Protein AF-A0A3Q3XHM2-F1 (afdb_monomer)

Solvent-accessible surface area (backbone atoms only — not comparable to full-atom values): 25047 Å² total; per-residue (Å²): 133,87,80,85,78,84,75,100,65,84,77,78,72,59,66,56,82,68,100,82,63,102,61,48,52,34,42,38,54,73,50,82,83,74,89,79,94,75,93,64,97,69,76,79,82,48,87,61,66,85,74,36,55,33,46,34,33,42,29,51,78,92,55,95,63,70,41,81,77,48,71,18,81,46,72,69,56,41,48,52,54,48,55,47,47,52,75,72,41,55,85,66,57,78,77,54,92,49,71,69,57,45,51,51,48,51,52,51,50,51,53,50,49,51,52,47,49,54,50,48,60,57,21,67,74,45,98,52,30,67,65,44,47,53,49,49,52,52,50,55,72,70,64,72,66,60,92,86,64,45,79,35,49,73,44,60,29,26,44,46,61,86,94,46,75,40,59,31,41,40,37,37,32,63,59,35,44,33,39,45,26,72,54,95,93,44,78,48,75,54,76,42,49,32,83,51,56,75,46,80,43,83,43,73,56,81,96,75,47,61,25,46,36,43,27,38,94,87,49,75,44,41,34,27,75,48,94,54,57,67,60,52,53,50,48,52,52,46,44,31,51,52,38,45,52,66,59,58,40,81,73,75,59,93,70,63,77,63,79,76,38,72,91,67,62,38,52,66,52,48,50,54,49,50,53,37,55,50,51,32,61,76,71,69,49,66,89,84,62,49,70,75,50,77,43,56,29,24,40,58,38,82,90,79,72,42,69,47,53,25,38,37,40,33,39,70,57,36,44,33,35,40,36,74,54,87,90,74,48,74,47,80,42,51,41,87,46,49,74,48,74,43,80,50,82,65,42,94,94,38,47,52,27,36,40,42,33,31,76,86,80,46,72,45,45,36,24,58,41,72,65,49,68,62,53,49,50,54,51,50,52,43,42,50,53,52,54,50,54,52,51,55,55,50,56,58,50,68,76,62,75,72,88,77,91,74,91,78,80,90,77,84,83,79,80,81,86,82,88,132

Radius of gyration: 30.28 Å; Cα contacts (8 Å, |Δi|>4): 579; chains: 1; bounding box: 58×65×102 Å

Organism: Mola mola (NCBI:txid94237)

InterPro domains:
  IPR004182 GRAM domain [PF02893] (138-240)
  IPR004182 GRAM domain [PF02893] (282-381)
  IPR004182 GRAM domain [SM00568] (137-204)
  IPR004182 GRAM domain [SM00568] (276-345)
  IPR011993 PH-like domain superfamily [G3DSA:2.30.29.30] (137-241)
  IPR011993 PH-like domain superfamily [G3DSA:2.30.29.30] (278-384)

Secondary structure (DSSP, 8-state):
-PPPPPPSSS---EE---TT-SS-SEEEE-----------TTTTS-TTTTT-SEEEEEE-TT-S-EEEEEEESSHHHHHHHHHHHHHHHHHHHTT-S-HHHHHHHHHHHHHHHHHHHHHHHHHTTSSSHHHHHHHHHHHHHHH---TT--EEEEEEEEEEETTEEEEEEEEEESSEEEEEEEETTEEEEEEEEGGGEEEEEEEEETTTEEEEEEEESS-EEEEE--S-HHHHHHHHHHHHHHHHHHHHGGG-----TTTT-GGG--HHHHHHHHHHHHHHHHTT--TTPPEEEEEEEEEEETTTTEEEEEEEEEESSEEEEEESSTTT-EEEEEGGGEEEEEEPPPBTTBSS-EEEEETTTEEEEEES-TTHHHHHHHHHHHHHHHHHHHHHHHHHHHTT-------------PPPP---

Structure (mmCIF, N/CA/C/O backbone):
data_AF-A0A3Q3XHM2-F1
#
_entry.id   AF-A0A3Q3XHM2-F1
#
loop_
_atom_site.group_PDB
_atom_site.id
_atom_site.type_symbol
_atom_site.label_atom_id
_atom_site.label_alt_id
_atom_site.label_comp_id
_atom_site.label_asym_id
_atom_site.label_entity_id
_atom_site.label_seq_id
_atom_site.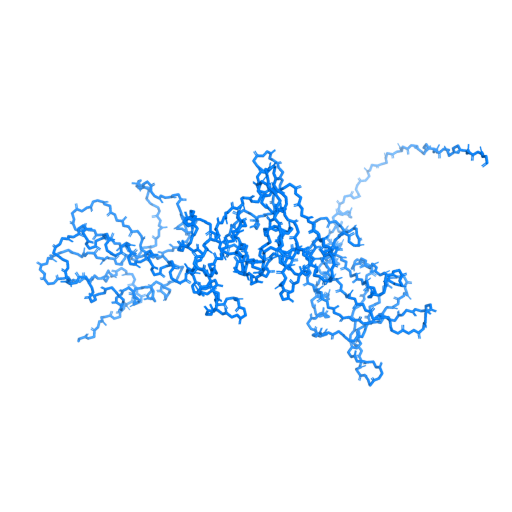pdbx_PDB_ins_code
_atom_site.Cartn_x
_atom_site.Cartn_y
_atom_site.Cartn_z
_atom_site.occupancy
_atom_site.B_iso_or_equiv
_atom_site.auth_seq_id
_atom_site.auth_comp_id
_atom_site.auth_asym_id
_atom_site.auth_atom_id
_atom_site.pdbx_PDB_model_num
ATOM 1 N N . LEU A 1 1 ? 21.975 4.158 49.261 1.00 26.97 1 LEU A N 1
ATOM 2 C CA . LEU A 1 1 ? 22.834 2.956 49.394 1.00 26.97 1 LEU A CA 1
ATOM 3 C C . LEU A 1 1 ? 22.958 2.329 48.010 1.00 26.97 1 LEU A C 1
ATOM 5 O O . LEU A 1 1 ? 21.928 2.255 47.349 1.00 26.97 1 LEU A O 1
ATOM 9 N N . PRO A 1 2 ? 24.157 1.976 47.520 1.00 29.48 2 PRO A N 1
ATOM 10 C CA . PRO A 1 2 ? 24.295 1.439 46.173 1.00 29.48 2 PRO A CA 1
ATOM 11 C C . PRO A 1 2 ? 23.745 0.007 46.142 1.00 29.48 2 PRO A C 1
ATOM 13 O O . PRO A 1 2 ? 24.088 -0.809 46.996 1.00 29.48 2 PRO A O 1
ATOM 16 N N . PHE A 1 3 ? 22.865 -0.281 45.184 1.00 28.41 3 PHE A N 1
ATOM 17 C CA . PHE A 1 3 ? 22.405 -1.638 44.889 1.00 28.41 3 PHE A CA 1
ATOM 18 C C . PHE A 1 3 ? 23.590 -2.480 44.372 1.00 28.41 3 PHE A C 1
ATOM 20 O O . PHE A 1 3 ? 24.417 -1.952 43.620 1.00 28.41 3 PHE A O 1
ATOM 27 N N . PRO A 1 4 ? 23.724 -3.759 44.766 1.00 31.41 4 PRO A N 1
ATOM 28 C CA . PRO A 1 4 ? 24.847 -4.584 44.335 1.00 31.41 4 PRO A CA 1
ATOM 29 C C . PRO A 1 4 ? 24.725 -4.933 42.843 1.00 31.41 4 PRO A C 1
ATOM 31 O O . PRO A 1 4 ? 23.660 -5.339 42.382 1.00 31.41 4 PRO A O 1
ATOM 34 N N . ARG A 1 5 ? 25.826 -4.788 42.090 1.00 34.47 5 ARG A N 1
ATOM 35 C CA . ARG A 1 5 ? 25.967 -5.367 40.740 1.00 34.47 5 ARG A CA 1
ATOM 36 C C . ARG A 1 5 ? 26.184 -6.885 40.850 1.00 34.47 5 ARG A C 1
ATOM 38 O O . ARG A 1 5 ? 26.812 -7.313 41.821 1.00 34.47 5 ARG A O 1
ATOM 45 N N . PRO A 1 6 ? 25.718 -7.692 39.883 1.00 33.19 6 PRO A N 1
ATOM 46 C CA . PRO A 1 6 ? 25.874 -9.142 39.937 1.00 33.19 6 PRO A CA 1
ATOM 47 C C . PRO A 1 6 ? 27.333 -9.575 39.672 1.00 33.19 6 PRO A C 1
ATOM 49 O O . PRO A 1 6 ? 28.029 -8.912 38.898 1.00 33.19 6 PRO A O 1
ATOM 52 N N . PRO A 1 7 ? 27.809 -10.676 40.286 1.00 28.89 7 PRO A N 1
ATOM 53 C CA . PRO A 1 7 ? 29.102 -11.281 39.971 1.00 28.89 7 PRO A CA 1
ATOM 54 C C . PRO A 1 7 ? 29.040 -12.108 38.672 1.00 28.89 7 PRO A C 1
ATOM 56 O O . PRO A 1 7 ? 28.019 -12.715 38.358 1.00 28.89 7 PRO A O 1
ATOM 59 N N . GLU A 1 8 ? 30.160 -12.181 37.943 1.00 32.22 8 GLU A N 1
ATOM 60 C CA . GLU A 1 8 ? 30.315 -12.858 36.636 1.00 32.22 8 GLU A CA 1
ATOM 61 C C . GLU A 1 8 ? 30.214 -14.400 36.667 1.00 32.22 8 GLU A C 1
ATOM 63 O O . GLU A 1 8 ? 30.507 -15.069 35.680 1.00 32.22 8 GLU A O 1
ATOM 68 N N . SER A 1 9 ? 29.786 -15.019 37.768 1.00 27.77 9 SER A N 1
ATOM 69 C CA . SER A 1 9 ? 29.595 -16.472 37.807 1.00 27.77 9 SER A CA 1
ATOM 70 C C . SER A 1 9 ? 28.453 -16.889 38.734 1.00 27.77 9 SER A C 1
ATOM 72 O O . SER A 1 9 ? 28.414 -16.534 39.904 1.00 27.77 9 SER A O 1
ATOM 74 N N . CYS A 1 10 ? 27.516 -17.634 38.139 1.00 25.58 10 CYS A N 1
ATOM 75 C CA . CYS A 1 10 ? 26.446 -18.463 38.703 1.00 25.58 10 CYS A CA 1
ATOM 76 C C . CYS A 1 10 ? 25.744 -18.047 40.017 1.00 25.58 10 CYS A C 1
ATOM 78 O O . CYS A 1 10 ? 26.299 -18.092 41.107 1.00 25.58 10 CYS A O 1
ATOM 80 N N . SER A 1 11 ? 24.419 -17.891 39.885 1.00 30.52 11 SER A N 1
ATOM 81 C CA . SER A 1 11 ? 23.387 -18.073 40.915 1.00 30.52 11 SER A CA 1
ATOM 82 C C . SER A 1 11 ? 23.466 -17.157 42.142 1.00 30.52 11 SER A C 1
ATOM 84 O O . SER A 1 11 ? 23.687 -17.609 43.264 1.00 30.52 11 SER A O 1
ATOM 86 N N . SER A 1 12 ? 23.148 -15.876 41.956 1.00 28.36 12 SER A N 1
ATOM 87 C CA . SER A 1 12 ? 22.632 -15.040 43.049 1.00 28.36 12 SER A CA 1
ATOM 88 C C . SER A 1 12 ? 21.329 -14.353 42.623 1.00 28.36 12 SER A C 1
ATOM 90 O O . SER A 1 12 ? 21.270 -13.678 41.597 1.00 28.36 12 SER A O 1
ATOM 92 N N . ALA A 1 13 ? 20.257 -14.607 43.379 1.00 35.38 13 ALA A N 1
ATOM 93 C CA . ALA A 1 13 ? 18.945 -13.993 43.194 1.00 35.38 13 ALA A CA 1
ATOM 94 C C . ALA A 1 13 ? 18.965 -12.548 43.722 1.00 35.38 13 ALA A C 1
ATOM 96 O O . ALA A 1 13 ? 19.478 -12.291 44.812 1.00 35.38 13 ALA A O 1
ATOM 97 N N . LEU A 1 14 ? 18.411 -11.610 42.950 1.00 34.88 14 LEU A N 1
ATOM 98 C CA . LEU A 1 14 ? 18.189 -10.222 43.367 1.00 34.88 14 LEU A CA 1
ATOM 99 C C . LEU A 1 14 ? 16.706 -10.061 43.723 1.00 34.88 14 LEU A C 1
ATOM 101 O O . LEU A 1 14 ? 15.843 -10.215 42.860 1.00 34.88 14 LEU A O 1
ATOM 105 N N . SER A 1 15 ? 16.428 -9.761 44.993 1.00 37.84 15 SER A N 1
ATOM 106 C CA . SER A 1 15 ? 15.079 -9.676 45.565 1.00 37.84 15 SER A CA 1
ATOM 107 C C . SER A 1 15 ? 14.705 -8.247 45.967 1.00 37.84 15 SER A C 1
ATOM 109 O O . SER A 1 15 ? 15.519 -7.510 46.530 1.00 37.84 15 SER A O 1
ATOM 111 N N . LEU A 1 16 ? 13.444 -7.878 45.747 1.00 34.59 16 LEU A N 1
ATOM 112 C CA . LEU A 1 16 ? 12.861 -6.571 46.069 1.00 34.59 16 LEU A CA 1
ATOM 113 C C . LEU A 1 16 ? 12.015 -6.682 47.358 1.00 34.59 16 LEU A C 1
ATOM 115 O O . LEU A 1 16 ? 11.108 -7.513 47.426 1.00 34.59 16 LEU A O 1
ATOM 119 N N . TRP A 1 17 ? 12.318 -5.877 48.387 1.00 31.06 17 TRP A N 1
ATOM 120 C CA . TRP A 1 17 ? 11.734 -5.988 49.737 1.00 31.06 17 TRP A CA 1
ATOM 121 C C . TRP A 1 17 ? 10.747 -4.851 50.052 1.00 31.06 17 TRP A C 1
ATOM 123 O O . TRP A 1 17 ? 11.136 -3.685 49.977 1.00 31.06 17 TRP A O 1
ATOM 133 N N . PRO A 1 18 ? 9.532 -5.145 50.537 1.00 27.14 18 PRO A N 1
ATOM 134 C CA . PRO A 1 18 ? 8.827 -4.285 51.482 1.00 27.14 18 PRO A CA 1
ATOM 135 C C . PRO A 1 18 ? 9.324 -4.604 52.903 1.00 27.14 18 PRO A C 1
ATOM 137 O O . PRO A 1 18 ? 9.495 -5.776 53.248 1.00 27.14 18 PRO A O 1
ATOM 140 N N . LEU A 1 19 ? 9.577 -3.582 53.729 1.00 31.11 19 LEU A N 1
ATOM 141 C CA . LEU A 1 19 ? 9.984 -3.731 55.136 1.00 31.11 19 LEU A CA 1
ATOM 142 C C . LEU A 1 19 ? 8.892 -4.466 55.947 1.00 31.11 19 LEU A C 1
ATOM 144 O O . LEU A 1 19 ? 8.071 -3.808 56.571 1.00 31.11 19 LEU A O 1
ATOM 148 N N . ALA A 1 20 ? 8.866 -5.802 55.946 1.00 30.00 20 ALA A N 1
ATOM 149 C CA . ALA A 1 20 ? 8.222 -6.605 57.000 1.00 30.00 20 ALA A CA 1
ATOM 150 C C . ALA A 1 20 ? 8.433 -8.126 56.890 1.00 30.00 20 ALA A C 1
ATOM 152 O O . ALA A 1 20 ? 8.310 -8.794 57.911 1.00 30.00 20 ALA A O 1
ATOM 153 N N . ASP A 1 21 ? 8.736 -8.709 55.720 1.00 33.16 21 ASP A N 1
ATOM 154 C CA . ASP A 1 21 ? 8.546 -10.161 55.541 1.00 33.16 21 ASP A CA 1
ATOM 155 C C . ASP A 1 21 ? 9.730 -10.895 54.884 1.00 33.16 21 ASP A C 1
ATOM 157 O O . ASP A 1 21 ? 10.326 -10.426 53.917 1.00 33.16 21 ASP A O 1
ATOM 161 N N . LYS A 1 22 ? 10.076 -12.080 55.412 1.00 32.69 22 LYS A N 1
ATOM 162 C CA . LYS A 1 22 ? 11.305 -12.847 55.097 1.00 32.69 22 LYS A CA 1
ATOM 163 C C . LYS A 1 22 ? 11.260 -13.664 53.784 1.00 32.69 22 LYS A C 1
ATOM 165 O O . LYS A 1 22 ? 11.989 -14.649 53.670 1.00 32.69 22 LYS A O 1
ATOM 170 N N . ARG A 1 23 ? 10.431 -13.300 52.793 1.00 39.81 23 ARG A N 1
ATOM 171 C CA . ARG A 1 23 ? 10.458 -13.904 51.437 1.00 39.81 23 ARG A CA 1
ATOM 172 C C . ARG A 1 23 ? 10.173 -12.869 50.329 1.00 39.81 23 ARG A C 1
ATOM 174 O O . ARG A 1 23 ? 9.269 -12.057 50.531 1.00 39.81 23 ARG A O 1
ATOM 181 N N . PRO A 1 24 ? 10.881 -12.910 49.177 1.00 41.28 24 PRO A N 1
ATOM 182 C CA . PRO A 1 24 ? 10.735 -11.933 48.090 1.00 41.28 24 PRO A CA 1
ATOM 183 C C . PRO A 1 24 ? 9.350 -11.955 47.440 1.00 41.28 24 PRO A C 1
ATOM 185 O O . PRO A 1 24 ? 8.755 -13.020 47.294 1.00 41.28 24 PRO A O 1
ATOM 188 N N . LEU A 1 25 ? 8.861 -10.786 47.008 1.00 40.62 25 LEU A N 1
ATOM 189 C CA . LEU A 1 25 ? 7.640 -10.667 46.194 1.00 40.62 25 LEU A CA 1
ATOM 190 C C . LEU A 1 25 ? 7.931 -10.711 44.677 1.00 40.62 25 LEU A C 1
ATOM 192 O O . LEU A 1 25 ? 7.054 -11.018 43.876 1.00 40.62 25 LEU A O 1
ATOM 196 N N . ILE A 1 26 ? 9.161 -10.376 44.276 1.00 41.22 26 ILE A N 1
ATOM 197 C CA . ILE A 1 26 ? 9.675 -10.433 42.901 1.00 41.22 26 ILE A CA 1
ATOM 198 C C . ILE A 1 26 ? 11.074 -11.044 42.990 1.00 41.22 26 ILE A C 1
ATOM 200 O O . ILE A 1 26 ? 11.902 -10.517 43.738 1.00 41.22 26 ILE A O 1
ATOM 204 N N . ASP A 1 27 ? 11.320 -12.119 42.238 1.00 44.16 27 ASP A N 1
ATOM 205 C CA . ASP A 1 27 ? 12.598 -12.834 42.214 1.00 44.16 27 ASP A CA 1
ATOM 206 C C . ASP A 1 27 ? 13.133 -12.934 40.777 1.00 44.16 27 ASP A C 1
ATOM 208 O O . ASP A 1 27 ? 12.469 -13.423 39.858 1.00 44.16 27 ASP A O 1
ATOM 212 N N . ALA A 1 28 ? 14.367 -12.475 40.573 1.00 37.62 28 ALA A N 1
ATOM 213 C CA . ALA A 1 28 ? 15.112 -12.736 39.347 1.00 37.62 28 ALA A CA 1
ATOM 214 C C . ALA A 1 28 ? 15.893 -14.051 39.501 1.00 37.62 28 ALA A C 1
ATOM 216 O O . ALA A 1 28 ? 16.817 -14.134 40.314 1.00 37.62 28 ALA A O 1
ATOM 217 N N . GLU A 1 29 ? 15.526 -15.079 38.729 1.00 38.91 29 GLU A N 1
ATOM 218 C CA . GLU A 1 29 ? 16.180 -16.389 38.768 1.00 38.91 29 GLU A CA 1
ATOM 219 C C . GLU A 1 29 ? 17.042 -16.614 37.514 1.00 38.91 29 GLU A C 1
ATOM 221 O O . GLU A 1 29 ? 16.567 -16.565 36.379 1.00 38.91 29 GLU A O 1
ATOM 226 N N . TRP A 1 30 ? 18.331 -16.890 37.726 1.00 37.56 30 TRP A N 1
ATOM 227 C CA . TRP A 1 30 ? 19.328 -17.081 36.671 1.00 37.56 30 TRP A CA 1
ATOM 228 C C . TRP A 1 30 ? 19.629 -18.577 36.510 1.00 37.56 30 TRP A C 1
ATOM 230 O O . TRP A 1 30 ? 20.510 -19.110 37.185 1.00 37.56 30 TRP A O 1
ATOM 240 N N . LYS A 1 31 ? 18.880 -19.282 35.649 1.00 37.03 31 LYS A N 1
ATOM 241 C CA . LYS A 1 31 ? 19.038 -20.734 35.432 1.00 37.03 31 LYS A CA 1
ATOM 242 C C . LYS A 1 31 ? 19.269 -21.090 33.958 1.00 37.03 31 LYS A C 1
ATOM 244 O O . LYS A 1 31 ? 18.401 -20.810 33.138 1.00 37.03 31 LYS A O 1
ATOM 249 N N . PRO A 1 32 ? 20.348 -21.816 33.610 1.00 31.30 32 PRO A N 1
ATOM 250 C CA . PRO A 1 32 ? 20.429 -22.533 32.342 1.00 31.30 32 PRO A CA 1
ATOM 251 C C . PRO A 1 32 ? 19.432 -23.702 32.371 1.00 31.30 32 PRO A C 1
ATOM 253 O O . PRO A 1 32 ? 19.547 -24.597 33.210 1.00 31.30 32 PRO A O 1
ATOM 256 N N . CYS A 1 33 ? 18.427 -23.713 31.494 1.00 34.25 33 CYS A N 1
ATOM 257 C CA . CYS A 1 33 ? 17.458 -24.810 31.455 1.00 34.25 33 CYS A CA 1
ATOM 258 C C . CYS A 1 33 ? 18.066 -26.076 30.821 1.00 34.25 33 CYS A C 1
ATOM 260 O O . CYS A 1 33 ? 18.093 -26.206 29.600 1.00 34.25 33 CYS A O 1
ATOM 262 N N . LEU A 1 34 ? 18.454 -27.051 31.650 1.00 26.81 34 LEU A N 1
ATOM 263 C CA . LEU A 1 34 ? 18.260 -28.468 31.325 1.00 26.81 34 LEU A CA 1
ATOM 264 C C . LEU A 1 34 ? 17.009 -28.951 32.076 1.00 26.81 34 LEU A C 1
ATOM 266 O O . LEU A 1 34 ? 16.752 -28.524 33.199 1.00 26.81 34 LEU A O 1
ATOM 270 N N . GLY A 1 35 ? 16.178 -29.735 31.394 1.00 39.28 35 GLY A N 1
ATOM 271 C CA . GLY A 1 35 ? 14.729 -29.742 31.587 1.00 39.28 35 GLY A CA 1
ATOM 272 C C . GLY A 1 35 ? 14.192 -30.219 32.938 1.00 39.28 35 GLY A C 1
ATOM 273 O O . GLY A 1 35 ? 14.736 -31.118 33.568 1.00 39.28 35 GLY A O 1
ATOM 274 N N . LEU A 1 36 ? 13.027 -29.676 33.301 1.00 26.81 36 LEU A N 1
ATOM 275 C CA . LEU A 1 36 ? 12.037 -30.361 34.126 1.00 26.81 36 LEU A CA 1
ATOM 276 C C . LEU A 1 36 ? 10.630 -29.859 33.757 1.00 26.81 36 LEU A C 1
ATOM 278 O O . LEU A 1 36 ? 10.346 -28.663 33.814 1.00 26.81 36 LEU A O 1
ATOM 282 N N . LEU A 1 37 ? 9.769 -30.790 33.341 1.00 37.91 37 LEU A N 1
ATOM 283 C CA . LEU A 1 37 ? 8.331 -30.591 33.168 1.00 37.91 37 LEU A CA 1
ATOM 284 C C . LEU A 1 37 ? 7.677 -30.390 34.542 1.00 37.91 37 LEU A C 1
ATOM 286 O O . LEU A 1 37 ? 7.653 -31.332 35.329 1.00 37.91 37 LEU A O 1
ATOM 290 N N . VAL A 1 38 ? 7.052 -29.237 34.780 1.00 28.77 38 VAL A N 1
ATOM 291 C CA . VAL A 1 38 ? 5.898 -29.125 35.688 1.00 28.77 38 VAL A CA 1
ATOM 292 C C . VAL A 1 38 ? 4.893 -28.166 35.052 1.00 28.77 38 VAL A C 1
ATOM 294 O O . VAL A 1 38 ? 5.251 -27.086 34.586 1.00 28.77 38 VAL A O 1
ATOM 297 N N . GLY A 1 39 ? 3.646 -28.623 34.953 1.00 35.38 39 GLY A N 1
ATOM 298 C CA . GLY A 1 39 ? 2.564 -27.948 34.251 1.00 35.38 39 GLY A CA 1
ATOM 299 C C . GLY A 1 39 ? 2.137 -26.635 34.903 1.00 35.38 39 GLY A C 1
ATOM 300 O O . GLY A 1 39 ? 1.842 -26.583 36.092 1.00 35.38 39 GLY A O 1
ATOM 301 N N . ALA A 1 40 ? 2.029 -25.598 34.077 1.00 32.22 40 ALA A N 1
ATOM 302 C CA . ALA A 1 40 ? 1.202 -24.427 34.324 1.00 32.22 40 ALA A CA 1
ATOM 303 C C . ALA A 1 40 ? 0.564 -24.015 32.986 1.00 32.22 40 ALA A C 1
ATOM 305 O O . ALA A 1 40 ? 1.234 -23.930 31.951 1.00 32.22 40 ALA A O 1
ATOM 306 N N . LEU A 1 41 ? -0.754 -23.833 33.019 1.00 29.81 41 LEU A N 1
ATOM 307 C CA . LEU A 1 41 ? -1.700 -23.806 31.896 1.00 29.81 41 LEU A CA 1
ATOM 308 C C . LEU A 1 41 ? -1.585 -22.579 30.957 1.00 29.81 41 LEU A C 1
ATOM 310 O O . LEU A 1 41 ? -2.432 -22.409 30.092 1.00 29.81 41 LEU A O 1
ATOM 314 N N . ASP A 1 42 ? -0.532 -21.763 31.057 1.00 35.34 42 ASP A N 1
ATOM 315 C CA . ASP A 1 42 ? -0.314 -20.572 30.205 1.00 35.34 42 ASP A CA 1
ATOM 316 C C . ASP A 1 42 ? 0.816 -20.737 29.171 1.00 35.34 42 ASP A C 1
ATOM 318 O O . ASP A 1 42 ? 1.221 -19.796 28.488 1.00 35.34 42 ASP A O 1
ATOM 322 N N . THR A 1 43 ? 1.311 -21.959 28.978 1.00 36.03 43 THR A N 1
ATOM 323 C CA . THR A 1 43 ? 2.433 -22.273 28.069 1.00 36.03 43 THR A CA 1
ATOM 324 C C . THR A 1 43 ? 2.108 -22.192 26.566 1.00 36.03 43 THR A C 1
ATOM 326 O O . THR A 1 43 ? 2.916 -22.616 25.737 1.00 36.03 43 THR A O 1
ATOM 329 N N . VAL A 1 44 ? 0.961 -21.622 26.184 1.00 37.47 44 VAL A N 1
ATOM 330 C CA . VAL A 1 44 ? 0.512 -21.528 24.782 1.00 37.47 44 VAL A CA 1
ATOM 331 C C . VAL A 1 44 ? 0.707 -20.128 24.174 1.00 37.47 44 VAL A C 1
ATOM 333 O O . VAL A 1 44 ? 0.720 -20.008 22.953 1.00 37.47 44 VAL A O 1
ATOM 336 N N . LEU A 1 45 ? 0.945 -19.075 24.968 1.00 36.88 45 LEU A N 1
ATOM 337 C CA . LEU A 1 45 ? 1.056 -17.706 24.431 1.00 36.88 45 LEU A CA 1
ATOM 338 C C . LEU A 1 45 ? 2.467 -17.240 24.057 1.00 36.88 45 LEU A C 1
ATOM 340 O O . LEU A 1 45 ? 2.587 -16.197 23.423 1.00 36.88 45 LEU A O 1
ATOM 344 N N . ASP A 1 46 ? 3.518 -18.005 24.356 1.00 38.50 46 ASP A N 1
ATOM 345 C CA . ASP A 1 46 ? 4.877 -17.578 24.023 1.00 38.50 46 ASP A CA 1
ATOM 346 C C . ASP A 1 46 ? 5.703 -18.702 23.396 1.00 38.50 46 ASP A C 1
ATOM 348 O O . ASP A 1 46 ? 6.367 -19.504 24.057 1.00 38.50 46 ASP A O 1
ATOM 352 N N . SER A 1 47 ? 5.690 -18.744 22.063 1.00 36.12 47 SER A N 1
ATOM 353 C CA . SER A 1 47 ? 6.603 -19.594 21.288 1.00 36.12 47 SER A CA 1
ATOM 354 C C . SER A 1 47 ? 8.077 -19.180 21.472 1.00 36.12 47 SER A C 1
ATOM 356 O O . SER A 1 47 ? 8.966 -19.983 21.196 1.00 36.12 47 SER A O 1
ATOM 358 N N . ASN A 1 48 ? 8.343 -17.982 22.013 1.00 38.09 48 ASN A N 1
ATOM 359 C CA . ASN A 1 48 ? 9.685 -17.501 22.358 1.00 38.09 48 ASN A CA 1
ATOM 360 C C . ASN A 1 48 ? 10.203 -18.011 23.711 1.00 38.09 48 ASN A C 1
ATOM 362 O O . ASN A 1 48 ? 11.418 -18.114 23.891 1.00 38.09 48 ASN A O 1
ATOM 366 N N . ALA A 1 49 ? 9.327 -18.401 24.646 1.00 41.66 49 ALA A N 1
ATOM 367 C CA . ALA A 1 49 ? 9.761 -18.837 25.975 1.00 41.66 49 ALA A CA 1
ATOM 368 C C . ALA A 1 49 ? 10.642 -20.098 25.921 1.00 41.66 49 ALA A C 1
ATOM 370 O O . ALA A 1 49 ? 11.471 -20.308 26.801 1.00 41.66 49 ALA A O 1
ATOM 371 N N . ARG A 1 50 ? 10.527 -20.931 24.878 1.00 41.31 50 ARG A N 1
ATOM 372 C CA . ARG A 1 50 ? 11.347 -22.148 24.726 1.00 41.31 50 ARG A CA 1
ATOM 373 C C . ARG A 1 50 ? 12.811 -21.876 24.349 1.00 41.31 50 ARG A C 1
ATOM 375 O O . ARG A 1 50 ? 13.588 -22.823 24.345 1.00 41.31 50 ARG A O 1
ATOM 382 N N . VAL A 1 51 ? 13.185 -20.631 24.034 1.00 43.88 51 VAL 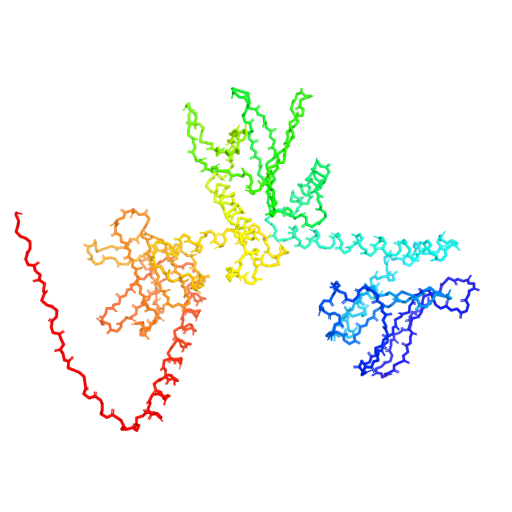A N 1
ATOM 383 C CA . VAL A 1 51 ? 14.476 -20.304 23.394 1.00 43.88 51 VAL A CA 1
ATOM 384 C C . VAL A 1 51 ? 15.346 -19.345 24.226 1.00 43.88 51 VAL A C 1
ATOM 386 O O . VAL A 1 51 ? 16.541 -19.233 23.974 1.00 43.88 51 VAL A O 1
ATOM 389 N N . THR A 1 52 ? 14.799 -18.682 25.251 1.00 46.88 52 THR A N 1
ATOM 390 C CA . THR A 1 52 ? 15.519 -17.650 26.023 1.00 46.88 52 THR A CA 1
ATOM 391 C C . THR A 1 52 ? 15.985 -18.163 27.400 1.00 46.88 52 THR A C 1
ATOM 393 O O . THR A 1 52 ? 15.124 -18.502 28.223 1.00 46.88 52 THR A O 1
ATOM 396 N N . PRO A 1 53 ? 17.304 -18.212 27.686 1.00 52.12 53 PRO A N 1
ATOM 397 C CA . PRO A 1 53 ? 17.856 -18.769 28.927 1.00 52.12 53 PRO A CA 1
ATOM 398 C C . PRO A 1 53 ? 17.639 -17.904 30.181 1.00 52.12 53 PRO A C 1
ATOM 400 O O . PRO A 1 53 ? 17.822 -18.409 31.283 1.00 52.12 53 PRO A O 1
ATOM 403 N N . PHE A 1 54 ? 17.232 -16.634 30.056 1.00 59.88 54 PHE A N 1
ATOM 404 C CA . PHE A 1 54 ? 17.077 -15.720 31.196 1.00 59.88 54 PHE A CA 1
ATOM 405 C C . PHE A 1 54 ? 15.635 -15.225 31.344 1.00 59.88 54 PHE A C 1
ATOM 407 O O . PHE A 1 54 ? 14.984 -14.899 30.347 1.00 59.88 54 PHE A O 1
ATOM 414 N N . ARG A 1 55 ? 15.119 -15.168 32.582 1.00 63.81 55 ARG A N 1
ATOM 415 C CA . ARG A 1 55 ? 13.727 -14.787 32.885 1.00 63.81 55 ARG A CA 1
ATOM 416 C C . ARG A 1 55 ? 13.608 -14.029 34.211 1.00 63.81 55 ARG A C 1
ATOM 418 O O . ARG A 1 55 ? 14.339 -14.305 35.153 1.00 63.81 55 ARG A O 1
ATOM 425 N N . ILE A 1 56 ? 12.643 -13.113 34.287 1.00 69.19 56 ILE A N 1
ATOM 426 C CA . ILE A 1 56 ? 12.241 -12.402 35.510 1.00 69.19 56 ILE A CA 1
ATOM 427 C C . ILE A 1 56 ? 10.914 -12.990 35.980 1.00 69.19 56 ILE A C 1
ATOM 429 O O . ILE A 1 56 ? 9.954 -13.019 35.202 1.00 69.19 56 ILE A O 1
ATOM 433 N N . LEU A 1 57 ? 10.854 -13.451 37.232 1.00 67.81 57 LEU A N 1
ATOM 434 C CA . LEU A 1 57 ? 9.677 -14.102 37.795 1.00 67.81 57 LEU A CA 1
ATOM 435 C C . LEU A 1 57 ? 9.021 -13.234 38.878 1.00 67.81 57 LEU A C 1
ATOM 437 O O . LEU A 1 57 ? 9.666 -12.670 39.758 1.00 67.81 57 LEU A O 1
ATOM 441 N N . LEU A 1 58 ? 7.696 -13.151 38.829 1.00 66.12 58 LEU A N 1
ATOM 442 C CA . LEU A 1 58 ? 6.872 -12.621 39.909 1.00 66.12 58 LEU A CA 1
ATOM 443 C C . LEU A 1 58 ? 6.367 -13.803 40.735 1.00 66.12 58 LEU A C 1
ATOM 445 O O . LEU A 1 58 ? 5.612 -14.635 40.222 1.00 66.12 58 LEU A O 1
ATOM 449 N N . GLN A 1 59 ? 6.781 -13.875 42.000 1.00 60.91 59 GLN A N 1
ATOM 450 C CA . GLN A 1 59 ? 6.412 -14.957 42.907 1.00 60.91 59 GLN A CA 1
ATOM 451 C C . GLN A 1 59 ? 5.782 -14.390 44.177 1.00 60.91 59 GLN A C 1
ATOM 453 O O . GLN A 1 59 ? 6.404 -13.649 44.929 1.00 60.91 59 GLN A O 1
ATOM 458 N N . ILE A 1 60 ? 4.529 -14.766 44.428 1.00 62.25 60 ILE A N 1
ATOM 459 C CA . ILE A 1 60 ? 3.823 -14.371 45.647 1.00 62.25 60 ILE A CA 1
ATOM 460 C C . ILE A 1 60 ? 4.238 -15.335 46.773 1.00 62.25 60 ILE A C 1
ATOM 462 O O . ILE A 1 60 ? 4.095 -16.551 46.601 1.00 62.25 60 ILE A O 1
ATOM 466 N N . PRO A 1 61 ? 4.724 -14.846 47.931 1.00 52.81 61 PRO A N 1
ATOM 467 C CA . PRO A 1 61 ? 5.061 -15.691 49.070 1.00 52.81 61 PRO A CA 1
ATOM 468 C C . PRO A 1 61 ? 3.862 -16.538 49.514 1.00 52.81 61 PRO A C 1
ATOM 470 O O . PRO A 1 61 ? 2.849 -15.997 49.945 1.00 52.81 61 PRO A O 1
ATOM 473 N N . GLY A 1 62 ? 3.985 -17.864 49.421 1.00 55.47 62 GLY A N 1
ATOM 474 C CA . GLY A 1 62 ? 2.921 -18.815 49.777 1.00 55.47 62 GLY A CA 1
ATOM 475 C C . GLY A 1 62 ? 2.130 -19.375 48.589 1.00 55.47 62 GLY A C 1
ATOM 476 O O . GLY A 1 62 ? 1.430 -20.370 48.758 1.00 55.47 62 GLY A O 1
ATOM 477 N N . SER A 1 63 ? 2.289 -18.817 47.384 1.00 58.62 63 SER A N 1
ATOM 478 C CA . SER A 1 63 ? 1.705 -19.366 46.157 1.00 58.62 63 SER A CA 1
ATOM 479 C C . SER A 1 63 ? 2.654 -20.356 45.471 1.00 58.62 63 SER A C 1
ATOM 481 O O . SER A 1 63 ? 3.859 -20.123 45.383 1.00 58.62 63 SER A O 1
ATOM 483 N N . GLN A 1 64 ? 2.104 -21.453 44.938 1.00 52.56 64 GLN A N 1
ATOM 484 C CA . GLN A 1 64 ? 2.830 -22.417 44.095 1.00 52.56 64 GLN A CA 1
ATOM 485 C C . GLN A 1 64 ? 2.973 -21.949 42.635 1.00 52.56 64 GLN A C 1
ATOM 487 O O . GLN A 1 64 ? 3.622 -22.615 41.834 1.00 52.56 64 GLN A O 1
ATOM 492 N N . THR A 1 65 ? 2.358 -20.820 42.271 1.00 51.41 65 THR A N 1
ATOM 493 C CA . THR A 1 65 ? 2.407 -20.272 40.909 1.00 51.41 65 THR A CA 1
ATOM 494 C C . THR A 1 65 ? 3.377 -19.097 40.831 1.00 51.41 65 THR A C 1
ATOM 496 O O . THR A 1 65 ? 3.206 -18.083 41.509 1.00 51.41 65 THR A O 1
ATOM 499 N N . SER A 1 66 ? 4.394 -19.240 39.982 1.00 57.31 66 SER A N 1
ATOM 500 C CA . SER A 1 66 ? 5.289 -18.163 39.562 1.00 57.31 66 SER A CA 1
ATOM 501 C C . SER A 1 66 ? 4.929 -17.708 38.148 1.00 57.31 66 SER A C 1
ATOM 503 O O . SER A 1 66 ? 4.479 -18.499 37.316 1.00 57.31 66 SER A O 1
ATOM 505 N N . TRP A 1 67 ? 5.106 -16.416 37.877 1.00 59.00 67 TRP A N 1
ATOM 506 C CA . TRP A 1 67 ? 4.711 -15.797 36.611 1.00 59.00 67 TRP A CA 1
ATOM 507 C C . TRP A 1 67 ? 5.919 -15.186 35.918 1.00 59.00 67 TRP A C 1
ATOM 509 O O . TRP A 1 67 ? 6.662 -14.433 36.539 1.00 59.00 67 TRP A O 1
ATOM 519 N N . VAL A 1 68 ? 6.097 -15.456 34.626 1.00 63.22 68 VAL A N 1
ATOM 520 C CA . VAL A 1 68 ? 7.158 -14.824 33.831 1.00 63.22 68 VAL A CA 1
ATOM 521 C C . VAL A 1 68 ? 6.730 -13.403 33.464 1.00 63.22 68 VAL A C 1
ATOM 523 O O . VAL A 1 68 ? 5.731 -13.216 32.776 1.00 63.22 68 VAL A O 1
ATOM 526 N N . VAL A 1 69 ? 7.476 -12.404 33.938 1.00 63.69 69 VAL A N 1
ATOM 527 C CA . VAL A 1 69 ? 7.223 -10.972 33.682 1.00 63.69 69 VAL A CA 1
ATOM 528 C C . VAL A 1 69 ? 8.021 -10.475 32.479 1.00 63.69 69 VAL A C 1
ATOM 530 O O . VAL A 1 69 ? 7.535 -9.648 31.713 1.00 63.69 69 VAL A O 1
ATOM 533 N N . ALA A 1 70 ? 9.238 -10.987 32.307 1.00 62.75 70 ALA A N 1
ATOM 534 C CA . ALA A 1 70 ? 10.101 -10.693 31.170 1.00 62.75 70 ALA A CA 1
ATOM 535 C C . ALA A 1 70 ? 11.059 -11.863 30.915 1.00 62.75 70 ALA A C 1
ATOM 537 O O . ALA A 1 70 ? 11.359 -12.644 31.821 1.00 62.75 70 ALA A O 1
ATOM 538 N N . SER A 1 71 ? 11.572 -11.966 29.694 1.00 64.94 71 SER A N 1
ATOM 539 C CA . SER A 1 71 ? 12.576 -12.953 29.288 1.00 64.94 71 SER A CA 1
ATOM 540 C C . SER A 1 71 ? 13.583 -12.325 28.332 1.00 64.94 71 SER A C 1
ATOM 542 O O . SER A 1 71 ? 13.240 -11.371 27.639 1.00 64.94 71 SER A O 1
ATOM 544 N N . GLY A 1 72 ? 14.805 -12.851 28.280 1.00 54.06 72 GLY A N 1
ATOM 545 C CA . GLY A 1 72 ? 15.851 -12.347 27.390 1.00 54.06 72 GLY A CA 1
ATOM 546 C C . GLY A 1 72 ? 16.826 -13.433 26.953 1.00 54.06 72 GLY A C 1
ATOM 547 O O . GLY A 1 72 ? 17.007 -14.452 27.630 1.00 54.06 72 GLY A O 1
ATOM 548 N N . ALA A 1 73 ? 17.433 -13.221 25.787 1.00 52.66 73 ALA A N 1
ATOM 549 C CA . ALA A 1 73 ? 18.430 -14.129 25.225 1.00 52.66 73 ALA A CA 1
ATOM 550 C C . ALA A 1 73 ? 19.817 -13.930 25.862 1.00 52.66 73 ALA A C 1
ATOM 552 O O . ALA A 1 73 ? 20.610 -14.869 25.913 1.00 52.66 73 ALA A O 1
ATOM 553 N N . ALA A 1 74 ? 20.079 -12.726 26.381 1.00 57.75 74 ALA A N 1
ATOM 554 C CA . ALA A 1 74 ? 21.334 -12.322 27.006 1.00 57.75 74 ALA A CA 1
ATOM 555 C C . ALA A 1 74 ? 21.101 -11.675 28.387 1.00 57.75 74 ALA A C 1
ATOM 557 O O . ALA A 1 74 ? 20.028 -11.129 28.661 1.00 57.75 74 ALA A O 1
ATOM 558 N N . VAL A 1 75 ? 22.111 -11.723 29.261 1.00 58.59 75 VAL A N 1
ATOM 559 C CA . VAL A 1 75 ? 22.036 -11.188 30.635 1.00 58.59 75 VAL A CA 1
ATOM 560 C C . VAL A 1 75 ? 21.834 -9.673 30.626 1.00 58.59 75 VAL A C 1
ATOM 562 O O . VAL A 1 75 ? 21.081 -9.135 31.434 1.00 58.59 75 VAL A O 1
ATOM 565 N N . GLU A 1 76 ? 22.452 -8.980 29.675 1.00 63.62 76 GLU A N 1
ATOM 566 C CA . GLU A 1 76 ? 22.377 -7.528 29.517 1.00 63.62 76 GLU A CA 1
ATOM 567 C C . GLU A 1 76 ? 20.955 -7.069 29.170 1.00 63.62 76 GLU A C 1
ATOM 569 O O . GLU A 1 76 ? 20.513 -6.011 29.614 1.00 63.62 76 GLU A O 1
ATOM 574 N N . GLU A 1 77 ? 20.226 -7.870 28.391 1.00 55.56 77 GLU A N 1
ATOM 575 C CA . GLU A 1 77 ? 18.833 -7.614 28.020 1.00 55.56 77 GLU A CA 1
ATOM 576 C C . GLU A 1 77 ? 17.910 -7.756 29.236 1.00 55.56 77 GLU A C 1
ATOM 578 O O . GLU A 1 77 ? 17.085 -6.883 29.506 1.00 55.56 77 GLU A O 1
ATOM 583 N N . VAL A 1 78 ? 18.100 -8.815 30.027 1.00 62.75 78 VAL A N 1
ATOM 584 C CA . VAL A 1 78 ? 17.311 -9.041 31.244 1.00 62.75 78 VAL A CA 1
ATOM 585 C C . VAL A 1 78 ? 17.627 -8.020 32.332 1.00 62.75 78 VAL A C 1
ATOM 587 O O . VAL A 1 78 ? 16.704 -7.561 33.000 1.00 62.75 78 VAL A O 1
ATOM 590 N N . ASN A 1 79 ? 18.880 -7.583 32.465 1.00 69.50 79 ASN A N 1
ATOM 591 C CA . ASN A 1 79 ? 19.237 -6.506 33.390 1.00 69.50 79 ASN A CA 1
ATOM 592 C C . ASN A 1 79 ? 18.566 -5.181 33.014 1.00 69.50 79 ASN A C 1
ATOM 594 O O . ASN A 1 79 ? 18.035 -4.508 33.889 1.00 69.50 79 ASN A O 1
ATOM 598 N N . LYS A 1 80 ? 18.474 -4.844 31.720 1.00 66.88 80 LYS A N 1
ATOM 599 C CA . LYS A 1 80 ? 17.702 -3.670 31.277 1.00 66.88 80 LYS A CA 1
ATOM 600 C C . LYS A 1 80 ? 16.223 -3.786 31.642 1.00 66.88 80 LYS A C 1
ATOM 602 O O . LYS A 1 80 ? 15.632 -2.811 32.101 1.00 66.88 80 LYS A O 1
ATOM 607 N N . HIS A 1 81 ? 15.625 -4.966 31.461 1.00 63.09 81 HIS A N 1
ATOM 608 C CA . HIS A 1 81 ? 14.243 -5.215 31.877 1.00 63.09 81 HIS A CA 1
ATOM 609 C C . HIS A 1 81 ? 14.072 -5.088 33.400 1.00 63.09 81 HIS A C 1
ATOM 611 O O . HIS A 1 81 ? 13.089 -4.509 33.857 1.00 63.09 81 HIS A O 1
ATOM 617 N N . TRP A 1 82 ? 15.035 -5.574 34.187 1.00 72.25 82 TRP A N 1
ATOM 618 C CA . TRP A 1 82 ? 15.033 -5.465 35.647 1.00 72.25 82 TRP A CA 1
ATOM 619 C C . TRP A 1 82 ? 15.159 -4.017 36.125 1.00 72.25 82 TRP A C 1
ATOM 621 O O . TRP A 1 82 ? 14.314 -3.553 36.888 1.00 72.25 82 TRP A O 1
ATOM 631 N N . ASP A 1 83 ? 16.156 -3.284 35.629 1.00 69.31 83 ASP A N 1
ATOM 632 C CA . ASP A 1 83 ? 16.381 -1.877 35.969 1.00 69.31 83 ASP A CA 1
ATOM 633 C C . ASP A 1 83 ? 15.150 -1.031 35.639 1.00 69.31 83 ASP A C 1
ATOM 635 O O . ASP A 1 83 ? 14.746 -0.161 36.411 1.00 69.31 83 ASP A O 1
ATOM 639 N N . TRP A 1 84 ? 14.494 -1.337 34.521 1.00 71.19 84 TRP A N 1
ATOM 640 C CA . TRP A 1 84 ? 13.254 -0.688 34.130 1.00 71.19 84 TRP A CA 1
ATOM 641 C C . TRP A 1 84 ? 12.089 -1.012 35.081 1.00 71.19 84 TRP A C 1
ATOM 643 O O . TRP A 1 84 ? 11.356 -0.097 35.466 1.00 71.19 84 TRP A O 1
ATOM 653 N N . LEU A 1 85 ? 11.919 -2.274 35.500 1.00 69.81 85 LEU A N 1
ATOM 654 C CA . LEU A 1 85 ? 10.878 -2.675 36.461 1.00 69.81 85 LEU A CA 1
ATOM 655 C C . LEU A 1 85 ? 11.096 -1.994 37.816 1.00 69.81 85 LEU A C 1
ATOM 657 O O . LEU A 1 85 ? 10.155 -1.452 38.392 1.00 69.81 85 LEU A O 1
ATOM 661 N N . VAL A 1 86 ? 12.342 -1.963 38.292 1.00 69.81 86 VAL A N 1
ATOM 662 C CA . VAL A 1 86 ? 12.748 -1.247 39.507 1.00 69.81 86 VAL A CA 1
ATOM 663 C C . VAL A 1 86 ? 12.427 0.241 39.369 1.00 69.81 86 VAL A C 1
ATOM 665 O O . VAL A 1 86 ? 11.785 0.820 40.239 1.00 69.81 86 VAL A O 1
ATOM 668 N N . HIS A 1 87 ? 12.806 0.873 38.260 1.00 67.75 87 HIS A N 1
ATOM 669 C CA . HIS A 1 87 ? 12.609 2.308 38.081 1.00 67.75 87 HIS A CA 1
ATOM 670 C C . HIS A 1 87 ? 11.135 2.716 37.942 1.00 67.75 87 HIS A C 1
ATOM 672 O O . HIS A 1 87 ? 10.778 3.812 38.360 1.00 67.75 87 HIS A O 1
ATOM 678 N N . ASN A 1 88 ? 10.271 1.866 37.379 1.00 66.00 88 ASN A N 1
ATOM 679 C CA . ASN A 1 88 ? 8.878 2.228 37.090 1.00 66.00 88 ASN A CA 1
ATOM 680 C C . ASN A 1 88 ? 7.862 1.694 38.108 1.00 66.00 88 ASN A C 1
ATOM 682 O O . ASN A 1 88 ? 6.796 2.286 38.266 1.00 66.00 88 ASN A O 1
ATOM 686 N N . LEU A 1 89 ? 8.154 0.581 38.788 1.00 69.56 89 LEU A N 1
ATOM 687 C CA . LEU A 1 89 ? 7.190 -0.076 39.677 1.00 69.56 89 LEU A CA 1
ATOM 688 C C . LEU A 1 89 ? 7.529 0.102 41.156 1.00 69.56 89 LEU A C 1
ATOM 690 O O . LEU A 1 89 ? 6.602 0.202 41.954 1.00 69.56 89 LEU A O 1
ATOM 694 N N . LEU A 1 90 ? 8.811 0.192 41.533 1.00 67.38 90 LEU A N 1
ATOM 695 C CA . LEU A 1 90 ? 9.259 0.117 42.935 1.00 67.38 90 LEU A CA 1
ATOM 696 C C . LEU A 1 90 ? 8.559 1.128 43.853 1.00 67.38 90 LEU A C 1
ATOM 698 O O . LEU A 1 90 ? 8.147 0.774 44.955 1.00 67.38 90 LEU A O 1
ATOM 702 N N . HIS A 1 91 ? 8.335 2.350 43.371 1.00 66.62 91 HIS A N 1
ATOM 703 C CA . HIS A 1 91 ? 7.691 3.424 44.141 1.00 66.62 91 HIS A CA 1
ATOM 704 C C . HIS A 1 91 ? 6.194 3.196 44.377 1.00 66.62 91 HIS A C 1
ATOM 706 O O . HIS A 1 91 ? 5.627 3.768 45.298 1.00 66.62 91 HIS A O 1
ATOM 712 N N . SER A 1 92 ? 5.540 2.396 43.529 1.00 64.06 92 SER A N 1
ATOM 713 C CA . SER A 1 92 ? 4.095 2.132 43.594 1.00 64.06 92 SER A CA 1
ATOM 714 C C . SER A 1 92 ? 3.750 0.868 44.386 1.00 64.06 92 SER A C 1
ATOM 716 O O . SER A 1 92 ? 2.601 0.694 44.774 1.00 64.06 92 SER A O 1
ATOM 718 N N . LEU A 1 93 ? 4.723 -0.019 44.628 1.00 63.91 93 LEU A N 1
ATOM 719 C CA . LEU A 1 93 ? 4.504 -1.291 45.330 1.00 63.91 93 LEU A CA 1
ATOM 720 C C . LEU A 1 93 ? 4.386 -1.126 46.850 1.00 63.91 93 LEU A C 1
ATOM 722 O O . LEU A 1 93 ? 3.763 -1.958 47.498 1.00 63.91 93 LEU A O 1
ATOM 726 N N . SER A 1 94 ? 4.950 -0.054 47.413 1.00 62.91 94 SER A N 1
ATOM 727 C CA . SER A 1 94 ? 4.939 0.238 48.854 1.00 62.91 94 SER A CA 1
ATOM 728 C C . SER A 1 94 ? 3.569 0.648 49.406 1.00 62.91 94 SER A C 1
ATOM 730 O O . SER A 1 94 ? 3.405 0.717 50.619 1.00 62.91 94 SER A O 1
ATOM 732 N N . VAL A 1 95 ? 2.602 0.934 48.530 1.00 64.19 95 VAL A N 1
ATOM 733 C CA . VAL A 1 95 ? 1.267 1.443 48.887 1.00 64.19 95 VAL A CA 1
ATOM 734 C C . VAL A 1 95 ? 0.263 0.311 49.144 1.00 64.19 95 VAL A C 1
ATOM 736 O O . VAL A 1 95 ? -0.790 0.535 49.732 1.00 64.19 95 VAL A O 1
ATOM 739 N N . PHE A 1 96 ? 0.566 -0.912 48.710 1.00 62.09 96 PHE A N 1
ATOM 740 C CA . PHE A 1 96 ? -0.365 -2.034 48.788 1.00 62.09 96 PHE A CA 1
ATOM 741 C C . PHE A 1 96 ? -0.100 -2.899 50.026 1.00 62.09 96 PHE A C 1
ATOM 743 O O . PHE A 1 96 ? 0.994 -3.430 50.202 1.00 62.09 96 PHE A O 1
ATOM 750 N N . GLU A 1 97 ? -1.131 -3.093 50.848 1.00 61.03 97 GLU A N 1
ATOM 751 C CA . GLU A 1 97 ? -1.093 -3.979 52.023 1.00 61.03 97 GLU A CA 1
ATOM 752 C C . GLU A 1 97 ? -1.376 -5.450 51.657 1.00 61.03 97 GLU A C 1
ATOM 754 O O . GLU A 1 97 ? -0.913 -6.370 52.332 1.00 61.03 97 GLU A O 1
ATOM 759 N N . ASN A 1 98 ? -2.104 -5.680 50.557 1.00 69.44 98 ASN A N 1
ATOM 760 C CA . ASN A 1 98 ? -2.514 -6.999 50.078 1.00 69.44 98 ASN A CA 1
ATOM 761 C C . ASN A 1 98 ? -1.622 -7.492 48.922 1.00 69.44 98 ASN A C 1
ATOM 763 O O . ASN A 1 98 ? -1.451 -6.818 47.903 1.00 69.44 98 ASN A O 1
ATOM 767 N N . LYS A 1 99 ? -1.064 -8.699 49.063 1.00 63.59 99 LYS A N 1
ATOM 768 C CA . LYS A 1 99 ? -0.053 -9.264 48.153 1.00 63.59 99 LYS A CA 1
ATOM 769 C C . LYS A 1 99 ? -0.648 -9.701 46.808 1.00 63.59 99 LYS A C 1
ATOM 771 O O . LYS A 1 99 ? 0.010 -9.567 45.773 1.00 63.59 99 LYS A O 1
ATOM 776 N N . GLU A 1 100 ? -1.896 -10.161 46.787 1.00 64.44 100 GLU A N 1
ATOM 777 C CA . GLU A 1 100 ? -2.635 -10.474 45.560 1.00 64.44 100 GLU A CA 1
ATOM 778 C C . GLU A 1 100 ? -2.936 -9.208 44.741 1.00 64.44 100 GLU A C 1
ATOM 780 O O . GLU A 1 100 ? -2.838 -9.229 43.505 1.00 64.44 100 GLU A O 1
ATOM 785 N N . ASP A 1 101 ? -3.212 -8.092 45.422 1.00 66.31 101 ASP A N 1
ATOM 786 C CA . ASP A 1 101 ? -3.455 -6.792 44.793 1.00 66.31 101 ASP A CA 1
ATOM 787 C C . ASP A 1 101 ? -2.172 -6.241 44.172 1.00 66.31 101 ASP A C 1
ATOM 789 O O . ASP A 1 101 ? -2.207 -5.791 43.025 1.00 66.31 101 ASP A O 1
ATOM 793 N N . VAL A 1 102 ? -1.021 -6.401 44.842 1.00 66.88 102 VAL A N 1
ATOM 794 C CA . VAL A 1 102 ? 0.296 -6.087 44.262 1.00 66.88 102 VAL A CA 1
ATOM 795 C C . VAL A 1 102 ? 0.525 -6.865 42.971 1.00 66.88 102 VAL A C 1
ATOM 797 O O . VAL A 1 102 ? 0.916 -6.291 41.953 1.00 66.88 102 VAL A O 1
ATOM 800 N N . ALA A 1 103 ? 0.260 -8.173 42.978 1.00 63.81 103 ALA A N 1
ATOM 801 C CA . ALA A 1 103 ? 0.455 -8.995 41.794 1.00 63.81 103 ALA A CA 1
ATOM 802 C C . ALA A 1 103 ? -0.491 -8.582 40.656 1.00 63.81 103 ALA A C 1
ATOM 804 O O . ALA A 1 103 ? -0.082 -8.543 39.496 1.00 63.81 103 ALA A O 1
ATOM 805 N N . SER A 1 104 ? -1.743 -8.232 40.965 1.00 64.75 104 SER A N 1
ATOM 806 C CA . SER A 1 104 ? -2.691 -7.712 39.974 1.00 64.75 104 SER A CA 1
ATOM 807 C C . SER A 1 104 ? -2.260 -6.359 39.400 1.00 64.75 104 SER A C 1
ATOM 809 O O . SER A 1 104 ? -2.323 -6.166 38.183 1.00 64.75 104 SER A O 1
ATOM 811 N N . PHE A 1 105 ? -1.728 -5.472 40.243 1.00 67.75 105 PHE A N 1
ATOM 812 C CA . PHE A 1 105 ? -1.236 -4.153 39.873 1.00 67.75 105 PHE A CA 1
ATOM 813 C C . PHE A 1 105 ? 0.008 -4.243 38.990 1.00 67.75 105 PHE A C 1
ATOM 815 O O . PHE A 1 105 ? 0.040 -3.632 37.924 1.00 67.75 105 PHE A O 1
ATOM 822 N N . VAL A 1 106 ? 0.999 -5.057 39.373 1.00 66.62 106 VAL A N 1
ATOM 823 C CA . VAL A 1 106 ? 2.202 -5.312 38.564 1.00 66.62 106 VAL A CA 1
ATOM 824 C C . VAL A 1 106 ? 1.810 -5.900 37.215 1.00 66.62 106 VAL A C 1
ATOM 826 O O . VAL A 1 106 ? 2.260 -5.403 36.185 1.00 66.62 106 VAL A O 1
ATOM 829 N N . ARG A 1 107 ? 0.911 -6.895 37.183 1.00 64.25 107 ARG A N 1
ATOM 830 C CA . ARG A 1 107 ? 0.396 -7.452 35.922 1.00 64.25 107 ARG A CA 1
ATOM 831 C C . ARG A 1 107 ? -0.281 -6.384 35.068 1.00 64.25 107 ARG A C 1
ATOM 833 O O . ARG A 1 107 ? -0.021 -6.323 33.871 1.00 64.25 107 ARG A O 1
ATOM 840 N N . GLY A 1 108 ? -1.136 -5.555 35.663 1.00 60.06 108 GLY A N 1
ATOM 841 C CA . GLY A 1 108 ? -1.834 -4.473 34.972 1.00 60.06 108 GLY A CA 1
ATOM 842 C C . GLY A 1 108 ? -0.877 -3.419 34.417 1.00 60.06 108 GLY A C 1
ATOM 843 O O . GLY A 1 108 ? -1.000 -3.032 33.258 1.00 60.06 108 GLY A O 1
ATOM 844 N N . LYS A 1 109 ? 0.119 -3.002 35.203 1.00 67.00 109 LYS A N 1
ATOM 845 C CA . LYS A 1 109 ? 1.121 -2.006 34.808 1.00 67.00 109 LYS A CA 1
ATOM 846 C C . LYS A 1 109 ? 2.087 -2.533 33.760 1.00 67.00 109 LYS A C 1
ATOM 848 O O . LYS A 1 109 ? 2.301 -1.845 32.773 1.00 67.00 109 LYS A O 1
ATOM 853 N N . VAL A 1 110 ? 2.611 -3.748 33.913 1.00 62.97 110 VAL A N 1
ATOM 854 C CA . VAL A 1 110 ? 3.490 -4.365 32.909 1.00 62.97 110 VAL A CA 1
ATOM 855 C C . VAL A 1 110 ? 2.730 -4.582 31.602 1.00 62.97 110 VAL A C 1
ATOM 857 O O . VAL A 1 110 ? 3.208 -4.163 30.554 1.00 62.97 110 VAL A O 1
ATOM 860 N N . LYS A 1 111 ? 1.508 -5.133 31.641 1.00 57.38 111 LYS A N 1
ATOM 861 C CA . LYS A 1 111 ? 0.669 -5.259 30.435 1.00 57.38 111 LYS A CA 1
ATOM 862 C C . LYS A 1 111 ? 0.340 -3.898 29.817 1.00 57.38 111 LYS A C 1
ATOM 864 O O . LYS A 1 111 ? 0.376 -3.770 28.599 1.00 57.38 111 LYS A O 1
ATOM 869 N N . GLY A 1 112 ? 0.049 -2.889 30.638 1.00 55.38 112 GLY A N 1
ATOM 870 C CA . GLY A 1 112 ? -0.234 -1.526 30.188 1.00 55.38 112 GLY A CA 1
ATOM 871 C C . GLY A 1 112 ? 0.968 -0.851 29.527 1.00 55.38 112 GLY A C 1
ATOM 872 O O . GLY A 1 112 ? 0.810 -0.213 28.492 1.00 55.38 112 GLY A O 1
ATOM 873 N N . LEU A 1 113 ? 2.165 -1.050 30.075 1.00 59.66 113 LEU A N 1
ATOM 874 C CA . LEU A 1 113 ? 3.413 -0.482 29.570 1.00 59.66 113 LEU A CA 1
ATOM 875 C C . LEU A 1 113 ? 3.931 -1.229 28.336 1.00 59.66 113 LEU A C 1
ATOM 877 O O . LEU A 1 113 ? 4.396 -0.586 27.406 1.00 59.66 113 LEU A O 1
ATOM 881 N N . ILE A 1 114 ? 3.764 -2.555 28.257 1.00 56.53 114 ILE A N 1
ATOM 882 C CA . ILE A 1 114 ? 3.979 -3.312 27.011 1.00 56.53 114 ILE A CA 1
ATOM 883 C C . ILE A 1 114 ? 2.995 -2.831 25.942 1.00 56.53 114 ILE A C 1
ATOM 885 O O . ILE A 1 114 ? 3.384 -2.615 24.800 1.00 56.53 114 ILE A O 1
ATOM 889 N N . ALA A 1 115 ? 1.723 -2.623 26.293 1.00 53.38 115 ALA A N 1
ATOM 890 C CA . ALA A 1 115 ? 0.749 -2.067 25.361 1.00 53.38 115 ALA A CA 1
ATOM 891 C C . ALA A 1 115 ? 1.122 -0.639 24.930 1.00 53.38 115 ALA A C 1
ATOM 893 O O . ALA A 1 115 ? 0.878 -0.266 23.788 1.00 53.38 115 ALA A O 1
ATOM 894 N N . GLU A 1 116 ? 1.716 0.172 25.803 1.00 60.22 116 GLU A N 1
ATOM 895 C CA . GLU A 1 116 ? 2.214 1.505 25.459 1.00 60.22 116 GLU A CA 1
ATOM 896 C C . GLU A 1 116 ? 3.479 1.467 24.588 1.00 60.22 116 GLU A C 1
ATOM 898 O O . GLU A 1 116 ? 3.544 2.206 23.612 1.00 60.22 116 GLU A O 1
ATOM 903 N N . ASP A 1 117 ? 4.425 0.563 24.850 1.00 60.97 117 ASP A N 1
ATOM 904 C CA . ASP A 1 117 ? 5.616 0.343 24.018 1.00 60.97 117 ASP A CA 1
ATOM 905 C C . ASP A 1 117 ? 5.243 -0.202 22.632 1.00 60.97 117 ASP A C 1
ATOM 907 O O . ASP A 1 117 ? 5.720 0.294 21.618 1.00 60.97 117 ASP A O 1
ATOM 911 N N . VAL A 1 118 ? 4.314 -1.160 22.547 1.00 58.94 118 VAL A N 1
ATOM 912 C CA . VAL A 1 118 ? 3.807 -1.676 21.264 1.00 58.94 118 VAL A CA 1
ATOM 913 C C . VAL A 1 118 ? 3.095 -0.574 20.474 1.00 58.94 118 VAL A C 1
ATOM 915 O O . VAL A 1 118 ? 3.315 -0.460 19.267 1.00 58.94 118 VAL A O 1
ATOM 918 N N . ARG A 1 119 ? 2.288 0.265 21.139 1.00 61.56 119 ARG A N 1
ATOM 919 C CA . ARG A 1 119 ? 1.652 1.440 20.518 1.00 61.56 119 ARG A CA 1
ATOM 920 C C . ARG A 1 119 ? 2.683 2.480 20.077 1.00 61.56 119 ARG A C 1
ATOM 922 O O . ARG A 1 119 ? 2.568 3.009 18.976 1.00 61.56 119 ARG A O 1
ATOM 929 N N . GLY A 1 120 ? 3.710 2.721 20.890 1.00 60.50 120 GLY A N 1
ATOM 930 C CA . GLY A 1 120 ? 4.815 3.631 20.593 1.00 60.50 120 GLY A CA 1
ATOM 931 C C . GLY A 1 120 ? 5.649 3.171 19.400 1.00 60.50 120 GLY A C 1
ATOM 932 O O . GLY A 1 120 ? 5.881 3.952 18.485 1.00 60.50 120 GLY A O 1
ATOM 933 N N . ARG A 1 121 ? 6.028 1.889 19.344 1.00 66.50 121 ARG A N 1
ATOM 934 C CA . ARG A 1 121 ? 6.761 1.303 18.208 1.00 66.50 121 ARG A CA 1
ATOM 935 C C . ARG A 1 121 ? 5.954 1.329 16.918 1.00 66.50 121 ARG A C 1
ATOM 937 O O . ARG A 1 121 ? 6.537 1.510 15.856 1.00 66.50 121 ARG A O 1
ATOM 944 N N . GLN A 1 122 ? 4.639 1.127 17.003 1.00 66.75 122 GLN A N 1
ATOM 945 C CA . GLN A 1 122 ? 3.758 1.210 15.844 1.00 66.75 122 GLN A CA 1
ATOM 946 C C . GLN A 1 122 ? 3.648 2.652 15.330 1.00 66.75 122 GLN A C 1
ATOM 948 O O . GLN A 1 122 ? 3.805 2.878 14.137 1.00 66.75 122 GLN A O 1
ATOM 953 N N . ALA A 1 123 ? 3.437 3.621 16.223 1.00 66.00 123 ALA A N 1
ATOM 954 C CA . ALA A 1 123 ? 3.364 5.033 15.860 1.00 66.00 123 ALA A CA 1
ATOM 955 C C . ALA A 1 123 ? 4.701 5.569 15.318 1.00 66.00 123 ALA A C 1
ATOM 957 O O . ALA A 1 123 ? 4.709 6.329 14.359 1.00 66.00 123 ALA A O 1
ATOM 958 N N . ALA A 1 124 ? 5.834 5.131 15.874 1.00 63.94 124 ALA A N 1
ATOM 959 C CA . ALA A 1 124 ? 7.171 5.568 15.463 1.00 63.94 124 ALA A CA 1
ATOM 960 C C . ALA A 1 124 ? 7.555 5.180 14.022 1.00 63.94 124 ALA A C 1
ATOM 962 O O . ALA A 1 124 ? 8.539 5.697 13.501 1.00 63.94 124 ALA A O 1
ATOM 963 N N . GLN A 1 125 ? 6.823 4.255 13.390 1.00 67.75 125 GLN A N 1
ATOM 964 C CA . GLN A 1 125 ? 7.043 3.857 11.994 1.00 67.75 125 GLN A CA 1
ATOM 965 C C . GLN A 1 125 ? 6.262 4.714 10.989 1.00 67.75 125 GLN A C 1
ATOM 967 O O . GLN A 1 125 ? 6.482 4.579 9.786 1.00 67.75 125 GLN A O 1
ATOM 972 N N . GLU A 1 126 ? 5.349 5.561 11.461 1.00 76.56 126 GLU A N 1
ATOM 973 C CA . GLU A 1 126 ? 4.545 6.443 10.619 1.00 76.56 126 GLU A CA 1
ATOM 974 C C . GLU A 1 126 ? 5.249 7.791 10.412 1.00 76.56 126 GLU A C 1
ATOM 976 O O . GLU A 1 126 ? 6.059 8.219 11.233 1.00 76.56 126 GLU A O 1
ATOM 981 N N . GLU A 1 127 ? 4.919 8.480 9.316 1.00 72.12 127 GLU A N 1
ATOM 982 C CA . GLU A 1 127 ? 5.493 9.798 8.989 1.00 72.12 127 GLU A CA 1
ATOM 983 C C . GLU A 1 127 ? 5.213 10.849 10.076 1.00 72.12 127 GLU A C 1
ATOM 985 O O . GLU A 1 127 ? 6.037 11.728 10.318 1.00 72.12 127 GLU A O 1
ATOM 990 N N . ASP A 1 128 ? 4.059 10.738 10.742 1.00 77.81 128 ASP A N 1
ATOM 991 C CA . ASP A 1 128 ? 3.638 11.597 11.852 1.00 77.81 128 ASP A CA 1
ATOM 992 C C . ASP A 1 128 ? 3.175 10.732 13.044 1.00 77.81 128 ASP A C 1
ATOM 994 O O . ASP A 1 128 ? 1.988 10.384 13.154 1.00 77.81 128 ASP A O 1
ATOM 998 N N . PRO A 1 129 ? 4.113 10.347 13.933 1.00 77.31 129 PRO A N 1
ATOM 999 C CA . PRO A 1 129 ? 3.834 9.457 15.057 1.00 77.31 129 PRO A CA 1
ATOM 1000 C C . PRO A 1 129 ? 2.792 10.001 16.038 1.00 77.31 129 PRO A C 1
ATOM 1002 O O . PRO A 1 129 ? 1.946 9.245 16.522 1.00 77.31 129 PRO A O 1
ATOM 1005 N N . GLU A 1 130 ? 2.812 11.306 16.323 1.00 73.81 130 GLU A N 1
ATOM 1006 C CA . GLU A 1 130 ? 1.905 11.925 17.298 1.00 73.81 130 GLU A CA 1
ATOM 1007 C C . GLU A 1 130 ? 0.470 11.933 16.778 1.00 73.81 130 GLU A C 1
ATOM 1009 O O . GLU A 1 130 ? -0.461 11.490 17.460 1.00 73.81 130 GLU A O 1
ATOM 1014 N N . LYS A 1 131 ? 0.286 12.330 15.517 1.00 81.06 131 LYS A N 1
ATOM 1015 C CA . LYS A 1 131 ? -1.031 12.310 14.880 1.00 81.06 131 LYS A CA 1
ATOM 1016 C C . LYS A 1 131 ? -1.582 10.890 14.765 1.00 81.06 131 LYS A C 1
ATOM 1018 O O . LYS A 1 131 ? -2.787 10.685 14.942 1.00 81.06 131 LYS A O 1
ATOM 1023 N N . PHE A 1 132 ? -0.725 9.899 14.506 1.00 85.00 132 PHE A N 1
ATOM 1024 C CA . PHE A 1 132 ? -1.136 8.496 14.514 1.00 85.00 132 PHE A CA 1
ATOM 1025 C C . PHE A 1 132 ? -1.531 8.019 15.916 1.00 85.00 132 PHE A C 1
ATOM 1027 O O . PHE A 1 132 ? -2.562 7.360 16.065 1.00 85.00 132 PHE A O 1
ATOM 1034 N N . ARG A 1 133 ? -0.774 8.390 16.956 1.00 79.50 133 ARG A N 1
ATOM 1035 C CA . ARG A 1 133 ? -1.093 8.057 18.353 1.00 79.50 133 ARG A CA 1
ATOM 1036 C C . ARG A 1 133 ? -2.449 8.630 18.765 1.00 79.50 133 ARG A C 1
ATOM 1038 O O . ARG A 1 133 ? -3.265 7.913 19.345 1.00 79.50 133 ARG A O 1
ATOM 1045 N N . GLU A 1 134 ? -2.738 9.879 18.410 1.00 80.31 134 GLU A N 1
ATOM 1046 C CA . GLU A 1 134 ? -4.060 10.471 18.635 1.00 80.31 134 GLU A CA 1
ATOM 1047 C C . GLU A 1 134 ? -5.175 9.736 17.886 1.00 80.31 134 GLU A C 1
ATOM 1049 O O . GLU A 1 134 ? -6.254 9.498 18.436 1.00 80.31 134 GLU A O 1
ATOM 1054 N N . ALA A 1 135 ? -4.941 9.397 16.616 1.00 88.81 135 ALA A N 1
ATOM 1055 C CA . ALA A 1 135 ? -5.910 8.675 15.806 1.00 88.81 135 ALA A CA 1
ATOM 1056 C C . ALA A 1 135 ? -6.198 7.286 16.386 1.00 88.81 135 ALA A C 1
ATOM 1058 O O . ALA A 1 135 ? -7.359 6.881 16.425 1.00 88.81 135 ALA A O 1
ATOM 1059 N N . LEU A 1 136 ? -5.174 6.596 16.892 1.00 86.81 136 LEU A N 1
ATOM 1060 C CA . LEU A 1 136 ? -5.311 5.306 17.554 1.00 86.81 136 LEU A CA 1
ATOM 1061 C C . LEU A 1 136 ? -6.156 5.405 18.829 1.00 86.81 136 LEU A C 1
ATOM 1063 O O . LEU A 1 136 ? -7.075 4.609 19.004 1.00 86.81 136 LEU A O 1
ATOM 1067 N N . LEU A 1 137 ? -5.920 6.412 19.675 1.00 83.88 137 LEU A N 1
ATOM 1068 C CA . LEU A 1 137 ? -6.739 6.636 20.873 1.00 83.88 137 LEU A CA 1
ATOM 1069 C C . LEU A 1 137 ? -8.204 6.917 20.517 1.00 83.88 137 LEU A C 1
ATOM 1071 O O . LEU A 1 137 ? -9.109 6.346 21.123 1.00 83.88 137 LEU A O 1
ATOM 1075 N N . LYS A 1 138 ? -8.450 7.757 19.502 1.00 86.81 138 LYS A N 1
ATOM 1076 C CA . LYS A 1 138 ? -9.805 8.032 18.989 1.00 86.81 138 LYS A CA 1
ATOM 1077 C C . LYS A 1 138 ? -10.453 6.760 18.435 1.00 86.81 138 LYS A C 1
ATOM 1079 O O . LYS A 1 138 ? -11.629 6.518 18.682 1.00 86.81 138 LYS A O 1
ATOM 1084 N N . PHE A 1 139 ? -9.699 5.930 17.720 1.00 91.44 139 PHE A N 1
ATOM 1085 C CA . PHE A 1 139 ? -10.172 4.654 17.188 1.00 91.44 139 PHE A CA 1
ATOM 1086 C C . PHE A 1 139 ? -10.582 3.679 18.304 1.00 91.44 139 PHE A C 1
ATOM 1088 O O . PHE A 1 139 ? -11.705 3.170 18.289 1.00 91.44 139 PHE A O 1
ATOM 1095 N N . GLU A 1 140 ? -9.720 3.467 19.302 1.00 86.62 140 GLU A N 1
ATOM 1096 C CA . GLU A 1 140 ? -10.003 2.599 20.453 1.00 86.62 140 GLU A CA 1
ATOM 1097 C C . GLU A 1 140 ? -11.226 3.098 21.241 1.00 86.62 140 GLU A C 1
ATOM 1099 O O . GLU A 1 140 ? -12.139 2.322 21.532 1.00 86.62 140 GLU A O 1
ATOM 1104 N N . LEU A 1 141 ? -11.285 4.409 21.509 1.00 85.62 141 LEU A N 1
ATOM 1105 C CA . LEU A 1 141 ? -12.391 5.052 22.219 1.00 85.62 141 LEU A CA 1
ATOM 1106 C C . LEU A 1 141 ? -13.719 4.911 21.468 1.00 85.62 141 LEU A C 1
ATOM 1108 O O . LEU A 1 141 ? -14.754 4.626 22.071 1.00 85.62 141 LEU A O 1
ATOM 1112 N N . HIS A 1 142 ? -13.711 5.148 20.155 1.00 87.88 142 HIS A N 1
ATOM 1113 C CA . HIS A 1 142 ? -14.944 5.211 19.390 1.00 87.88 142 HIS A CA 1
ATOM 1114 C C . HIS A 1 142 ? -15.468 3.838 19.002 1.00 87.88 142 HIS A C 1
ATOM 1116 O O . HIS A 1 142 ? -16.681 3.692 18.992 1.00 87.88 142 HIS A O 1
ATOM 1122 N N . PHE A 1 143 ? -14.657 2.830 18.683 1.00 90.31 143 PHE A N 1
ATOM 1123 C CA . PHE A 1 143 ? -15.193 1.616 18.045 1.00 90.31 143 PHE A CA 1
ATOM 1124 C C . PHE A 1 143 ? -15.301 0.390 18.952 1.00 90.31 143 PHE A C 1
ATOM 1126 O O . PHE A 1 143 ? -16.056 -0.515 18.604 1.00 90.31 143 PHE A O 1
ATOM 1133 N N . GLY A 1 144 ? -14.632 0.365 20.112 1.00 83.62 144 GLY A N 1
ATOM 1134 C CA . GLY A 1 144 ? -14.751 -0.741 21.074 1.00 83.62 144 GLY A CA 1
ATOM 1135 C C . GLY A 1 144 ? -14.436 -2.118 20.473 1.00 83.62 144 GLY A C 1
ATOM 1136 O O . GLY A 1 144 ? -15.066 -3.109 20.837 1.00 83.62 144 GLY A O 1
ATOM 1137 N N . LEU A 1 145 ? -13.522 -2.167 19.498 1.00 85.56 145 LEU A N 1
ATOM 1138 C CA . LEU A 1 145 ? -13.142 -3.392 18.795 1.00 85.56 145 LEU A CA 1
ATOM 1139 C C . LEU A 1 145 ? -12.262 -4.287 19.688 1.00 85.56 145 LEU A C 1
ATOM 1141 O O . LEU A 1 145 ? -11.675 -3.798 20.657 1.00 85.56 145 LEU A O 1
ATOM 1145 N N . PRO A 1 146 ? -12.159 -5.598 19.390 1.00 80.69 146 PRO A N 1
ATOM 1146 C CA . PRO A 1 146 ? -11.313 -6.507 20.158 1.00 80.69 146 PRO A CA 1
ATOM 1147 C C . PRO A 1 146 ? -9.865 -6.017 20.227 1.00 80.69 146 PRO A C 1
ATOM 1149 O O . PRO A 1 146 ? -9.355 -5.464 19.259 1.00 80.69 146 PRO A O 1
ATOM 1152 N N . SER A 1 147 ? -9.157 -6.306 21.320 1.00 73.25 147 SER A N 1
ATOM 1153 C CA . SER A 1 147 ? -7.750 -5.898 21.505 1.00 73.25 147 SER A CA 1
ATOM 1154 C C . SER A 1 147 ? -6.779 -6.486 20.470 1.00 73.25 147 SER A C 1
ATOM 1156 O O . SER A 1 147 ? -5.657 -6.005 20.322 1.00 73.25 147 SER A O 1
ATOM 1158 N N . SER A 1 148 ? -7.193 -7.528 19.742 1.00 76.88 148 SER A N 1
ATOM 1159 C CA . SER A 1 148 ? -6.461 -8.083 18.602 1.00 76.88 148 SER A CA 1
ATOM 1160 C C . SER A 1 148 ? -6.570 -7.234 17.331 1.00 76.88 148 SER A C 1
ATOM 1162 O O . SER A 1 148 ? -5.787 -7.432 16.402 1.00 76.88 148 SER A O 1
ATOM 1164 N N . GLU A 1 149 ? -7.553 -6.334 17.255 1.00 84.19 149 GLU A N 1
ATOM 1165 C CA . GLU A 1 149 ? -7.763 -5.447 16.119 1.00 84.19 149 GLU A CA 1
ATOM 1166 C C . GLU A 1 149 ? -6.745 -4.310 16.156 1.00 84.19 149 GLU A C 1
ATOM 1168 O O . GLU A 1 149 ? -6.715 -3.509 17.087 1.00 84.19 149 GLU A O 1
ATOM 1173 N N . LYS A 1 150 ? -5.911 -4.224 15.120 1.00 85.94 150 LYS A N 1
ATOM 1174 C CA . LYS A 1 150 ? -4.897 -3.174 15.012 1.00 85.94 150 LYS A CA 1
ATOM 1175 C C . LYS A 1 150 ? -5.266 -2.184 13.926 1.00 85.94 150 LYS A C 1
ATOM 1177 O O . LYS A 1 150 ? -5.598 -2.590 12.811 1.00 85.94 150 LYS A O 1
ATOM 1182 N N . LEU A 1 151 ? -5.170 -0.897 14.249 1.00 90.88 151 LEU A N 1
ATOM 1183 C CA . LEU A 1 151 ? -5.265 0.178 13.268 1.00 90.88 151 LEU A CA 1
ATOM 1184 C C . LEU A 1 151 ? -4.078 0.076 12.306 1.00 90.88 151 LEU A C 1
ATOM 1186 O O . LEU A 1 151 ? -2.943 -0.007 12.755 1.00 90.88 151 LEU A O 1
ATOM 1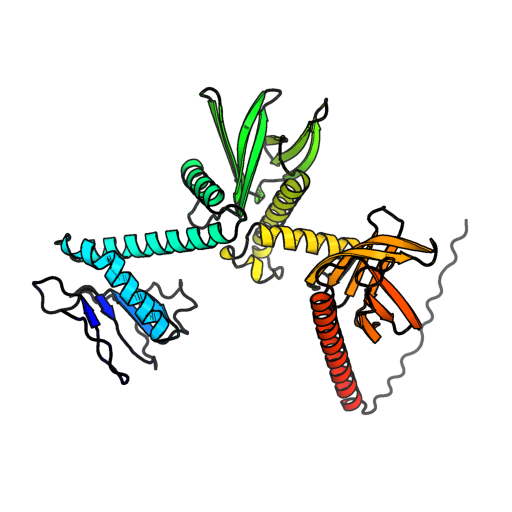190 N N . VAL A 1 152 ? -4.332 0.073 11.004 1.00 91.69 152 VAL A N 1
ATOM 1191 C CA . VAL A 1 152 ? -3.295 0.078 9.965 1.00 91.69 152 VAL A CA 1
ATOM 1192 C C . VAL A 1 152 ? -3.005 1.512 9.545 1.00 91.69 152 VAL A C 1
ATOM 1194 O O . VAL A 1 152 ? -1.850 1.905 9.472 1.00 91.69 152 VAL A O 1
ATOM 1197 N N . THR A 1 153 ? -4.048 2.301 9.279 1.00 93.62 153 THR A N 1
ATOM 1198 C CA . THR A 1 153 ? -3.923 3.715 8.907 1.00 93.62 153 THR A CA 1
ATOM 1199 C C . THR A 1 153 ? -5.257 4.451 9.064 1.00 93.62 153 THR A C 1
ATOM 1201 O O . THR A 1 153 ? -6.290 3.838 9.345 1.00 93.62 153 THR A O 1
ATOM 1204 N N . PHE A 1 154 ? -5.254 5.771 8.883 1.00 95.25 154 PHE A N 1
ATOM 1205 C CA . PHE A 1 154 ? -6.450 6.604 8.929 1.00 95.25 154 PHE A CA 1
ATOM 1206 C C . PHE A 1 154 ? -6.372 7.758 7.922 1.00 95.25 154 PHE A C 1
ATOM 1208 O O . PHE A 1 154 ? -5.300 8.282 7.629 1.00 95.25 154 PHE A O 1
ATOM 1215 N N . TYR A 1 155 ? -7.533 8.184 7.427 1.00 95.62 155 TYR A N 1
ATOM 1216 C CA . TYR A 1 155 ? -7.666 9.237 6.426 1.00 95.62 155 TYR A CA 1
ATOM 1217 C C . TYR A 1 155 ? -8.766 10.227 6.818 1.00 95.62 155 TYR A C 1
ATOM 1219 O O . TYR A 1 155 ? -9.875 9.833 7.185 1.00 95.62 155 TYR A O 1
ATOM 1227 N N . SER A 1 156 ? -8.479 11.525 6.711 1.00 93.75 156 SER A N 1
ATOM 1228 C CA . SER A 1 156 ? -9.517 12.562 6.755 1.00 93.75 156 SER A CA 1
ATOM 1229 C C . SER A 1 156 ? -10.348 12.492 5.475 1.00 93.75 156 SER A C 1
ATOM 1231 O O . SER A 1 156 ? -9.779 12.393 4.387 1.00 93.75 156 SER A O 1
ATOM 1233 N N . CYS A 1 157 ? -11.674 12.518 5.595 1.00 95.31 157 CYS A N 1
ATOM 1234 C CA . CYS A 1 157 ? -12.577 12.483 4.445 1.00 95.31 157 CYS A CA 1
ATOM 1235 C C . CYS A 1 157 ? -13.989 12.971 4.795 1.00 95.31 157 CYS A C 1
ATOM 1237 O O . CYS A 1 157 ? -14.321 13.251 5.949 1.00 95.31 157 CYS A O 1
ATOM 1239 N N . CYS A 1 158 ? -14.851 13.028 3.783 1.00 94.00 158 CYS A N 1
ATOM 1240 C CA . CYS A 1 158 ? -16.278 13.281 3.932 1.00 94.00 158 CYS A CA 1
ATOM 1241 C C . CYS A 1 158 ? -17.080 12.037 3.555 1.00 94.00 158 CYS A C 1
ATOM 1243 O O . CYS A 1 158 ? -17.007 11.596 2.412 1.00 94.00 158 CYS A O 1
ATOM 1245 N N . CYS A 1 159 ? -17.898 11.514 4.473 1.00 94.12 159 CYS A N 1
ATOM 1246 C CA . CYS A 1 159 ? -18.896 10.491 4.154 1.00 94.12 159 CYS A CA 1
ATOM 1247 C C . CYS A 1 159 ? -20.220 11.148 3.751 1.00 94.12 159 CYS A C 1
ATOM 1249 O O . CYS A 1 159 ? -20.751 12.001 4.468 1.00 94.12 159 CYS A O 1
ATOM 1251 N N . TRP A 1 160 ? -20.785 10.733 2.622 1.00 91.94 160 TRP A N 1
ATOM 1252 C CA . TRP A 1 160 ? -22.003 11.322 2.077 1.00 91.94 160 TRP A CA 1
ATOM 1253 C C . TRP A 1 160 ? -23.255 10.560 2.507 1.00 91.94 160 TRP A C 1
ATOM 1255 O O . TRP A 1 160 ? -23.329 9.332 2.449 1.00 91.94 160 TRP A O 1
ATOM 1265 N N . LYS A 1 161 ? -24.283 11.310 2.920 1.00 87.75 161 LYS A N 1
ATOM 1266 C CA . LYS A 1 161 ? -25.659 10.810 3.059 1.00 87.75 161 LYS A CA 1
ATOM 1267 C C . LYS A 1 161 ? -26.570 11.668 2.187 1.00 87.75 161 LYS A C 1
ATOM 1269 O O . LYS A 1 161 ? -26.963 12.762 2.598 1.00 87.75 161 LYS A O 1
ATOM 1274 N N . GLY A 1 162 ? -26.896 11.182 0.991 1.00 84.75 162 GLY A N 1
ATOM 1275 C CA . GLY A 1 162 ? -27.517 12.020 -0.037 1.00 84.75 162 GLY A CA 1
ATOM 1276 C C . GLY A 1 162 ? -26.574 13.170 -0.399 1.00 84.75 162 GLY A C 1
ATOM 1277 O O . GLY A 1 162 ? -25.400 12.938 -0.651 1.00 84.75 162 GLY A O 1
ATOM 1278 N N . ARG A 1 163 ? -27.056 14.416 -0.345 1.00 84.50 163 ARG A N 1
ATOM 1279 C CA . ARG A 1 163 ? -26.248 15.620 -0.633 1.00 84.50 163 ARG A CA 1
ATOM 1280 C C . ARG A 1 163 ? -25.550 16.231 0.588 1.00 84.50 163 ARG A C 1
ATOM 1282 O O . ARG A 1 163 ? -25.011 17.325 0.490 1.00 84.50 163 ARG A O 1
ATOM 1289 N N . VAL A 1 164 ? -25.601 15.571 1.746 1.00 88.31 164 VAL A N 1
ATOM 1290 C CA . VAL A 1 164 ? -25.038 16.111 2.992 1.00 88.31 164 VAL A CA 1
ATOM 1291 C C . VAL A 1 164 ? -23.670 15.478 3.259 1.00 88.31 164 VAL A C 1
ATOM 1293 O O . VAL A 1 164 ? -23.639 14.286 3.603 1.00 88.31 164 VAL A O 1
ATOM 1296 N N . PRO A 1 165 ? -22.562 16.239 3.145 1.00 90.75 165 PRO A N 1
ATOM 1297 C CA . PRO A 1 165 ? -21.241 15.755 3.511 1.00 90.75 165 PRO A CA 1
ATOM 1298 C C . PRO A 1 165 ? -21.104 15.701 5.032 1.00 90.75 165 PRO A C 1
ATOM 1300 O O . PRO A 1 165 ? -21.536 16.598 5.758 1.00 90.75 165 PRO A O 1
ATOM 1303 N N . ARG A 1 166 ? -20.496 14.628 5.529 1.00 92.31 166 ARG A N 1
ATOM 1304 C CA . ARG A 1 166 ? -20.165 14.451 6.943 1.00 92.31 166 ARG A CA 1
ATOM 1305 C C . ARG A 1 166 ? -18.664 14.321 7.058 1.00 92.31 166 ARG A C 1
ATOM 1307 O O . ARG A 1 166 ? -18.123 13.254 6.781 1.00 92.31 166 ARG A O 1
ATOM 1314 N N . GLN A 1 167 ? -18.010 15.418 7.416 1.00 93.88 167 GLN A N 1
ATOM 1315 C CA . GLN A 1 167 ? -16.566 15.442 7.598 1.00 93.88 167 GLN A CA 1
ATOM 1316 C C . GLN A 1 167 ? -16.178 14.603 8.814 1.00 93.88 167 GLN A C 1
ATOM 1318 O O . GLN A 1 167 ? -16.782 14.725 9.882 1.00 93.88 167 GLN A O 1
ATOM 1323 N N . GLY A 1 168 ? -15.184 13.744 8.650 1.00 94.31 168 GLY A N 1
ATOM 1324 C CA . GLY A 1 168 ? -14.730 12.853 9.699 1.00 94.31 168 GLY A CA 1
ATOM 1325 C C . GLY A 1 168 ? -13.460 12.114 9.315 1.00 94.31 168 GLY A C 1
ATOM 1326 O O . GLY A 1 168 ? -12.731 12.510 8.406 1.00 94.31 168 GLY A O 1
ATOM 1327 N N . PHE A 1 169 ? -13.221 11.018 10.022 1.00 96.25 169 PHE A N 1
ATOM 1328 C CA . PHE A 1 169 ? -12.058 10.171 9.821 1.00 96.25 169 PHE A CA 1
ATOM 1329 C C . PHE A 1 169 ? -12.493 8.758 9.463 1.00 96.25 169 PHE A C 1
ATOM 1331 O O . PHE A 1 169 ? -13.368 8.166 10.101 1.00 96.25 169 PHE A O 1
ATOM 1338 N N . LEU A 1 170 ? -11.857 8.239 8.421 1.00 98.06 170 LEU A N 1
ATOM 1339 C CA . LEU A 1 170 ? -11.914 6.852 8.015 1.00 98.06 170 LEU A CA 1
ATOM 1340 C C . LEU A 1 170 ? -10.714 6.128 8.623 1.00 98.06 170 LEU A C 1
ATOM 1342 O O . LEU A 1 170 ? -9.575 6.474 8.334 1.00 98.06 170 LEU A O 1
ATOM 1346 N N . TYR A 1 171 ? -10.973 5.126 9.447 1.00 97.81 171 TYR A N 1
ATOM 1347 C CA . TYR A 1 171 ? -9.984 4.288 10.108 1.00 97.81 171 TYR A CA 1
ATOM 1348 C C . TYR A 1 171 ? -9.971 2.922 9.438 1.00 97.81 171 TYR A C 1
ATOM 1350 O O . TYR A 1 171 ? -11.014 2.273 9.321 1.00 97.81 171 TYR A O 1
ATOM 1358 N N . LEU A 1 172 ? -8.798 2.491 8.994 1.00 97.00 172 LEU A N 1
ATOM 1359 C CA . LEU A 1 172 ? -8.605 1.201 8.350 1.00 97.00 172 LEU A CA 1
ATOM 1360 C C . LEU A 1 172 ? -7.802 0.320 9.291 1.00 97.00 172 LEU A C 1
ATOM 1362 O O . LEU A 1 172 ? -6.645 0.613 9.581 1.00 97.00 172 LEU A O 1
ATOM 1366 N N . SER A 1 173 ? -8.422 -0.739 9.788 1.00 93.31 173 SER A N 1
ATOM 1367 C CA . SER A 1 173 ? -7.789 -1.741 10.634 1.00 93.31 173 SER A CA 1
ATOM 1368 C C . SER A 1 173 ? -7.700 -3.074 9.895 1.00 93.31 173 SER A C 1
ATOM 1370 O O . SER A 1 173 ? -8.166 -3.212 8.764 1.00 93.31 173 SER A O 1
ATOM 1372 N N . ILE A 1 174 ? -7.050 -4.065 10.503 1.00 88.44 174 ILE A N 1
ATOM 1373 C CA . ILE A 1 174 ? -6.745 -5.331 9.819 1.00 88.44 174 ILE A CA 1
ATOM 1374 C C . ILE A 1 174 ? -8.007 -6.046 9.317 1.00 88.44 174 ILE A C 1
ATOM 1376 O O . ILE A 1 174 ? -7.980 -6.602 8.223 1.00 88.44 174 ILE A O 1
ATOM 1380 N N . ASN A 1 175 ? -9.099 -6.038 10.086 1.00 88.69 175 ASN A N 1
ATOM 1381 C CA . ASN A 1 175 ? -10.324 -6.772 9.753 1.00 88.69 175 ASN A CA 1
ATOM 1382 C C . ASN A 1 175 ? -11.528 -5.853 9.469 1.00 88.69 175 ASN A C 1
ATOM 1384 O O . ASN A 1 175 ? -12.554 -6.334 8.978 1.00 88.69 175 ASN A O 1
ATOM 1388 N N . HIS A 1 176 ? -11.416 -4.549 9.749 1.00 94.25 176 HIS A N 1
ATOM 1389 C CA . HIS A 1 176 ? -12.529 -3.610 9.643 1.00 94.25 176 HIS A CA 1
ATOM 1390 C C . HIS A 1 176 ? -12.169 -2.278 8.973 1.00 94.25 176 HIS A C 1
ATOM 1392 O O . HIS A 1 176 ? -11.088 -1.714 9.131 1.00 94.25 176 HIS A O 1
ATOM 1398 N N . MET A 1 177 ? -13.169 -1.719 8.302 1.00 97.19 177 MET A N 1
ATOM 1399 C CA . MET A 1 177 ? -13.246 -0.331 7.872 1.00 97.19 177 MET A CA 1
ATOM 1400 C C . MET A 1 177 ? -14.193 0.415 8.813 1.00 97.19 177 MET A C 1
ATOM 1402 O O . MET A 1 177 ? -15.370 0.070 8.909 1.00 97.19 177 MET A O 1
ATOM 1406 N N . SER A 1 178 ? -13.718 1.451 9.494 1.00 97.75 178 SER A N 1
ATOM 1407 C CA . SER A 1 178 ? -14.506 2.183 10.492 1.00 97.75 178 SER A CA 1
ATOM 1408 C C . SER A 1 178 ? -14.544 3.670 10.179 1.00 97.75 178 SER A C 1
ATOM 1410 O O . SER A 1 178 ? -13.561 4.235 9.720 1.00 97.75 178 SER A O 1
ATOM 1412 N N . PHE A 1 179 ? -15.667 4.335 10.424 1.00 98.12 179 PHE A N 1
ATOM 1413 C CA . PHE A 1 179 ? -15.799 5.771 10.179 1.00 98.12 179 PHE A CA 1
ATOM 1414 C C . PHE A 1 179 ? -16.449 6.466 11.364 1.00 98.12 179 PHE A C 1
ATOM 1416 O O . PHE A 1 179 ? -17.442 5.972 11.908 1.00 98.12 179 PHE A O 1
ATOM 1423 N N . TYR A 1 180 ? -15.909 7.630 11.718 1.00 96.75 180 TYR A N 1
ATOM 1424 C CA . TYR A 1 180 ? -16.445 8.501 12.755 1.00 96.75 180 TYR A CA 1
ATOM 1425 C C . TYR A 1 180 ? -16.485 9.954 12.281 1.00 96.75 180 TYR A C 1
ATOM 1427 O O . TYR A 1 180 ? -15.521 10.475 11.721 1.00 96.75 180 TYR A O 1
ATOM 1435 N N . SER A 1 181 ? -17.608 10.617 12.539 1.00 93.19 181 SER A N 1
ATOM 1436 C CA . SER A 1 181 ? -17.835 12.036 12.292 1.00 93.19 181 SER A CA 1
ATOM 1437 C C . SER A 1 181 ? -18.713 12.599 13.400 1.00 93.19 181 SER A C 1
ATOM 1439 O O . SER A 1 181 ? -19.723 11.996 13.761 1.00 93.19 181 SER A O 1
ATOM 1441 N N . PHE A 1 182 ? -18.359 13.779 13.899 1.00 88.75 182 PHE A N 1
ATOM 1442 C CA . PHE A 1 182 ? -19.209 14.568 14.777 1.00 88.75 182 PHE A CA 1
ATOM 1443 C C . PHE A 1 182 ? -19.204 16.007 14.278 1.00 88.75 182 PHE A C 1
ATOM 1445 O O . PHE A 1 182 ? -18.213 16.720 14.413 1.00 88.75 182 PHE A O 1
ATOM 1452 N N . LEU A 1 183 ? -20.303 16.416 13.650 1.00 82.19 183 LEU A N 1
ATOM 1453 C CA . LEU A 1 183 ? -20.439 17.745 13.064 1.00 82.19 183 LEU A CA 1
ATOM 1454 C C . LEU A 1 183 ? -21.819 18.302 13.408 1.00 82.19 183 LEU A C 1
ATOM 1456 O O . LEU A 1 183 ? -22.826 17.622 13.206 1.00 82.19 183 LEU A O 1
ATOM 1460 N N . LEU A 1 184 ? -21.862 19.533 13.930 1.00 81.56 184 LEU A N 1
ATOM 1461 C CA . LEU A 1 184 ? -23.096 20.232 14.322 1.00 81.56 184 LEU A CA 1
ATOM 1462 C C . LEU A 1 184 ? -23.987 19.408 15.274 1.00 81.56 184 LEU A C 1
ATOM 1464 O O . LEU A 1 184 ? -25.188 19.267 15.055 1.00 81.56 184 LEU A O 1
ATOM 1468 N N . GLY A 1 185 ? -23.387 18.797 16.301 1.00 81.62 185 GLY A N 1
ATOM 1469 C CA . GLY A 1 185 ? -24.113 17.987 17.289 1.00 81.62 185 GLY A CA 1
ATOM 1470 C C . GLY A 1 185 ? -24.612 16.635 16.768 1.00 81.62 185 GLY A C 1
ATOM 1471 O O . GLY A 1 185 ? -25.310 15.922 17.485 1.00 81.62 185 GLY A O 1
ATOM 1472 N N . LYS A 1 186 ? -24.276 16.264 15.526 1.00 85.12 186 LYS A N 1
ATOM 1473 C CA . LYS A 1 186 ? -24.711 15.013 14.909 1.00 85.12 186 LYS A CA 1
ATOM 1474 C C . LYS A 1 186 ? -23.553 14.040 14.766 1.00 85.12 186 LYS A C 1
ATOM 1476 O O . LYS A 1 186 ? -22.686 14.216 13.910 1.00 85.12 186 LYS A O 1
ATOM 1481 N N . GLU A 1 187 ? -23.604 12.979 15.559 1.00 91.19 187 GLU A N 1
ATOM 1482 C CA . GLU A 1 187 ? -22.676 11.858 15.466 1.00 91.19 187 GLU A CA 1
ATOM 1483 C C . GLU A 1 187 ? -23.066 10.910 14.322 1.00 91.19 187 GLU A C 1
ATOM 1485 O O . GLU A 1 187 ? -24.235 10.550 14.141 1.00 91.19 187 GLU A O 1
ATOM 1490 N N . VAL A 1 188 ? -22.075 10.491 13.538 1.00 92.88 188 VAL A N 1
ATOM 1491 C CA . VAL A 1 188 ? -22.172 9.363 12.613 1.00 92.88 188 VAL A CA 1
ATOM 1492 C C . VAL A 1 188 ? -20.986 8.447 12.837 1.00 92.88 188 VAL A C 1
ATOM 1494 O O . VAL A 1 188 ? -19.843 8.823 12.597 1.00 92.88 188 VAL A O 1
ATOM 1497 N N . LYS A 1 189 ? -21.298 7.219 13.242 1.00 95.12 189 LYS A N 1
ATOM 1498 C CA . LYS A 1 189 ? -20.330 6.182 13.570 1.00 95.12 189 LYS A CA 1
ATOM 1499 C C . LYS A 1 189 ? -20.773 4.846 12.988 1.00 95.12 189 LYS A C 1
ATOM 1501 O O . LYS A 1 189 ? -21.948 4.490 13.089 1.00 95.12 189 LYS A O 1
ATOM 1506 N N . PHE A 1 190 ? -19.861 4.117 12.355 1.00 95.56 190 PHE A N 1
ATOM 1507 C CA . PHE A 1 190 ? -20.104 2.742 11.914 1.00 95.56 190 PHE A CA 1
ATOM 1508 C C . PHE A 1 190 ? -18.799 1.973 11.702 1.00 95.56 190 PHE A C 1
ATOM 1510 O O . PHE A 1 190 ? -17.750 2.568 11.469 1.00 95.56 190 PHE A O 1
ATOM 1517 N N . VAL A 1 191 ? -18.915 0.649 11.732 1.00 96.62 191 VAL A N 1
ATOM 1518 C CA . VAL A 1 191 ? -17.853 -0.319 11.450 1.00 96.62 191 VAL A CA 1
ATOM 1519 C C . VAL A 1 191 ? -18.372 -1.254 10.360 1.00 96.62 191 VAL A C 1
ATOM 1521 O O . VAL A 1 191 ? -19.538 -1.644 10.396 1.00 96.62 191 VAL A O 1
ATOM 1524 N N . ILE A 1 192 ? -17.536 -1.570 9.377 1.00 95.75 192 ILE A N 1
ATOM 1525 C CA . ILE A 1 192 ? -17.816 -2.504 8.286 1.00 95.75 192 ILE A CA 1
ATOM 1526 C C . ILE A 1 192 ? -16.694 -3.545 8.289 1.00 95.75 192 ILE A C 1
ATOM 1528 O O . ILE A 1 192 ? -15.549 -3.181 8.020 1.00 95.75 192 ILE A O 1
ATOM 1532 N N . PRO A 1 193 ? -16.975 -4.823 8.581 1.00 94.38 193 PRO A N 1
ATOM 1533 C CA . PRO A 1 193 ? -16.003 -5.891 8.379 1.00 94.38 193 PRO A CA 1
ATOM 1534 C C . PRO A 1 193 ? -15.617 -5.988 6.903 1.00 94.38 193 PRO A C 1
ATOM 1536 O O . PRO A 1 193 ? -16.489 -5.932 6.034 1.00 94.38 193 PRO A O 1
ATOM 1539 N N . TRP A 1 194 ? -14.336 -6.204 6.601 1.00 93.88 194 TRP A N 1
ATOM 1540 C CA . TRP A 1 194 ? -13.879 -6.376 5.214 1.00 93.88 194 TRP A CA 1
ATOM 1541 C C . TRP A 1 194 ? -14.616 -7.512 4.490 1.00 93.88 194 TRP A C 1
ATOM 1543 O O . TRP A 1 194 ? -14.939 -7.391 3.314 1.00 93.88 194 TRP A O 1
ATOM 1553 N N . ALA A 1 195 ? -14.975 -8.570 5.224 1.00 90.25 195 ALA A N 1
ATOM 1554 C CA . ALA A 1 195 ? -15.747 -9.712 4.733 1.00 90.25 195 ALA A CA 1
ATOM 1555 C C . ALA A 1 195 ? -17.143 -9.352 4.187 1.00 90.25 195 ALA A C 1
ATOM 1557 O O . ALA A 1 195 ? -17.716 -10.100 3.395 1.00 90.25 195 ALA A O 1
ATOM 1558 N N . GLU A 1 196 ? -17.721 -8.232 4.631 1.00 92.75 196 GLU A N 1
ATOM 1559 C CA . GLU A 1 196 ? -19.036 -7.762 4.183 1.00 92.75 196 GLU A CA 1
ATOM 1560 C C . GLU A 1 196 ? -18.957 -6.828 2.971 1.00 92.75 196 GLU A C 1
ATOM 1562 O O . GLU A 1 196 ? -19.991 -6.509 2.368 1.00 92.75 196 GLU A O 1
ATOM 1567 N N . MET A 1 197 ? -17.754 -6.368 2.613 1.00 95.00 197 MET A N 1
ATOM 1568 C CA . MET A 1 197 ? -17.544 -5.536 1.438 1.00 95.00 197 MET A CA 1
ATOM 1569 C C . MET A 1 197 ? -17.737 -6.384 0.180 1.00 95.00 197 MET A C 1
ATOM 1571 O O . MET A 1 197 ? -17.027 -7.349 -0.072 1.00 95.00 197 MET A O 1
ATOM 1575 N N . THR A 1 198 ? -18.718 -5.998 -0.626 1.00 94.38 198 THR A N 1
ATOM 1576 C CA . THR A 1 198 ? -19.075 -6.692 -1.874 1.00 94.38 198 THR A CA 1
ATOM 1577 C C . THR A 1 198 ? -18.554 -5.981 -3.113 1.00 94.38 198 THR A C 1
ATOM 1579 O O . THR A 1 198 ? -18.370 -6.607 -4.152 1.00 94.38 198 THR A O 1
ATOM 1582 N N . ARG A 1 199 ? -18.338 -4.663 -3.023 1.00 95.06 199 ARG A N 1
ATOM 1583 C CA . ARG A 1 199 ? -17.877 -3.850 -4.147 1.00 95.06 199 ARG A CA 1
ATOM 1584 C C . ARG A 1 199 ? -17.122 -2.623 -3.658 1.00 95.06 199 ARG A C 1
ATOM 1586 O O . ARG A 1 199 ? -17.559 -1.966 -2.708 1.00 95.06 199 ARG A O 1
ATOM 1593 N N . LEU A 1 200 ? -16.042 -2.308 -4.361 1.00 96.50 200 LEU A N 1
ATOM 1594 C CA . LEU A 1 200 ? -15.226 -1.116 -4.186 1.00 96.50 200 LEU A CA 1
ATOM 1595 C C . LEU A 1 200 ? -15.101 -0.426 -5.547 1.00 96.50 200 LEU A C 1
ATOM 1597 O O . LEU A 1 200 ? -14.671 -1.051 -6.513 1.00 96.50 200 LEU A O 1
ATOM 1601 N N . GLU A 1 201 ? -15.507 0.838 -5.640 1.00 95.44 201 GLU A N 1
ATOM 1602 C CA . GLU A 1 201 ? -15.528 1.582 -6.905 1.00 95.44 201 GLU A CA 1
ATOM 1603 C C . GLU A 1 201 ? -14.987 2.997 -6.740 1.00 95.44 201 GLU A C 1
ATOM 1605 O O . GLU A 1 201 ? -15.179 3.630 -5.700 1.00 95.44 201 GLU A O 1
ATOM 1610 N N . ARG A 1 202 ? -14.368 3.509 -7.804 1.00 93.81 202 ARG A N 1
ATOM 1611 C CA . ARG A 1 202 ? -14.124 4.941 -7.978 1.00 93.81 202 ARG A CA 1
ATOM 1612 C C . ARG A 1 202 ? -15.301 5.528 -8.732 1.00 93.81 202 ARG A C 1
ATOM 1614 O O . ARG A 1 202 ? -15.693 5.001 -9.771 1.00 93.81 202 ARG A O 1
ATOM 1621 N N . VAL A 1 203 ? -15.887 6.584 -8.190 1.00 90.81 203 VAL A N 1
ATOM 1622 C CA . VAL A 1 203 ? -17.058 7.235 -8.772 1.00 90.81 203 VAL A CA 1
ATOM 1623 C C . VAL A 1 203 ? -16.836 8.734 -8.817 1.00 90.81 203 VAL A C 1
ATOM 1625 O O . VAL A 1 203 ? -16.309 9.322 -7.879 1.00 90.81 203 VAL A O 1
ATOM 1628 N N . SER A 1 204 ? -17.270 9.364 -9.899 1.00 84.94 204 SER A N 1
ATOM 1629 C CA . SER A 1 204 ? -17.270 10.818 -10.026 1.00 84.94 204 SER A CA 1
ATOM 1630 C C . SER A 1 204 ? -18.690 11.308 -9.771 1.00 84.94 204 SER A C 1
ATOM 1632 O O . SER A 1 204 ? -19.606 11.024 -10.545 1.00 84.94 204 SER A O 1
ATOM 1634 N N . THR A 1 205 ? -18.913 12.007 -8.661 1.00 65.38 205 THR A N 1
ATOM 1635 C CA . THR A 1 205 ? -20.231 12.575 -8.358 1.00 65.38 205 THR A CA 1
ATOM 1636 C C . THR A 1 205 ? -20.346 13.966 -8.975 1.00 65.38 205 THR A C 1
ATOM 1638 O O . THR A 1 205 ? -19.735 14.908 -8.477 1.00 65.38 205 THR A O 1
ATOM 1641 N N . GLY A 1 206 ? -21.156 14.114 -10.029 1.00 70.94 206 GLY A N 1
ATOM 1642 C CA . GLY A 1 206 ? -21.545 15.416 -10.593 1.00 70.94 206 GLY A CA 1
ATOM 1643 C C . GLY A 1 206 ? -20.372 16.373 -10.859 1.00 70.94 206 GLY A C 1
ATOM 1644 O O . GLY A 1 206 ? -19.428 16.007 -11.548 1.00 70.94 206 GLY A O 1
ATOM 1645 N N . LEU A 1 207 ? -20.447 17.599 -10.323 1.00 56.16 207 LEU A N 1
ATOM 1646 C CA . LEU A 1 207 ? -19.479 18.703 -10.486 1.00 56.16 207 LEU A CA 1
ATOM 1647 C C . LEU A 1 207 ? -18.098 18.446 -9.824 1.00 56.16 207 LEU A C 1
ATOM 1649 O O . LEU A 1 207 ? -17.617 19.255 -9.042 1.00 56.16 207 LEU A O 1
ATOM 1653 N N . MET A 1 208 ? -17.415 17.368 -10.213 1.00 54.91 208 MET A N 1
ATOM 1654 C CA . MET A 1 208 ? -15.961 17.165 -10.068 1.00 54.91 208 MET A CA 1
ATOM 1655 C C . MET A 1 208 ? -15.396 16.636 -8.737 1.00 54.91 208 MET A C 1
ATOM 1657 O O . MET A 1 208 ? -14.182 16.698 -8.558 1.00 54.91 208 MET A O 1
ATOM 1661 N N . THR A 1 209 ? -16.175 16.049 -7.820 1.00 73.00 209 THR A N 1
ATOM 1662 C CA . THR A 1 209 ? -15.551 15.315 -6.695 1.00 73.00 209 THR A CA 1
ATOM 1663 C C . THR A 1 209 ? -15.446 13.828 -6.995 1.00 73.00 209 THR A C 1
ATOM 1665 O O . THR A 1 209 ? -16.457 13.122 -7.029 1.00 73.00 209 THR A O 1
ATOM 1668 N N . GLU A 1 210 ? -14.219 13.346 -7.185 1.00 88.56 210 GLU A N 1
ATOM 1669 C CA . GLU A 1 210 ? -13.931 11.915 -7.157 1.00 88.56 210 GLU A CA 1
ATOM 1670 C C . GLU A 1 210 ? -14.176 11.358 -5.751 1.00 88.56 210 GLU A C 1
ATOM 1672 O O . GLU A 1 210 ? -13.843 11.972 -4.730 1.00 88.56 210 GLU A O 1
ATOM 1677 N N . ALA A 1 211 ? -14.813 10.195 -5.704 1.00 92.50 211 ALA A N 1
ATOM 1678 C CA . ALA A 1 211 ? -15.222 9.538 -4.484 1.00 92.50 211 ALA A CA 1
ATOM 1679 C C . ALA A 1 211 ? -14.954 8.033 -4.556 1.00 92.50 211 ALA A C 1
ATOM 1681 O O . ALA A 1 211 ? -14.990 7.405 -5.615 1.00 92.50 211 ALA A O 1
ATOM 1682 N N . ILE A 1 212 ? -14.725 7.442 -3.390 1.00 96.00 212 ILE A N 1
ATOM 1683 C CA . ILE A 1 212 ? -14.656 6.001 -3.192 1.00 96.00 212 ILE A CA 1
ATOM 1684 C C . ILE A 1 212 ? -16.039 5.537 -2.747 1.00 96.00 212 ILE A C 1
ATOM 1686 O O . ILE A 1 212 ? -16.541 5.966 -1.703 1.00 96.00 212 ILE A O 1
ATOM 1690 N N . ARG A 1 213 ? -16.662 4.653 -3.527 1.00 95.75 213 ARG A N 1
ATOM 1691 C CA . ARG A 1 213 ? -17.920 3.999 -3.168 1.00 95.75 213 ARG A CA 1
ATOM 1692 C C . ARG A 1 213 ? -17.640 2.600 -2.638 1.00 95.75 213 ARG A C 1
ATOM 1694 O O . ARG A 1 213 ? -17.091 1.750 -3.335 1.00 95.75 213 ARG A O 1
ATOM 1701 N N . VAL A 1 214 ? -18.087 2.361 -1.413 1.00 96.81 214 VAL A N 1
ATOM 1702 C CA . VAL A 1 214 ? -18.055 1.061 -0.745 1.00 96.81 214 VAL A CA 1
ATOM 1703 C C . VAL A 1 214 ? -19.469 0.515 -0.659 1.00 96.81 214 VAL A C 1
ATOM 1705 O O . VAL A 1 214 ? -20.362 1.170 -0.116 1.00 96.81 214 VAL A O 1
ATOM 1708 N N . SER A 1 215 ? -19.672 -0.693 -1.177 1.00 96.56 215 SER A N 1
ATOM 1709 C CA . SER A 1 215 ? -20.961 -1.385 -1.129 1.00 96.56 215 SER A CA 1
ATOM 1710 C C . SER A 1 215 ? -20.871 -2.641 -0.272 1.00 96.56 215 SER A C 1
ATOM 1712 O O . SER A 1 215 ? -20.029 -3.510 -0.506 1.00 96.56 215 SER A O 1
ATOM 1714 N N . THR A 1 216 ? -21.781 -2.765 0.685 1.00 95.56 216 THR A N 1
ATOM 1715 C CA . THR A 1 216 ? -22.082 -4.011 1.396 1.00 95.56 216 THR A CA 1
ATOM 1716 C C . THR A 1 216 ? -23.404 -4.580 0.888 1.00 95.56 216 THR A C 1
ATOM 1718 O O . THR A 1 216 ? -24.127 -3.922 0.139 1.00 95.56 216 THR A O 1
ATOM 1721 N N . ARG A 1 217 ? -23.774 -5.783 1.343 1.00 92.56 217 ARG A N 1
ATOM 1722 C CA . ARG A 1 217 ? -25.061 -6.412 0.986 1.00 92.56 217 ARG A CA 1
ATOM 1723 C C . ARG A 1 217 ? -26.285 -5.555 1.328 1.00 92.56 217 ARG A C 1
ATOM 1725 O O . ARG A 1 217 ? -27.333 -5.725 0.721 1.00 92.56 217 ARG A O 1
ATOM 1732 N N . GLN A 1 218 ? -26.165 -4.672 2.320 1.00 91.88 218 GLN A N 1
ATOM 1733 C CA . GLN A 1 218 ? -27.288 -3.889 2.842 1.00 91.88 218 GLN A CA 1
ATOM 1734 C C . GLN A 1 218 ? -27.185 -2.392 2.551 1.00 91.88 218 GLN A C 1
ATOM 1736 O O . GLN A 1 218 ? -28.197 -1.694 2.592 1.00 91.88 218 GLN A O 1
ATOM 1741 N N . ARG A 1 219 ? -25.973 -1.853 2.363 1.00 93.38 219 ARG A N 1
ATOM 1742 C CA . ARG A 1 219 ? -25.747 -0.402 2.324 1.00 93.38 219 ARG A CA 1
ATOM 1743 C C . ARG A 1 219 ? -24.658 -0.031 1.333 1.00 93.38 219 ARG A C 1
ATOM 1745 O O . ARG A 1 219 ? -23.668 -0.737 1.190 1.00 93.38 219 ARG A O 1
ATOM 1752 N N . GLN A 1 220 ? -24.803 1.148 0.741 1.00 94.00 220 GLN A N 1
ATOM 1753 C CA . GLN A 1 220 ? -23.752 1.803 -0.029 1.00 94.00 220 GLN A CA 1
ATOM 1754 C C . GLN A 1 220 ? -23.327 3.085 0.677 1.00 94.00 220 GLN A C 1
ATOM 1756 O O . GLN A 1 220 ? -24.153 3.785 1.270 1.00 94.00 220 GLN A O 1
ATOM 1761 N N . ARG A 1 221 ? -22.025 3.365 0.657 1.00 94.62 221 ARG A N 1
ATOM 1762 C CA . ARG A 1 221 ? -21.429 4.545 1.283 1.00 94.62 221 ARG A CA 1
ATOM 1763 C C . ARG A 1 221 ? -20.413 5.162 0.344 1.00 94.62 221 ARG A C 1
ATOM 1765 O O . ARG A 1 221 ? -19.594 4.451 -0.228 1.00 94.62 221 ARG A O 1
ATOM 1772 N N . GLU A 1 222 ? -20.469 6.478 0.219 1.00 95.00 222 GLU A N 1
ATOM 1773 C CA . GLU A 1 222 ? -19.564 7.254 -0.623 1.00 95.00 222 GLU A CA 1
ATOM 1774 C C . GLU A 1 222 ? -18.692 8.148 0.248 1.00 95.00 222 GLU A C 1
ATOM 1776 O O . GLU A 1 222 ? -19.182 8.773 1.197 1.00 95.00 222 GLU A O 1
ATOM 1781 N N . PHE A 1 223 ? -17.406 8.194 -0.082 1.00 95.69 223 PHE A N 1
ATOM 1782 C CA . PHE A 1 223 ? -16.397 8.970 0.622 1.00 95.69 223 PHE A CA 1
ATOM 1783 C C . PHE A 1 223 ? -15.620 9.831 -0.368 1.00 95.69 223 PHE A C 1
ATOM 1785 O O . PHE A 1 223 ? -15.174 9.316 -1.386 1.00 95.69 223 PHE A O 1
ATOM 1792 N N . SER A 1 224 ? -15.429 11.114 -0.081 1.00 94.50 224 SER A N 1
ATOM 1793 C CA . SER A 1 224 ? -14.626 12.016 -0.920 1.00 94.50 224 SER A CA 1
ATOM 1794 C C . SER A 1 224 ? -13.753 12.943 -0.073 1.00 94.50 224 SER A C 1
ATOM 1796 O O . SER A 1 224 ? -13.703 12.797 1.152 1.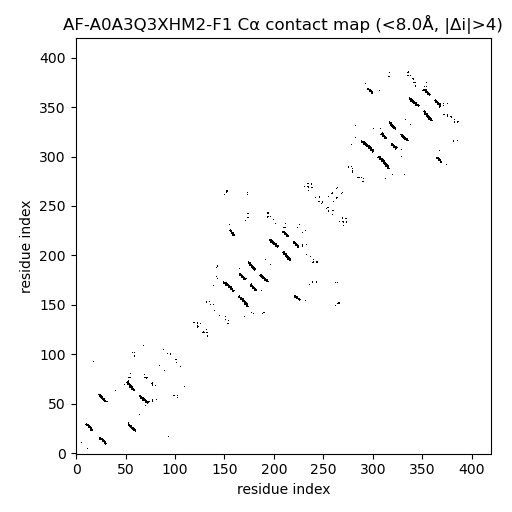00 94.50 224 SER A O 1
ATOM 1798 N N . MET A 1 225 ? -13.080 13.904 -0.716 1.00 92.31 225 MET A N 1
ATOM 1799 C CA . MET A 1 225 ? -12.165 14.859 -0.070 1.00 92.31 225 MET A CA 1
ATOM 1800 C C . MET A 1 225 ? -10.962 14.181 0.602 1.00 92.31 225 MET A C 1
ATOM 1802 O O . MET A 1 225 ? -10.473 14.639 1.632 1.00 92.31 225 MET A O 1
ATOM 1806 N N . PHE A 1 226 ? -10.499 13.070 0.026 1.00 93.69 226 PHE A N 1
ATOM 1807 C CA . PHE A 1 226 ? -9.224 12.471 0.403 1.00 93.69 226 PHE A CA 1
ATOM 1808 C C . PHE A 1 226 ? -8.075 13.329 -0.125 1.00 93.69 226 PHE A C 1
ATOM 1810 O O . PHE A 1 226 ? -8.143 13.821 -1.248 1.00 93.69 226 PHE A O 1
ATOM 1817 N N . LEU A 1 227 ? -7.002 13.460 0.659 1.00 90.44 227 LEU A N 1
ATOM 1818 C CA . LEU A 1 227 ? -5.767 14.104 0.196 1.00 90.44 227 LEU A CA 1
ATOM 1819 C C . LEU A 1 227 ? -5.115 13.304 -0.943 1.00 90.44 227 LEU A C 1
ATOM 1821 O O . LEU A 1 227 ? -4.638 13.883 -1.911 1.00 90.44 227 LEU A O 1
ATOM 1825 N N . ASN A 1 228 ? -5.125 11.973 -0.820 1.00 90.75 228 ASN A N 1
ATOM 1826 C CA . ASN A 1 228 ? -4.622 11.041 -1.823 1.00 90.75 228 ASN A CA 1
ATOM 1827 C C . ASN A 1 228 ? -5.654 9.923 -2.043 1.00 90.75 228 ASN A C 1
ATOM 1829 O O . ASN A 1 228 ? -5.698 8.936 -1.300 1.00 90.75 228 ASN A O 1
ATOM 1833 N N . LEU A 1 229 ? -6.540 10.116 -3.025 1.00 92.75 229 LEU A N 1
ATOM 1834 C CA . LEU A 1 229 ? -7.608 9.161 -3.332 1.00 92.75 229 LEU A CA 1
ATOM 1835 C C . LEU A 1 229 ? -7.050 7.845 -3.878 1.00 92.75 229 LEU A C 1
ATOM 1837 O O . LEU A 1 229 ? -7.547 6.785 -3.502 1.00 92.75 229 LEU A O 1
ATOM 1841 N N . ASP A 1 230 ? -6.017 7.905 -4.721 1.00 90.88 230 ASP A N 1
ATOM 1842 C CA . ASP A 1 230 ? -5.413 6.728 -5.344 1.00 90.88 230 ASP A CA 1
ATOM 1843 C C . ASP A 1 230 ? -4.828 5.769 -4.314 1.00 90.88 230 ASP A C 1
ATOM 1845 O O . ASP A 1 230 ? -5.160 4.581 -4.309 1.00 90.88 230 ASP A O 1
ATOM 1849 N N . GLU A 1 231 ? -4.017 6.307 -3.403 1.00 91.81 231 GLU A N 1
ATOM 1850 C CA . GLU A 1 231 ? -3.444 5.551 -2.293 1.00 91.81 231 GLU A CA 1
ATOM 1851 C C . GLU A 1 231 ? -4.546 4.973 -1.406 1.00 91.81 231 GLU A C 1
ATOM 1853 O O . GLU A 1 231 ? -4.552 3.775 -1.131 1.00 91.81 231 GLU A O 1
ATOM 1858 N N . THR A 1 232 ? -5.518 5.800 -1.006 1.00 94.56 232 THR A N 1
ATOM 1859 C CA . THR A 1 232 ? -6.611 5.357 -0.129 1.00 94.56 232 THR A CA 1
ATOM 1860 C C . THR A 1 232 ? -7.400 4.214 -0.769 1.00 94.56 232 THR A C 1
ATOM 1862 O O . THR A 1 232 ? -7.687 3.210 -0.117 1.00 94.56 232 THR A O 1
ATOM 1865 N N . PHE A 1 233 ? -7.730 4.337 -2.056 1.00 94.69 233 PHE A N 1
ATOM 1866 C CA . PHE A 1 233 ? -8.426 3.300 -2.811 1.00 94.69 233 PHE A CA 1
ATOM 1867 C C . PHE A 1 233 ? -7.615 2.001 -2.867 1.00 94.69 233 PHE A C 1
ATOM 1869 O O . PHE A 1 233 ? -8.169 0.927 -2.629 1.00 94.69 233 PHE A O 1
ATOM 1876 N N . GLY A 1 234 ? -6.308 2.102 -3.129 1.00 92.75 234 GLY A N 1
ATOM 1877 C CA . GLY A 1 234 ? -5.394 0.960 -3.144 1.00 92.75 234 GLY A CA 1
ATOM 1878 C C . GLY A 1 234 ? -5.309 0.255 -1.790 1.00 92.75 234 GLY A C 1
ATOM 1879 O O . GLY A 1 234 ? -5.456 -0.963 -1.725 1.00 92.75 234 GLY A O 1
ATOM 1880 N N . VAL A 1 235 ? -5.159 1.010 -0.697 1.00 93.56 235 VAL A N 1
ATOM 1881 C CA . VAL A 1 235 ? -5.085 0.460 0.667 1.00 93.56 235 VAL A CA 1
ATOM 1882 C C . VAL A 1 235 ? -6.385 -0.243 1.057 1.00 93.56 235 VAL A C 1
ATOM 1884 O O . VAL A 1 235 ? -6.339 -1.347 1.597 1.00 93.56 235 VAL A O 1
ATOM 1887 N N . ILE A 1 236 ? -7.545 0.355 0.760 1.00 95.81 236 ILE A N 1
ATOM 1888 C CA . ILE A 1 236 ? -8.855 -0.268 1.015 1.00 95.81 236 ILE A CA 1
ATOM 1889 C C . ILE A 1 236 ? -8.983 -1.584 0.240 1.00 95.81 236 ILE A C 1
ATOM 1891 O O . ILE A 1 236 ? -9.368 -2.598 0.821 1.00 95.81 236 ILE A O 1
ATOM 1895 N N . GLY A 1 237 ? -8.646 -1.577 -1.054 1.00 93.25 237 GLY A N 1
ATOM 1896 C CA . GLY A 1 237 ? -8.707 -2.772 -1.895 1.00 93.25 237 GLY A CA 1
ATOM 1897 C C . GLY A 1 237 ? -7.798 -3.888 -1.384 1.00 93.25 237 GLY A C 1
ATOM 1898 O O . GLY A 1 237 ? -8.239 -5.028 -1.246 1.00 93.25 237 GLY A O 1
ATOM 1899 N N . GLN A 1 238 ? -6.559 -3.548 -1.025 1.00 91.06 238 GLN A N 1
ATOM 1900 C CA . GLN A 1 238 ? -5.581 -4.516 -0.543 1.00 91.06 238 GLN A CA 1
ATOM 1901 C C . GLN A 1 238 ? -5.972 -5.107 0.816 1.00 91.06 238 GLN A C 1
ATOM 1903 O O . GLN A 1 238 ? -5.866 -6.317 1.004 1.00 91.06 238 GLN A O 1
ATOM 1908 N N . LEU A 1 239 ? -6.455 -4.293 1.762 1.00 92.94 239 LEU A N 1
ATOM 1909 C CA . LEU A 1 239 ? -6.928 -4.793 3.059 1.00 92.94 239 LEU A CA 1
ATOM 1910 C C . LEU A 1 239 ? -8.148 -5.707 2.910 1.00 92.94 239 LEU A C 1
ATOM 1912 O O . LEU A 1 239 ? -8.217 -6.740 3.579 1.00 92.94 239 LEU A O 1
ATOM 1916 N N . ALA A 1 240 ? -9.074 -5.371 2.008 1.00 92.19 240 ALA A N 1
ATOM 1917 C CA . ALA A 1 240 ? -10.224 -6.217 1.717 1.00 92.19 240 ALA A CA 1
ATOM 1918 C C . ALA A 1 240 ? -9.807 -7.576 1.128 1.00 92.19 240 ALA A C 1
ATOM 1920 O O . ALA A 1 240 ? -10.265 -8.614 1.606 1.00 92.19 240 ALA A O 1
ATOM 1921 N N . ASP A 1 241 ? -8.898 -7.587 0.148 1.00 86.81 241 ASP A N 1
ATOM 1922 C CA . ASP A 1 241 ? -8.354 -8.819 -0.439 1.00 86.81 241 ASP A CA 1
ATOM 1923 C C . ASP A 1 241 ? -7.614 -9.675 0.604 1.00 86.81 241 ASP A C 1
ATOM 1925 O O . ASP A 1 241 ? -7.886 -10.871 0.729 1.00 86.81 241 ASP A O 1
ATOM 1929 N N . ILE A 1 242 ? -6.762 -9.061 1.432 1.00 84.00 242 ILE A N 1
ATOM 1930 C CA . ILE A 1 242 ? -6.056 -9.750 2.519 1.00 84.00 242 ILE A CA 1
ATOM 1931 C C . ILE A 1 242 ? -7.041 -10.408 3.485 1.00 84.00 242 ILE A C 1
ATOM 1933 O O . ILE A 1 242 ? -6.865 -11.570 3.857 1.00 84.00 242 ILE A O 1
ATOM 1937 N N . ALA A 1 243 ? -8.071 -9.678 3.912 1.00 84.38 243 ALA A N 1
ATOM 1938 C CA . ALA A 1 243 ? -9.063 -10.207 4.834 1.00 84.38 243 ALA A CA 1
ATOM 1939 C C . ALA A 1 243 ? -9.831 -11.388 4.223 1.00 84.38 243 ALA A C 1
ATOM 1941 O O . ALA A 1 243 ? -10.041 -12.392 4.901 1.00 84.38 243 ALA A O 1
ATOM 1942 N N . LEU A 1 244 ? -10.192 -11.306 2.939 1.00 82.31 244 LEU A N 1
ATOM 1943 C CA . LEU A 1 244 ? -10.853 -12.397 2.224 1.00 82.31 244 LEU A CA 1
ATOM 1944 C C . LEU A 1 244 ? -9.960 -13.635 2.102 1.00 82.31 244 LEU A C 1
ATOM 1946 O O . LEU A 1 244 ? -10.422 -14.729 2.418 1.00 82.31 244 LEU A O 1
ATOM 1950 N N . ARG A 1 245 ? -8.686 -13.480 1.715 1.00 77.88 245 ARG A N 1
ATOM 1951 C CA . ARG A 1 245 ? -7.727 -14.599 1.647 1.00 77.88 245 ARG A CA 1
ATOM 1952 C C . ARG A 1 245 ? -7.613 -15.295 3.005 1.00 77.88 245 ARG A C 1
ATOM 1954 O O . ARG A 1 245 ? -7.870 -16.488 3.105 1.00 77.88 245 ARG A O 1
ATOM 1961 N N . ARG A 1 246 ? -7.415 -14.521 4.078 1.00 76.38 246 ARG A N 1
ATOM 1962 C CA . ARG A 1 246 ? -7.331 -15.046 5.455 1.00 76.38 246 ARG A CA 1
ATOM 1963 C C . ARG A 1 246 ? -8.595 -15.787 5.913 1.00 76.38 246 ARG A C 1
ATOM 1965 O O . ARG A 1 246 ? -8.485 -16.686 6.741 1.00 76.38 246 ARG A O 1
ATOM 1972 N N . LEU A 1 247 ? -9.778 -15.426 5.407 1.00 73.31 247 LEU A N 1
ATOM 1973 C CA . LEU A 1 247 ? -11.034 -16.134 5.695 1.00 73.31 247 LEU A CA 1
ATOM 1974 C C . LEU A 1 247 ? -11.163 -17.436 4.894 1.00 73.31 247 LEU A C 1
ATOM 1976 O O . LEU A 1 247 ? -11.547 -18.466 5.453 1.00 73.31 247 LEU A O 1
ATOM 1980 N N . LEU A 1 248 ? -10.834 -17.396 3.600 1.00 69.12 248 LEU A N 1
ATOM 1981 C CA . LEU A 1 248 ? -10.906 -18.549 2.697 1.00 69.12 248 LEU A CA 1
ATOM 1982 C C . LEU A 1 248 ? -9.883 -19.639 3.055 1.00 69.12 248 LEU A C 1
ATOM 1984 O O . LEU A 1 248 ? -10.155 -20.822 2.864 1.00 69.12 248 LEU A O 1
ATOM 1988 N N . ASP A 1 249 ? -8.754 -19.266 3.654 1.00 58.44 249 ASP A N 1
ATOM 1989 C CA . ASP A 1 249 ? -7.682 -20.192 4.039 1.00 58.44 249 ASP A CA 1
ATOM 1990 C C . ASP A 1 249 ? -8.017 -21.108 5.222 1.00 58.44 249 ASP A C 1
ATOM 1992 O O . ASP A 1 249 ? -7.289 -22.067 5.481 1.00 58.44 249 ASP A O 1
ATOM 1996 N N . SER A 1 250 ? -9.174 -20.924 5.868 1.00 51.94 250 SER A N 1
ATOM 1997 C CA . SER A 1 250 ? -9.767 -21.994 6.686 1.00 51.94 250 SER A CA 1
ATOM 1998 C C . SER A 1 250 ? -10.048 -23.282 5.876 1.00 51.94 250 SER A C 1
ATOM 2000 O O . SER A 1 250 ? -10.285 -24.330 6.473 1.00 51.94 250 SER A O 1
ATOM 2002 N N . GLY A 1 251 ? -9.958 -23.229 4.535 1.00 44.72 251 GLY A N 1
ATOM 2003 C CA . GLY A 1 251 ? -10.154 -24.338 3.595 1.00 44.72 251 GLY A CA 1
ATOM 2004 C C . GLY A 1 251 ? -8.919 -24.850 2.825 1.00 44.72 251 GLY A C 1
ATOM 2005 O O . GLY A 1 251 ? -9.107 -25.630 1.895 1.00 44.72 251 GLY A O 1
ATOM 2006 N N . GLY A 1 252 ? -7.678 -24.474 3.175 1.00 43.31 252 GLY A N 1
ATOM 2007 C CA . GLY A 1 252 ? -6.476 -25.185 2.686 1.00 43.31 252 GLY A CA 1
ATOM 2008 C C . GLY A 1 252 ? -5.742 -24.627 1.453 1.00 43.31 252 GLY A C 1
ATOM 2009 O O . GLY A 1 252 ? -5.149 -25.405 0.706 1.00 43.31 252 GLY A O 1
ATOM 2010 N N . LEU A 1 253 ? -5.722 -23.309 1.242 1.00 48.97 253 LEU A N 1
ATOM 2011 C CA . LEU A 1 253 ? -4.808 -22.669 0.285 1.00 48.97 253 LEU A CA 1
ATOM 2012 C C . LEU A 1 253 ? -3.570 -22.137 1.035 1.00 48.97 253 LEU A C 1
ATOM 2014 O O . LEU A 1 253 ? -3.680 -21.587 2.129 1.00 48.97 253 LEU A O 1
ATOM 2018 N N . GLU A 1 254 ? -2.367 -22.376 0.498 1.00 49.34 254 GLU A N 1
ATOM 2019 C CA . GLU A 1 254 ? -1.110 -21.949 1.130 1.00 49.34 254 GLU A CA 1
ATOM 2020 C C . GLU A 1 254 ? -1.020 -20.418 1.185 1.00 49.34 254 GLU A C 1
ATOM 2022 O O . GLU A 1 254 ? -0.762 -19.748 0.185 1.00 49.34 254 GLU A O 1
ATOM 2027 N N . LEU A 1 255 ? -1.214 -19.871 2.381 1.00 55.00 255 LEU A N 1
ATOM 2028 C CA . LEU A 1 255 ? -1.056 -18.453 2.658 1.00 55.00 255 LEU A CA 1
ATOM 2029 C C . LEU A 1 255 ? 0.420 -18.078 2.848 1.00 55.00 255 LEU A C 1
ATOM 2031 O O . LEU A 1 255 ? 1.181 -18.794 3.506 1.00 55.00 255 LEU A O 1
ATOM 2035 N N . ASP A 1 256 ? 0.811 -16.897 2.364 1.00 58.06 256 ASP A N 1
ATOM 2036 C CA . ASP A 1 256 ? 2.096 -16.284 2.702 1.00 58.06 256 ASP A CA 1
ATOM 2037 C C . ASP A 1 256 ? 2.249 -16.198 4.232 1.00 58.06 256 ASP A C 1
ATOM 2039 O O . ASP A 1 256 ? 1.396 -15.634 4.922 1.00 58.06 256 ASP A O 1
ATOM 2043 N N . ARG A 1 257 ? 3.356 -16.714 4.792 1.00 57.88 257 ARG A N 1
ATOM 2044 C CA . ARG A 1 257 ? 3.615 -16.759 6.255 1.00 57.88 257 ARG A CA 1
ATOM 2045 C C . ARG A 1 257 ? 3.443 -15.401 6.957 1.00 57.88 257 ARG A C 1
ATOM 2047 O O . ARG A 1 257 ? 3.242 -15.349 8.166 1.00 57.88 257 ARG A O 1
ATOM 2054 N N . VAL A 1 258 ? 3.538 -14.302 6.207 1.00 55.09 258 VAL A N 1
ATOM 2055 C CA . VAL A 1 258 ? 3.359 -12.927 6.694 1.00 55.09 258 VAL A CA 1
ATOM 2056 C C . VAL A 1 258 ? 1.898 -12.618 7.033 1.00 55.09 258 VAL A C 1
ATOM 2058 O O . VAL A 1 258 ? 1.638 -11.980 8.047 1.00 55.09 258 VAL A O 1
ATOM 2061 N N . LEU A 1 259 ? 0.938 -13.138 6.266 1.00 58.66 259 LEU A N 1
ATOM 2062 C CA . LEU A 1 259 ? -0.497 -12.926 6.496 1.00 58.66 259 LEU A CA 1
ATOM 2063 C C . LEU A 1 259 ? -1.035 -13.712 7.706 1.00 58.66 259 LEU A C 1
ATOM 2065 O O . LEU A 1 259 ? -2.123 -13.425 8.213 1.00 58.66 259 LEU A O 1
ATOM 2069 N N . GLN A 1 260 ? -0.242 -14.655 8.225 1.00 59.62 260 GLN A N 1
ATOM 2070 C CA . GLN A 1 260 ? -0.500 -15.341 9.492 1.00 59.62 260 GLN A CA 1
ATOM 2071 C C . GLN A 1 260 ? -0.111 -14.502 10.721 1.00 59.62 260 GLN A C 1
ATOM 2073 O O . GLN A 1 260 ? -0.542 -14.824 11.825 1.00 59.62 260 GLN A O 1
ATOM 2078 N N . GLN A 1 261 ? 0.672 -13.424 10.560 1.00 64.25 261 GLN A N 1
ATOM 2079 C CA . GLN A 1 261 ? 1.101 -12.544 11.653 1.00 64.25 261 GLN A CA 1
ATOM 2080 C C . GLN A 1 261 ? 0.478 -11.144 11.503 1.00 64.25 261 GLN A C 1
ATOM 2082 O O . GLN A 1 261 ? 1.074 -10.272 10.869 1.00 64.25 261 GLN A O 1
ATOM 2087 N N . PRO A 1 262 ? -0.684 -10.876 12.136 1.00 65.19 262 PRO A N 1
ATOM 2088 C CA . PRO A 1 262 ? -1.388 -9.592 12.029 1.00 65.19 262 PRO A CA 1
ATOM 2089 C C . PRO A 1 262 ? -0.523 -8.400 12.450 1.00 65.19 262 PRO A C 1
ATOM 2091 O O . PRO A 1 262 ? -0.691 -7.289 11.967 1.00 65.19 262 PRO A O 1
ATOM 2094 N N . THR A 1 263 ? 0.438 -8.631 13.345 1.00 65.25 263 THR A N 1
ATOM 2095 C CA . THR A 1 263 ? 1.351 -7.610 13.863 1.00 65.25 263 THR A CA 1
ATOM 2096 C C . THR A 1 263 ? 2.291 -7.019 12.814 1.00 65.25 263 THR A C 1
ATOM 2098 O O . THR A 1 263 ? 2.865 -5.968 13.078 1.00 65.25 263 THR A O 1
ATOM 2101 N N . ARG A 1 264 ? 2.448 -7.665 11.652 1.00 71.38 264 ARG A N 1
ATOM 2102 C CA . ARG A 1 264 ? 3.295 -7.193 10.548 1.00 71.38 264 ARG A CA 1
ATOM 2103 C C . ARG A 1 264 ? 2.542 -6.367 9.505 1.00 71.38 264 ARG A C 1
ATOM 2105 O O . ARG A 1 264 ? 3.182 -5.789 8.634 1.00 71.38 264 ARG A O 1
ATOM 2112 N N . ILE A 1 265 ? 1.210 -6.322 9.568 1.00 81.00 265 ILE A N 1
ATOM 2113 C CA . ILE A 1 265 ? 0.385 -5.599 8.596 1.00 81.00 265 ILE A CA 1
ATOM 2114 C C . ILE A 1 265 ? 0.386 -4.113 8.976 1.00 81.00 265 ILE A C 1
ATOM 2116 O O . ILE A 1 265 ? -0.431 -3.661 9.774 1.00 81.00 265 ILE A O 1
ATOM 2120 N N . THR A 1 266 ? 1.339 -3.366 8.423 1.00 86.31 266 THR A N 1
ATOM 2121 C CA . THR A 1 266 ? 1.441 -1.902 8.539 1.00 86.31 266 THR A CA 1
ATOM 2122 C C . THR A 1 266 ? 0.977 -1.226 7.252 1.00 86.31 266 THR A C 1
ATOM 2124 O O . THR A 1 266 ? 0.894 -1.877 6.207 1.00 86.31 266 THR A O 1
ATOM 2127 N N . LYS A 1 267 ? 0.706 0.088 7.291 1.00 88.12 267 LYS A N 1
ATOM 2128 C CA . LYS A 1 267 ? 0.354 0.868 6.092 1.00 88.12 267 LYS A CA 1
ATOM 2129 C C . LYS A 1 267 ? 1.380 0.661 4.975 1.00 88.12 267 LYS A C 1
ATOM 2131 O O . LYS A 1 267 ? 1.019 0.330 3.849 1.00 88.12 267 LYS A O 1
ATOM 2136 N N . ARG A 1 268 ? 2.663 0.796 5.320 1.00 86.44 268 ARG A N 1
ATOM 2137 C CA . ARG A 1 268 ? 3.791 0.603 4.404 1.00 86.44 268 ARG A CA 1
ATOM 2138 C C . ARG A 1 268 ? 3.780 -0.783 3.770 1.00 86.44 268 ARG A C 1
ATOM 2140 O O . ARG A 1 268 ? 3.861 -0.890 2.553 1.00 86.44 268 ARG A O 1
ATOM 2147 N N . TRP A 1 269 ? 3.613 -1.827 4.577 1.00 87.00 269 TRP A N 1
ATOM 2148 C CA . TRP A 1 269 ? 3.572 -3.193 4.065 1.00 87.00 269 TRP A CA 1
ATOM 2149 C C . TRP A 1 269 ? 2.391 -3.415 3.106 1.00 87.00 269 TRP A C 1
ATOM 2151 O O . TRP A 1 269 ? 2.556 -4.046 2.065 1.00 87.00 269 TRP A O 1
ATOM 2161 N N . VAL A 1 270 ? 1.210 -2.864 3.415 1.00 88.94 270 VAL A N 1
ATOM 2162 C CA . VAL A 1 270 ? 0.028 -2.939 2.537 1.00 88.94 270 VAL A CA 1
ATOM 2163 C C . VAL A 1 270 ? 0.296 -2.254 1.194 1.00 88.94 270 VAL A C 1
ATOM 2165 O O . VAL A 1 270 ? -0.021 -2.818 0.149 1.00 88.94 270 VAL A O 1
ATOM 2168 N N . LEU A 1 271 ? 0.919 -1.073 1.207 1.00 88.44 271 LEU A N 1
ATOM 2169 C CA . LEU A 1 271 ? 1.306 -0.362 -0.014 1.00 88.44 271 LEU A CA 1
ATOM 2170 C C . LEU A 1 271 ? 2.341 -1.150 -0.832 1.00 88.44 271 LEU A C 1
ATOM 2172 O O . LEU A 1 271 ? 2.174 -1.308 -2.039 1.00 88.44 271 LEU A O 1
ATOM 2176 N N . GLU A 1 272 ? 3.369 -1.702 -0.185 1.00 87.25 272 GLU A N 1
ATOM 2177 C CA . GLU A 1 272 ? 4.386 -2.540 -0.834 1.00 87.25 272 GLU A CA 1
ATOM 2178 C C . GLU A 1 272 ? 3.766 -3.791 -1.483 1.00 87.25 272 GLU A C 1
ATOM 2180 O O . GLU A 1 272 ? 4.131 -4.150 -2.605 1.00 87.25 272 GLU A O 1
ATOM 2185 N N . GLN A 1 273 ? 2.789 -4.432 -0.828 1.00 85.75 273 GLN A N 1
ATOM 2186 C CA . GLN A 1 273 ? 2.059 -5.555 -1.424 1.00 85.75 273 GLN A CA 1
ATOM 2187 C C . GLN A 1 273 ? 1.217 -5.140 -2.628 1.00 85.75 273 GLN A C 1
ATOM 2189 O O . GLN A 1 273 ? 1.265 -5.828 -3.646 1.00 85.75 273 GLN A O 1
ATOM 2194 N N . ALA A 1 274 ? 0.501 -4.017 -2.552 1.00 87.69 274 ALA A N 1
ATOM 2195 C CA . ALA A 1 274 ? -0.300 -3.530 -3.672 1.00 87.69 274 ALA A CA 1
ATOM 2196 C C . ALA A 1 274 ? 0.572 -3.234 -4.904 1.00 87.69 274 ALA A C 1
ATOM 2198 O O . ALA A 1 274 ? 0.246 -3.646 -6.018 1.00 87.69 274 ALA A O 1
ATOM 2199 N N . ILE A 1 275 ? 1.728 -2.589 -4.702 1.00 88.81 275 ILE A N 1
ATOM 2200 C CA . ILE A 1 275 ? 2.696 -2.318 -5.775 1.00 88.81 275 ILE A CA 1
ATOM 2201 C C . ILE A 1 275 ? 3.259 -3.628 -6.340 1.00 88.81 275 ILE A C 1
ATOM 2203 O O . ILE A 1 275 ? 3.398 -3.763 -7.558 1.00 88.81 275 ILE A O 1
ATOM 2207 N N . ARG A 1 276 ? 3.550 -4.613 -5.482 1.00 89.56 276 ARG A N 1
ATOM 2208 C CA . ARG A 1 276 ? 3.991 -5.943 -5.913 1.00 89.56 276 ARG A CA 1
ATOM 2209 C C . ARG A 1 276 ? 2.943 -6.628 -6.779 1.00 89.56 276 ARG A C 1
ATOM 2211 O O . ARG A 1 276 ? 3.280 -7.055 -7.878 1.00 89.56 276 ARG A O 1
ATOM 2218 N N . GLU A 1 277 ? 1.698 -6.741 -6.327 1.00 87.19 277 GLU A N 1
ATOM 2219 C CA . GLU A 1 277 ? 0.642 -7.401 -7.103 1.00 87.19 277 GLU A CA 1
ATOM 2220 C C . GLU A 1 277 ? 0.398 -6.696 -8.441 1.00 87.19 277 GLU A C 1
ATOM 2222 O O . GLU A 1 277 ? 0.291 -7.365 -9.472 1.00 87.19 277 GLU A O 1
ATOM 2227 N N . TYR A 1 278 ? 0.419 -5.360 -8.445 1.00 89.19 278 TYR A N 1
ATOM 2228 C CA . TYR A 1 278 ? 0.360 -4.563 -9.667 1.00 89.19 278 TYR A CA 1
ATOM 2229 C C . TYR A 1 278 ? 1.509 -4.896 -10.628 1.00 89.19 278 TYR A C 1
ATOM 2231 O O . TYR A 1 278 ? 1.262 -5.221 -11.788 1.00 89.19 278 TYR A O 1
ATOM 2239 N N . ALA A 1 279 ? 2.760 -4.875 -10.156 1.00 91.56 279 ALA A N 1
ATOM 2240 C CA . ALA A 1 279 ? 3.928 -5.161 -10.987 1.00 91.56 279 ALA A CA 1
ATOM 2241 C C . ALA A 1 279 ? 3.899 -6.595 -11.545 1.00 91.56 279 ALA A C 1
ATOM 2243 O O . ALA A 1 279 ? 4.154 -6.813 -12.731 1.00 91.56 279 ALA A O 1
ATOM 2244 N N . LEU A 1 280 ? 3.537 -7.579 -10.714 1.00 91.62 280 LEU A N 1
ATOM 2245 C CA . LEU A 1 280 ? 3.411 -8.970 -11.150 1.00 91.62 280 LEU A CA 1
ATOM 2246 C C . LEU A 1 280 ? 2.321 -9.130 -12.217 1.00 91.62 280 LEU A C 1
ATOM 2248 O O . LEU A 1 280 ? 2.530 -9.854 -13.189 1.00 91.62 280 LEU A O 1
ATOM 2252 N N . ALA A 1 281 ? 1.184 -8.444 -12.075 1.00 90.62 281 ALA A N 1
ATOM 2253 C CA . ALA A 1 281 ? 0.111 -8.466 -13.065 1.00 90.62 281 ALA A CA 1
ATOM 2254 C C . ALA A 1 281 ? 0.516 -7.767 -14.374 1.00 90.62 281 ALA A C 1
ATOM 2256 O O . ALA A 1 281 ? 0.308 -8.330 -15.451 1.00 90.62 281 ALA A O 1
ATOM 2257 N N . LEU A 1 282 ? 1.147 -6.591 -14.281 1.00 91.56 282 LEU A N 1
ATOM 2258 C CA . LEU A 1 282 ? 1.582 -5.778 -15.420 1.00 91.56 282 LEU A CA 1
ATOM 2259 C C . LEU A 1 282 ? 2.523 -6.555 -16.352 1.00 91.56 282 LEU A C 1
ATOM 2261 O O . LEU A 1 282 ? 2.335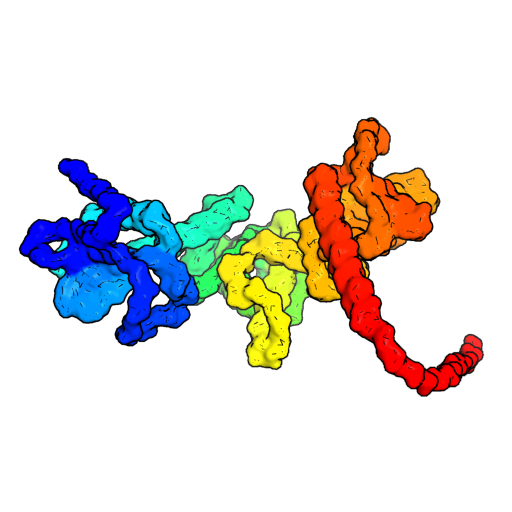 -6.555 -17.567 1.00 91.56 282 LEU A O 1
ATOM 2265 N N . PHE A 1 283 ? 3.494 -7.273 -15.782 1.00 93.06 283 PHE A N 1
ATOM 2266 C CA . PHE A 1 283 ? 4.485 -8.047 -16.540 1.00 93.06 283 PHE A CA 1
ATOM 2267 C C . PHE A 1 283 ? 4.167 -9.548 -16.633 1.00 93.06 283 PHE A C 1
ATOM 2269 O O . PHE A 1 283 ? 4.963 -10.309 -17.182 1.00 93.06 283 PHE A O 1
ATOM 2276 N N . ARG A 1 284 ? 3.005 -9.983 -16.122 1.00 92.50 284 ARG A N 1
ATOM 2277 C CA . ARG A 1 284 ? 2.558 -11.391 -16.079 1.00 92.50 284 ARG A CA 1
ATOM 2278 C C . ARG A 1 284 ? 3.588 -12.334 -15.441 1.00 92.50 284 ARG A C 1
ATOM 2280 O O . ARG A 1 284 ? 3.851 -13.428 -15.943 1.00 92.50 284 ARG A O 1
ATOM 2287 N N . LEU A 1 285 ? 4.181 -11.897 -14.336 1.00 92.00 285 LEU A N 1
ATOM 2288 C CA . LEU A 1 285 ? 5.218 -12.638 -13.623 1.00 92.00 285 LEU A CA 1
ATOM 2289 C C . LEU A 1 285 ? 4.627 -13.734 -12.720 1.00 92.00 285 LEU A C 1
ATOM 2291 O O . LEU A 1 285 ? 3.468 -13.649 -12.301 1.00 92.00 285 LEU A O 1
ATOM 2295 N N . PRO A 1 286 ? 5.420 -14.764 -12.367 1.00 88.62 286 PRO A N 1
ATOM 2296 C CA . PRO A 1 286 ? 5.005 -15.766 -11.393 1.00 88.62 286 PRO A CA 1
ATOM 2297 C C . PRO A 1 286 ? 4.661 -15.149 -10.031 1.00 88.62 286 PRO A C 1
ATOM 2299 O O . PRO A 1 286 ? 5.403 -14.324 -9.504 1.00 88.62 286 PRO A O 1
ATOM 2302 N N . ARG A 1 287 ? 3.588 -15.636 -9.392 1.00 81.25 287 ARG A N 1
ATOM 2303 C CA . ARG A 1 287 ? 3.142 -15.167 -8.062 1.00 81.25 287 ARG A CA 1
ATOM 2304 C C . ARG A 1 287 ? 4.172 -15.350 -6.943 1.00 81.25 287 ARG A C 1
ATOM 2306 O O . ARG A 1 287 ? 4.025 -14.732 -5.897 1.00 81.25 287 ARG A O 1
ATOM 2313 N N . ALA A 1 288 ? 5.173 -16.207 -7.139 1.00 83.88 288 ALA A N 1
ATOM 2314 C CA . ALA A 1 288 ? 6.235 -16.458 -6.166 1.00 83.88 288 ALA A CA 1
ATOM 2315 C C . ALA A 1 288 ? 7.352 -15.397 -6.189 1.00 83.88 288 ALA A C 1
ATOM 2317 O O . ALA A 1 288 ? 8.157 -15.358 -5.263 1.00 83.88 288 ALA A O 1
ATOM 2318 N N . GLU A 1 289 ? 7.412 -14.547 -7.220 1.00 88.31 289 GLU A N 1
ATOM 2319 C CA . GLU A 1 289 ? 8.443 -13.513 -7.343 1.00 88.31 289 GLU A CA 1
ATOM 2320 C C . GLU A 1 289 ? 8.282 -12.444 -6.258 1.00 88.31 289 GLU A C 1
ATOM 2322 O O . GLU A 1 289 ? 7.177 -11.946 -6.001 1.00 88.31 289 GLU A O 1
ATOM 2327 N N . LYS A 1 290 ? 9.386 -12.062 -5.618 1.00 89.62 290 LYS A N 1
ATOM 2328 C CA . LYS A 1 290 ? 9.422 -10.929 -4.691 1.00 89.62 290 LYS A CA 1
ATOM 2329 C C . LYS A 1 290 ? 9.862 -9.677 -5.426 1.00 89.62 290 LYS A C 1
ATOM 2331 O O . LYS A 1 290 ? 10.816 -9.719 -6.195 1.00 89.62 290 LYS A O 1
ATOM 2336 N N . LEU A 1 291 ? 9.149 -8.584 -5.182 1.00 91.69 291 LEU A N 1
ATOM 2337 C CA . LEU A 1 291 ? 9.511 -7.255 -5.662 1.00 91.69 291 LEU A CA 1
ATOM 2338 C C . LEU A 1 291 ? 10.578 -6.675 -4.725 1.00 91.69 291 LEU A C 1
ATOM 2340 O O . LEU A 1 291 ? 10.408 -6.756 -3.509 1.00 91.69 291 LEU A O 1
ATOM 2344 N N . HIS A 1 292 ? 11.657 -6.127 -5.287 1.00 91.25 292 HIS A N 1
ATOM 2345 C CA . HIS A 1 292 ? 12.768 -5.552 -4.520 1.00 91.25 292 HIS A CA 1
ATOM 2346 C C . HIS A 1 292 ? 12.821 -4.038 -4.662 1.00 91.25 292 HIS A C 1
ATOM 2348 O O . HIS A 1 292 ? 12.662 -3.328 -3.676 1.00 91.25 292 HIS A O 1
ATOM 2354 N N . GLU A 1 293 ? 13.005 -3.540 -5.884 1.00 90.94 293 GLU A N 1
ATOM 2355 C CA . GLU A 1 293 ? 13.151 -2.111 -6.144 1.00 90.94 293 GLU A CA 1
ATOM 2356 C C . GLU A 1 293 ? 12.079 -1.618 -7.130 1.00 90.94 293 GLU A C 1
ATOM 2358 O O . GLU A 1 293 ? 11.758 -2.279 -8.125 1.00 90.94 293 GLU A O 1
ATOM 2363 N N . VAL A 1 294 ? 11.530 -0.433 -6.844 1.00 93.31 294 VAL A N 1
ATOM 2364 C CA . VAL A 1 294 ? 10.645 0.321 -7.740 1.00 93.31 294 VAL A CA 1
ATOM 2365 C C . VAL A 1 294 ? 11.172 1.736 -7.823 1.00 93.31 294 VAL A C 1
ATOM 2367 O O . VAL A 1 294 ? 11.203 2.443 -6.818 1.00 93.31 294 VAL A O 1
ATOM 2370 N N . ALA A 1 295 ? 11.594 2.145 -9.013 1.00 92.94 295 ALA A N 1
ATOM 2371 C CA . ALA A 1 295 ? 12.262 3.423 -9.193 1.00 92.94 295 ALA A CA 1
ATOM 2372 C C . ALA A 1 295 ? 11.818 4.103 -10.491 1.00 92.94 295 ALA A C 1
ATOM 2374 O O . ALA A 1 295 ? 11.738 3.436 -11.528 1.00 92.94 295 ALA A O 1
ATOM 2375 N N . PRO A 1 296 ? 11.544 5.421 -10.482 1.00 93.62 296 PRO A N 1
ATOM 2376 C CA . PRO A 1 296 ? 11.417 6.164 -11.726 1.00 93.62 296 PRO A CA 1
ATOM 2377 C C . PRO A 1 296 ? 12.756 6.118 -12.471 1.00 93.62 296 PRO A C 1
ATOM 2379 O O . PRO A 1 296 ? 13.813 6.234 -11.856 1.00 93.62 296 PRO A O 1
ATOM 2382 N N . CYS A 1 297 ? 12.716 5.922 -13.784 1.00 93.69 297 CYS A N 1
ATOM 2383 C CA . CYS A 1 297 ? 13.907 5.966 -14.627 1.00 93.69 297 CYS A CA 1
ATOM 2384 C C . CYS A 1 297 ? 13.530 6.250 -16.081 1.00 93.69 297 CYS A C 1
ATOM 2386 O O . CYS A 1 297 ? 12.350 6.218 -16.446 1.00 93.69 297 CYS A O 1
ATOM 2388 N N . SER A 1 298 ? 14.533 6.474 -16.926 1.00 93.06 298 SER A N 1
ATOM 2389 C CA . SER A 1 298 ? 14.324 6.586 -18.369 1.00 93.06 298 SER A CA 1
ATOM 2390 C C . SER A 1 298 ? 15.152 5.547 -19.120 1.00 93.06 298 SER A C 1
ATOM 2392 O O . SER A 1 298 ? 16.355 5.416 -18.898 1.00 93.06 298 SER A O 1
ATOM 2394 N N . VAL A 1 299 ? 14.520 4.805 -20.030 1.00 92.94 299 VAL A N 1
ATOM 2395 C CA . VAL A 1 299 ? 15.173 3.760 -20.837 1.00 92.94 299 VAL A CA 1
ATOM 2396 C C . VAL A 1 299 ? 15.388 4.263 -22.256 1.00 92.94 299 VAL A C 1
ATOM 2398 O O . VAL A 1 299 ? 14.484 4.838 -22.860 1.00 92.94 299 VAL A O 1
ATOM 2401 N N . TRP A 1 300 ? 16.578 4.033 -22.809 1.00 90.75 300 TRP A N 1
ATOM 2402 C CA . TRP A 1 300 ? 16.847 4.307 -24.219 1.00 90.75 300 TRP A CA 1
ATOM 2403 C C . TRP A 1 300 ? 15.994 3.408 -25.121 1.00 90.75 300 TRP A C 1
ATOM 2405 O O . TRP A 1 300 ? 16.137 2.181 -25.101 1.00 90.75 300 TRP A O 1
ATOM 2415 N N . THR A 1 301 ? 15.128 4.006 -25.942 1.00 85.69 301 THR A N 1
ATOM 2416 C CA . THR A 1 301 ? 14.286 3.280 -26.898 1.00 85.69 301 THR A CA 1
ATOM 2417 C C . THR A 1 301 ? 14.831 3.440 -28.323 1.00 85.69 301 THR A C 1
ATOM 2419 O O . THR A 1 301 ? 14.799 4.531 -28.894 1.00 85.69 301 THR A O 1
ATOM 2422 N N . PRO A 1 302 ? 15.311 2.358 -28.970 1.00 80.88 302 PRO A N 1
ATOM 2423 C CA . PRO A 1 302 ? 15.918 2.463 -30.300 1.00 80.88 302 PRO A CA 1
ATOM 2424 C C . PRO A 1 302 ? 14.972 2.988 -31.388 1.00 80.88 302 PRO A C 1
ATOM 2426 O O . PRO A 1 302 ? 15.420 3.661 -32.313 1.00 80.88 302 PRO A O 1
ATOM 2429 N N . HIS A 1 303 ? 13.672 2.689 -31.278 1.00 80.75 303 HIS A N 1
ATOM 2430 C CA . HIS A 1 303 ? 12.664 3.092 -32.263 1.00 80.75 303 HIS A CA 1
ATOM 2431 C C . HIS A 1 303 ? 12.422 4.607 -32.262 1.00 80.75 303 HIS A C 1
ATOM 2433 O O . HIS A 1 303 ? 12.329 5.200 -33.332 1.00 80.75 303 HIS A O 1
ATOM 2439 N N . ALA A 1 304 ? 12.371 5.230 -31.079 1.00 80.25 304 ALA A N 1
ATOM 2440 C CA . ALA A 1 304 ? 12.166 6.672 -30.933 1.00 80.25 304 ALA A CA 1
ATOM 2441 C C . ALA A 1 304 ? 13.484 7.464 -30.853 1.00 80.25 304 ALA A C 1
ATOM 2443 O O . ALA A 1 304 ? 13.473 8.686 -30.976 1.00 80.25 304 ALA A O 1
ATOM 2444 N N . ARG A 1 305 ? 14.623 6.773 -30.678 1.00 86.25 305 ARG A N 1
ATOM 2445 C CA . ARG A 1 305 ? 15.965 7.360 -30.515 1.00 86.25 305 ARG A CA 1
ATOM 2446 C C . ARG A 1 305 ? 16.012 8.410 -29.401 1.00 86.25 305 ARG A C 1
ATOM 2448 O O . ARG A 1 305 ? 16.659 9.446 -29.540 1.00 86.25 305 ARG A O 1
ATOM 2455 N N . CYS A 1 306 ? 15.314 8.136 -28.305 1.00 87.94 306 CYS A N 1
ATOM 2456 C CA . CYS A 1 306 ? 15.271 8.994 -27.132 1.00 87.94 306 CYS A CA 1
ATOM 2457 C C . CYS A 1 306 ? 15.202 8.160 -25.846 1.00 87.94 306 CYS A C 1
ATOM 2459 O O . CYS A 1 306 ? 14.974 6.946 -25.873 1.00 87.94 306 CYS A O 1
ATOM 2461 N N . HIS A 1 307 ? 15.407 8.819 -24.706 1.00 89.12 307 HIS A N 1
ATOM 2462 C CA . HIS A 1 307 ? 15.124 8.227 -23.406 1.00 89.12 307 HIS A CA 1
ATOM 2463 C C . HIS A 1 307 ? 13.637 8.379 -23.098 1.00 89.12 307 HIS A C 1
ATOM 2465 O O . HIS A 1 307 ? 13.122 9.486 -22.962 1.00 89.12 307 HIS A O 1
ATOM 2471 N N . THR A 1 308 ? 12.946 7.250 -22.998 1.00 91.00 308 THR A N 1
ATOM 2472 C CA . THR A 1 308 ? 11.531 7.205 -22.646 1.00 91.00 308 THR A CA 1
ATOM 2473 C C . THR A 1 308 ? 11.405 7.090 -21.134 1.00 91.00 308 THR A C 1
ATOM 2475 O O . THR A 1 308 ? 11.915 6.135 -20.547 1.00 91.00 308 THR A O 1
ATOM 2478 N N . ALA A 1 309 ? 10.718 8.045 -20.510 1.00 92.62 309 ALA A N 1
ATOM 2479 C CA . ALA A 1 309 ? 10.468 8.036 -19.074 1.00 92.62 309 ALA A CA 1
ATOM 2480 C C . ALA A 1 309 ? 9.483 6.924 -18.679 1.00 92.62 309 ALA A C 1
ATOM 2482 O O . ALA A 1 309 ? 8.499 6.640 -19.375 1.00 92.62 309 ALA A O 1
ATOM 2483 N N . GLY A 1 310 ? 9.731 6.311 -17.528 1.00 93.88 310 GLY A N 1
ATOM 2484 C CA . GLY A 1 310 ? 8.945 5.202 -17.009 1.00 93.88 310 GLY A CA 1
ATOM 2485 C C . GLY A 1 310 ? 9.324 4.835 -15.585 1.00 93.88 310 GLY A C 1
ATOM 2486 O O . GLY A 1 310 ? 9.889 5.640 -14.838 1.00 93.88 310 GLY A O 1
ATOM 2487 N N . THR A 1 311 ? 8.989 3.603 -15.231 1.00 94.94 311 THR A N 1
ATOM 2488 C CA . THR A 1 311 ? 9.261 3.017 -13.924 1.00 94.94 311 THR A CA 1
ATOM 2489 C C . THR A 1 311 ? 9.937 1.667 -14.109 1.00 94.94 311 THR A C 1
ATOM 2491 O O . THR A 1 311 ? 9.447 0.805 -14.844 1.00 94.94 311 THR A O 1
ATOM 2494 N N . LEU A 1 312 ? 11.075 1.501 -13.441 1.00 94.88 312 LEU A N 1
ATOM 2495 C CA . LEU A 1 312 ? 11.789 0.244 -13.278 1.00 94.88 312 LEU A CA 1
ATOM 2496 C C . LEU A 1 312 ? 11.162 -0.551 -12.131 1.00 94.88 312 LEU A C 1
ATOM 2498 O O . LEU A 1 312 ? 10.919 -0.006 -11.057 1.00 94.88 312 LEU A O 1
ATOM 2502 N N . TYR A 1 313 ? 10.977 -1.846 -12.354 1.00 95.44 313 TYR A N 1
ATOM 2503 C CA . TYR A 1 313 ? 10.573 -2.830 -11.360 1.00 95.44 313 TYR A CA 1
ATOM 2504 C C . TYR A 1 313 ? 11.563 -3.988 -11.394 1.00 95.44 313 TYR A C 1
ATOM 2506 O O . TYR A 1 313 ? 11.785 -4.600 -12.443 1.00 95.44 313 TYR A O 1
ATOM 2514 N N . THR A 1 314 ? 12.144 -4.330 -10.255 1.00 94.38 314 THR A N 1
ATOM 2515 C CA . THR A 1 314 ? 13.061 -5.466 -10.143 1.00 94.38 314 THR A CA 1
ATOM 2516 C C . THR A 1 314 ? 12.482 -6.535 -9.227 1.00 94.38 314 THR A C 1
ATOM 2518 O O . THR A 1 314 ? 11.885 -6.263 -8.185 1.00 94.38 314 THR A O 1
ATOM 2521 N N . THR A 1 315 ? 12.666 -7.788 -9.622 1.00 94.00 315 THR A N 1
ATOM 2522 C CA . THR A 1 315 ? 12.218 -8.959 -8.864 1.00 94.00 315 THR A CA 1
ATOM 2523 C C . THR A 1 315 ? 13.377 -9.920 -8.606 1.00 94.00 315 THR A C 1
ATOM 2525 O O . THR A 1 315 ? 14.519 -9.641 -8.992 1.00 94.00 315 THR A O 1
ATOM 2528 N N . ASP A 1 316 ? 13.105 -11.045 -7.936 1.00 91.56 316 ASP A N 1
ATOM 2529 C CA . ASP A 1 316 ? 14.096 -12.100 -7.700 1.00 91.56 316 ASP A CA 1
ATOM 2530 C C . ASP A 1 316 ? 14.760 -12.560 -9.005 1.00 91.56 316 ASP A C 1
ATOM 2532 O O . ASP A 1 316 ? 15.971 -12.798 -9.029 1.00 91.56 316 ASP A O 1
ATOM 2536 N N . SER A 1 317 ? 13.973 -12.662 -10.081 1.00 92.38 317 SER A N 1
ATOM 2537 C CA . SER A 1 317 ? 14.408 -13.259 -11.345 1.00 92.38 317 SER A CA 1
ATOM 2538 C C . SER A 1 317 ? 14.264 -12.352 -12.569 1.00 92.38 317 SER A C 1
ATOM 2540 O O . SER A 1 317 ? 14.753 -12.732 -13.634 1.00 92.38 317 SER A O 1
ATOM 2542 N N . TYR A 1 318 ? 13.630 -11.180 -12.467 1.00 94.56 318 TYR A N 1
ATOM 2543 C CA . TYR A 1 318 ? 13.335 -10.316 -13.621 1.00 94.56 318 TYR A CA 1
ATOM 2544 C C . TYR A 1 318 ? 13.661 -8.840 -13.377 1.00 94.56 318 TYR A C 1
ATOM 2546 O O . TYR A 1 318 ? 13.463 -8.309 -12.285 1.00 94.56 318 TYR A O 1
ATOM 2554 N N . LEU A 1 319 ? 14.100 -8.170 -14.442 1.00 94.56 319 LEU A N 1
ATOM 2555 C CA . LEU A 1 319 ? 14.193 -6.719 -14.582 1.00 94.56 319 LEU A CA 1
ATOM 2556 C C . LEU A 1 319 ? 13.091 -6.277 -15.544 1.00 94.56 319 LEU A C 1
ATOM 2558 O O . LEU A 1 319 ? 13.052 -6.727 -16.690 1.00 94.56 319 LEU A O 1
ATOM 2562 N N . CYS A 1 320 ? 12.202 -5.404 -15.086 1.00 95.12 320 CYS A N 1
ATOM 2563 C CA . CYS A 1 320 ? 11.045 -4.961 -15.851 1.00 95.12 320 CYS A CA 1
ATOM 2564 C C . CYS A 1 320 ? 10.992 -3.436 -15.918 1.00 95.12 320 CYS A C 1
ATOM 2566 O O . CYS A 1 320 ? 11.326 -2.762 -14.952 1.00 95.12 320 CYS A O 1
ATOM 2568 N N . PHE A 1 321 ? 10.542 -2.876 -17.034 1.00 94.88 321 PHE A N 1
ATOM 2569 C CA . PHE A 1 321 ? 10.313 -1.441 -17.173 1.00 94.88 321 PHE A CA 1
ATOM 2570 C C . PHE A 1 321 ? 9.001 -1.186 -17.903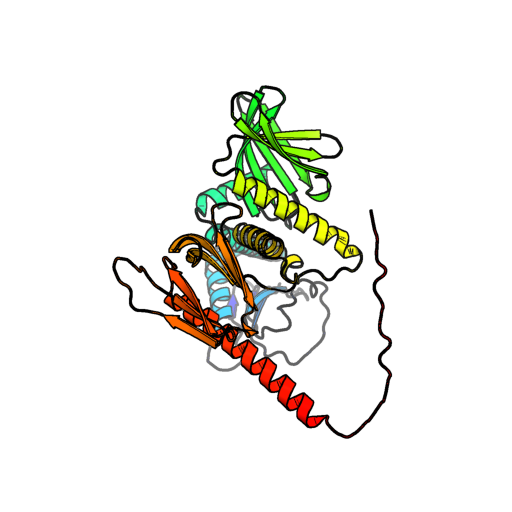 1.00 94.88 321 PHE A C 1
ATOM 2572 O O . PHE A 1 321 ? 8.701 -1.856 -18.892 1.00 94.88 321 PHE A O 1
ATOM 2579 N N . SER A 1 322 ? 8.241 -0.205 -17.423 1.00 94.25 322 SER A N 1
ATOM 2580 C CA . SER A 1 322 ? 7.028 0.285 -18.077 1.00 94.25 322 SER A CA 1
ATOM 2581 C C . SER A 1 322 ? 7.136 1.784 -18.294 1.00 94.25 322 SER A C 1
ATOM 2583 O O . 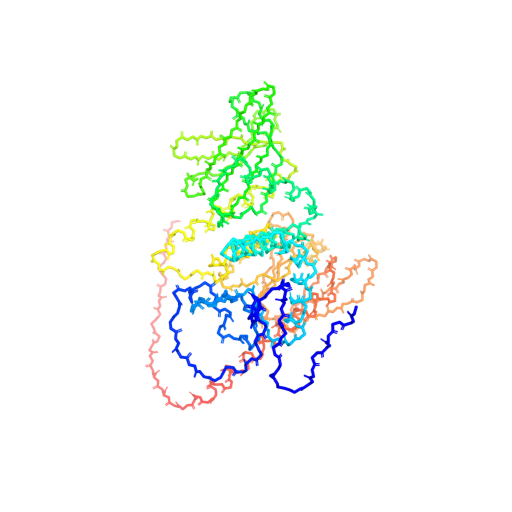SER A 1 322 ? 7.421 2.521 -17.351 1.00 94.25 322 SER A O 1
ATOM 2585 N N . SER A 1 323 ? 6.884 2.240 -19.519 1.00 92.94 323 SER A N 1
ATOM 2586 C CA . SER A 1 323 ? 6.755 3.665 -19.822 1.00 92.94 323 SER A CA 1
ATOM 2587 C C . SER A 1 323 ? 5.586 4.291 -19.053 1.00 92.94 323 SER A C 1
ATOM 2589 O O . SER A 1 323 ? 4.613 3.608 -18.731 1.00 92.94 323 SER A O 1
ATOM 2591 N N . ARG A 1 324 ? 5.692 5.598 -18.771 1.00 86.62 324 ARG A N 1
ATOM 2592 C CA . ARG A 1 324 ? 4.586 6.400 -18.218 1.00 86.62 324 ARG A CA 1
ATOM 2593 C C . ARG A 1 324 ? 3.438 6.579 -19.209 1.00 86.62 324 ARG A C 1
ATOM 2595 O O . ARG A 1 324 ? 2.301 6.743 -18.790 1.00 86.62 324 ARG A O 1
ATOM 2602 N N . GLU A 1 325 ? 3.746 6.577 -20.501 1.00 82.00 325 GLU A N 1
ATOM 2603 C CA . GLU A 1 325 ? 2.751 6.656 -21.565 1.00 82.00 325 GLU A CA 1
ATOM 2604 C C . GLU A 1 325 ? 2.347 5.236 -21.972 1.00 82.00 325 GLU A C 1
ATOM 2606 O O . GLU A 1 325 ? 3.192 4.416 -22.354 1.00 82.00 325 GLU A O 1
ATOM 2611 N N . GLU A 1 326 ? 1.053 4.933 -21.854 1.00 70.44 326 GLU A N 1
ATOM 2612 C CA . GLU A 1 326 ? 0.522 3.609 -22.177 1.00 70.44 326 GLU A CA 1
ATOM 2613 C C . GLU A 1 326 ? 0.857 3.215 -23.622 1.00 70.44 326 GLU A C 1
ATOM 2615 O O . GLU A 1 326 ? 0.650 3.974 -24.565 1.00 70.44 326 GLU A O 1
ATOM 2620 N N . GLY A 1 327 ? 1.380 2.000 -23.800 1.00 69.06 327 GLY A N 1
ATOM 2621 C CA . GLY A 1 327 ? 1.671 1.430 -25.119 1.00 69.06 327 GLY A CA 1
ATOM 2622 C C . GLY A 1 327 ? 3.005 1.843 -25.754 1.00 69.06 327 GLY A C 1
ATOM 2623 O O . GLY A 1 327 ? 3.391 1.233 -26.749 1.00 69.06 327 GLY A O 1
ATOM 2624 N N . ASN A 1 328 ? 3.755 2.791 -25.179 1.00 75.62 328 ASN A N 1
ATOM 2625 C CA . ASN A 1 328 ? 5.005 3.267 -25.788 1.00 75.62 328 ASN A CA 1
ATOM 2626 C C . ASN A 1 328 ? 6.183 2.297 -25.639 1.00 75.62 328 ASN A C 1
ATOM 2628 O O . ASN A 1 328 ? 6.936 2.069 -26.588 1.00 75.62 328 ASN A O 1
ATOM 2632 N N . CYS A 1 329 ? 6.396 1.746 -24.441 1.00 84.88 329 CYS A N 1
ATOM 2633 C CA . CYS A 1 329 ? 7.486 0.803 -24.204 1.00 84.88 329 CYS A CA 1
ATOM 2634 C C . CYS A 1 329 ? 7.263 -0.019 -22.932 1.00 84.88 329 CYS A C 1
ATOM 2636 O O . CYS A 1 329 ? 7.087 0.537 -21.848 1.00 84.88 329 CYS A O 1
ATOM 2638 N N . SER A 1 330 ? 7.353 -1.341 -23.064 1.00 90.38 330 SER A N 1
ATOM 2639 C CA . SER A 1 330 ? 7.457 -2.276 -21.945 1.00 90.38 330 SER A CA 1
ATOM 2640 C C . SER A 1 330 ? 8.648 -3.202 -22.173 1.00 90.38 330 SER A C 1
ATOM 2642 O O . SER A 1 330 ? 8.752 -3.829 -23.230 1.00 90.38 330 SER A O 1
ATOM 2644 N N . LEU A 1 331 ? 9.531 -3.310 -21.188 1.00 90.50 331 LEU A N 1
ATOM 2645 C CA . LEU A 1 331 ? 10.696 -4.185 -21.222 1.00 90.50 331 LEU A CA 1
ATOM 2646 C C . LEU A 1 331 ? 10.557 -5.242 -20.128 1.00 90.50 331 LEU A C 1
ATOM 2648 O O . LEU A 1 331 ? 10.259 -4.915 -18.984 1.00 90.50 331 LEU A O 1
ATOM 2652 N N . LEU A 1 332 ? 10.816 -6.498 -20.480 1.00 93.62 332 LEU A N 1
ATOM 2653 C CA . LEU A 1 332 ? 10.889 -7.616 -19.547 1.00 93.62 332 LEU A CA 1
ATOM 2654 C C . LEU A 1 332 ? 12.145 -8.424 -19.863 1.00 93.62 332 LEU A C 1
ATOM 2656 O O . LEU A 1 332 ? 12.247 -9.041 -20.923 1.00 93.62 332 LEU A O 1
ATOM 2660 N N . VAL A 1 333 ? 13.107 -8.408 -18.945 1.00 93.31 333 VAL A N 1
ATOM 2661 C CA . VAL A 1 333 ? 14.393 -9.092 -19.086 1.00 93.31 333 VAL A CA 1
ATOM 2662 C C . VAL A 1 333 ? 14.558 -10.074 -17.930 1.00 93.31 333 VAL A C 1
ATOM 2664 O O . VAL A 1 333 ? 14.731 -9.653 -16.785 1.00 93.31 333 VAL A O 1
ATOM 2667 N N . PRO A 1 334 ? 14.549 -11.390 -18.195 1.00 93.56 334 PRO A N 1
ATOM 2668 C CA . PRO A 1 334 ? 14.955 -12.372 -17.201 1.00 93.56 334 PRO A CA 1
ATOM 2669 C C . PRO A 1 334 ? 16.412 -12.129 -16.796 1.00 93.56 334 PRO A C 1
ATOM 2671 O O . PRO A 1 334 ? 17.294 -12.061 -17.653 1.00 93.56 334 PRO A O 1
ATOM 2674 N N . LEU A 1 335 ? 16.697 -12.070 -15.496 1.00 92.50 335 LEU A N 1
ATOM 2675 C CA . LEU A 1 335 ? 18.061 -11.933 -14.975 1.00 92.50 335 LEU A CA 1
ATOM 2676 C C . LEU A 1 335 ? 18.952 -13.106 -15.396 1.00 92.50 335 LEU A C 1
ATOM 2678 O O . LEU A 1 335 ? 20.162 -12.952 -15.509 1.00 92.50 335 LEU A O 1
ATOM 2682 N N . SER A 1 336 ? 18.367 -14.266 -15.708 1.00 90.19 336 SER A N 1
ATOM 2683 C CA . SER A 1 336 ? 19.105 -15.382 -16.298 1.00 90.19 336 SER A CA 1
ATOM 2684 C C . SER A 1 336 ? 19.730 -15.052 -17.653 1.00 90.19 336 SER A C 1
ATOM 2686 O O . SER A 1 336 ? 20.699 -15.708 -18.012 1.00 90.19 336 SER A O 1
ATOM 2688 N N . GLU A 1 337 ? 19.194 -14.084 -18.400 1.00 90.44 337 GLU A N 1
ATOM 2689 C CA . GLU A 1 337 ? 19.704 -13.645 -19.707 1.00 90.44 337 GLU A CA 1
ATOM 2690 C C . GLU A 1 337 ? 20.662 -12.452 -19.611 1.00 90.44 337 GLU A C 1
ATOM 2692 O O . GLU A 1 337 ? 21.295 -12.089 -20.605 1.00 90.44 337 GLU A O 1
ATOM 2697 N N . VAL A 1 338 ? 20.804 -11.855 -18.428 1.00 92.81 338 VAL A N 1
ATOM 2698 C CA . VAL A 1 338 ? 21.726 -10.744 -18.184 1.00 92.81 338 VAL A CA 1
ATOM 2699 C C . VAL A 1 338 ? 23.152 -11.280 -18.025 1.00 92.81 338 VAL A C 1
ATOM 2701 O O . VAL A 1 338 ? 23.396 -12.286 -17.357 1.00 92.81 338 VAL A O 1
ATOM 2704 N N . LEU A 1 339 ? 24.104 -10.620 -18.682 1.00 90.81 339 LEU A N 1
ATOM 2705 C CA . LEU A 1 339 ? 25.535 -10.919 -18.627 1.00 90.81 339 LEU A CA 1
ATOM 2706 C C . LEU A 1 339 ? 26.250 -10.014 -17.626 1.00 90.81 339 LEU A C 1
ATOM 2708 O O . LEU A 1 339 ? 26.980 -10.510 -16.770 1.00 90.81 339 LEU A O 1
ATOM 2712 N N . SER A 1 340 ? 26.022 -8.706 -17.729 1.00 91.00 340 SER A N 1
ATOM 2713 C CA . SER A 1 340 ? 26.595 -7.702 -16.837 1.00 91.00 340 SER A CA 1
ATOM 2714 C C . SER A 1 340 ? 25.628 -6.541 -16.620 1.00 91.00 340 SER A C 1
ATOM 2716 O O . SER A 1 340 ? 24.787 -6.235 -17.472 1.00 91.00 340 SER A O 1
ATOM 2718 N N . ILE A 1 341 ? 25.744 -5.927 -15.444 1.00 93.19 341 ILE A N 1
ATOM 2719 C CA . ILE A 1 341 ? 25.061 -4.693 -15.062 1.00 93.19 341 ILE A CA 1
ATOM 2720 C C . ILE A 1 341 ? 26.160 -3.741 -14.614 1.00 93.19 341 ILE A C 1
ATOM 2722 O O . ILE A 1 341 ? 26.787 -3.955 -13.573 1.00 93.19 341 ILE A O 1
ATOM 2726 N N . GLU A 1 342 ? 26.418 -2.730 -15.432 1.00 90.94 342 GLU A N 1
ATOM 2727 C CA . GLU A 1 342 ? 27.555 -1.830 -15.287 1.00 90.94 342 GLU A CA 1
ATOM 2728 C C . GLU A 1 342 ? 27.080 -0.399 -15.068 1.00 90.94 342 GLU A C 1
ATOM 2730 O O . GLU A 1 342 ? 26.114 0.065 -15.677 1.00 90.94 342 GLU A O 1
ATOM 2735 N N . LYS A 1 343 ? 27.792 0.315 -14.199 1.00 90.25 343 LYS A N 1
ATOM 2736 C CA . LYS A 1 343 ? 27.620 1.754 -14.039 1.00 90.25 343 LYS A CA 1
ATOM 2737 C C . LYS A 1 343 ? 28.505 2.478 -15.047 1.00 90.25 343 LYS A C 1
ATOM 2739 O O . LYS A 1 343 ? 29.693 2.184 -15.132 1.00 90.25 343 LYS A O 1
ATOM 2744 N N . ALA A 1 344 ? 27.931 3.423 -15.782 1.00 83.38 344 ALA A N 1
ATOM 2745 C CA . ALA A 1 344 ? 28.685 4.294 -16.677 1.00 83.38 344 ALA A CA 1
ATOM 2746 C C . ALA A 1 344 ? 28.911 5.675 -16.035 1.00 83.38 344 ALA A C 1
ATOM 2748 O O . ALA A 1 344 ? 28.262 6.039 -15.044 1.00 83.38 344 ALA A O 1
ATOM 2749 N N . GLU A 1 345 ? 29.867 6.431 -16.573 1.00 80.12 345 GLU A N 1
ATOM 2750 C CA . GLU A 1 345 ? 30.173 7.781 -16.099 1.00 80.12 345 GLU A CA 1
ATOM 2751 C C . GLU A 1 345 ? 28.972 8.709 -16.304 1.00 80.12 345 GLU A C 1
ATOM 2753 O O . GLU A 1 345 ? 28.361 8.743 -17.374 1.00 80.12 345 GLU A O 1
ATOM 2758 N N . SER A 1 346 ? 28.619 9.454 -15.255 1.00 78.62 346 SER A N 1
ATOM 2759 C CA . SER A 1 346 ? 27.558 10.454 -15.344 1.00 78.62 346 SER A CA 1
ATOM 2760 C C . SER A 1 346 ? 28.047 11.646 -16.155 1.00 78.62 346 SER A C 1
ATOM 2762 O O . SER A 1 346 ? 29.093 12.218 -15.860 1.00 78.62 346 SER A O 1
ATOM 2764 N N . THR A 1 347 ? 27.254 12.066 -17.132 1.00 77.06 347 THR A N 1
ATOM 2765 C CA . THR A 1 347 ? 27.475 13.305 -17.888 1.00 77.06 347 THR A CA 1
ATOM 2766 C C . THR A 1 347 ? 26.199 14.145 -17.846 1.00 77.06 347 THR A C 1
ATOM 2768 O O . THR A 1 347 ? 25.137 13.627 -17.511 1.00 77.06 347 THR A O 1
ATOM 2771 N N . SER A 1 348 ? 26.262 15.439 -18.172 1.00 70.81 348 SER A N 1
ATOM 2772 C CA . SER A 1 348 ? 25.057 16.286 -18.207 1.00 70.81 348 SER A CA 1
ATOM 2773 C C . SER A 1 348 ? 23.906 15.731 -19.075 1.00 70.81 348 SER A C 1
ATOM 2775 O O . SER A 1 348 ? 22.766 15.847 -18.632 1.00 70.81 348 SER A O 1
ATOM 2777 N N . PRO A 1 349 ? 24.133 15.087 -20.244 1.00 72.94 349 PRO A N 1
ATOM 2778 C CA . PRO A 1 349 ? 23.064 14.422 -20.998 1.00 72.94 349 PRO A CA 1
ATOM 2779 C C . PRO A 1 349 ? 22.710 13.007 -20.503 1.00 72.94 349 PRO A C 1
ATOM 2781 O O . PRO A 1 349 ? 21.692 12.466 -20.923 1.00 72.94 349 PRO A O 1
ATOM 2784 N N . LEU A 1 350 ? 23.534 12.387 -19.651 1.00 77.31 350 LEU A N 1
ATOM 2785 C CA . LEU A 1 350 ? 23.328 11.034 -19.123 1.00 77.31 350 LEU A CA 1
ATOM 2786 C C . LEU A 1 350 ? 23.486 11.047 -17.595 1.00 77.31 350 LEU A C 1
ATOM 2788 O O . LEU A 1 350 ? 24.561 10.716 -17.081 1.00 77.31 350 LEU A O 1
ATOM 2792 N N . PRO A 1 351 ? 22.443 11.446 -16.851 1.00 80.75 351 PRO A N 1
ATOM 2793 C CA . PRO A 1 351 ? 22.450 11.404 -15.396 1.00 80.75 351 PRO A CA 1
ATOM 2794 C C . PRO A 1 351 ? 22.354 9.955 -14.893 1.00 80.75 351 PRO A C 1
ATOM 2796 O O . PRO A 1 351 ? 21.389 9.243 -15.163 1.00 80.75 351 PRO A O 1
ATOM 2799 N N . ASN A 1 352 ? 23.361 9.517 -14.134 1.00 82.75 352 ASN A N 1
ATOM 2800 C CA . ASN A 1 352 ? 23.422 8.203 -13.476 1.00 82.75 352 ASN A CA 1
ATOM 2801 C C . ASN A 1 352 ? 23.120 6.990 -14.384 1.00 82.75 352 ASN A C 1
ATOM 2803 O O . ASN A 1 352 ? 22.216 6.206 -14.084 1.00 82.75 352 ASN A O 1
ATOM 2807 N N . PRO A 1 353 ? 23.881 6.797 -15.475 1.00 88.69 353 PRO A N 1
ATOM 2808 C CA . PRO A 1 353 ? 23.598 5.746 -16.433 1.00 88.69 353 PRO A CA 1
ATOM 2809 C C . PRO A 1 353 ? 23.959 4.354 -15.897 1.00 88.69 353 PRO A C 1
ATOM 2811 O O . PRO A 1 353 ? 25.039 4.134 -15.334 1.00 88.69 353 PRO A O 1
ATOM 2814 N N . VAL A 1 354 ? 23.067 3.398 -16.148 1.00 91.50 354 VAL A N 1
ATOM 2815 C CA . VAL A 1 354 ? 23.265 1.961 -15.933 1.00 91.50 354 VAL A CA 1
ATOM 2816 C C . VAL A 1 354 ? 23.091 1.238 -17.261 1.00 91.50 354 VAL A C 1
ATOM 2818 O O . VAL A 1 354 ? 22.090 1.419 -17.956 1.00 91.50 354 VAL A O 1
ATOM 2821 N N . ILE A 1 355 ? 24.072 0.413 -17.616 1.00 92.06 355 ILE A N 1
ATOM 2822 C CA . ILE A 1 355 ? 24.072 -0.391 -18.835 1.00 92.06 355 ILE A CA 1
ATOM 2823 C C . ILE A 1 355 ? 23.834 -1.849 -18.453 1.00 92.06 355 ILE A C 1
ATOM 2825 O O . ILE A 1 355 ? 24.576 -2.431 -17.663 1.00 92.06 355 ILE A O 1
ATOM 2829 N N . VAL A 1 356 ? 22.793 -2.443 -19.029 1.00 92.88 356 VAL A N 1
ATOM 2830 C CA . VAL A 1 356 ? 22.434 -3.850 -18.836 1.00 92.88 356 VAL A CA 1
ATOM 2831 C C . VAL A 1 356 ? 22.710 -4.604 -20.126 1.00 92.88 356 VAL A C 1
ATOM 2833 O O . VAL A 1 356 ? 21.992 -4.443 -21.115 1.00 92.88 356 VAL A O 1
ATOM 2836 N N . SER A 1 357 ? 23.738 -5.445 -20.108 1.00 91.94 357 SER A N 1
ATOM 2837 C CA . SER A 1 357 ? 24.132 -6.279 -21.243 1.00 91.94 357 SER A CA 1
ATOM 2838 C C . SER A 1 357 ? 23.439 -7.634 -21.164 1.00 91.94 357 SER A C 1
ATOM 2840 O O . SER A 1 357 ? 23.522 -8.315 -20.142 1.00 91.94 357 SER A O 1
ATOM 2842 N N . VAL A 1 358 ? 22.783 -8.066 -22.243 1.00 91.94 358 VAL A N 1
ATOM 2843 C CA . VAL A 1 358 ? 22.090 -9.365 -22.314 1.00 91.94 358 VAL A CA 1
ATOM 2844 C C . VAL A 1 358 ? 22.740 -10.313 -23.321 1.00 91.94 358 VAL A C 1
ATOM 2846 O O . VAL A 1 358 ? 23.356 -9.890 -24.302 1.00 91.94 358 VAL A O 1
ATOM 2849 N N . ARG A 1 359 ? 22.564 -11.624 -23.112 1.00 87.06 359 ARG A N 1
ATOM 2850 C CA . ARG A 1 359 ? 23.144 -12.705 -23.936 1.00 87.06 359 ARG A CA 1
ATOM 2851 C C . ARG A 1 359 ? 22.864 -12.581 -25.429 1.00 87.06 359 ARG A C 1
ATOM 2853 O O . ARG A 1 359 ? 23.679 -13.013 -26.239 1.00 87.06 359 ARG A O 1
ATOM 2860 N N . THR A 1 360 ? 21.766 -11.937 -25.813 1.00 81.31 360 THR A N 1
ATOM 2861 C CA . THR A 1 360 ? 21.404 -11.689 -27.216 1.00 81.31 360 THR A CA 1
ATOM 2862 C C . THR A 1 360 ? 22.253 -10.601 -27.893 1.00 81.31 360 THR A C 1
ATOM 2864 O O . THR A 1 360 ? 21.828 -10.065 -28.914 1.00 81.31 360 THR A O 1
ATOM 2867 N N . LYS A 1 361 ? 23.410 -10.224 -27.324 1.00 72.88 361 LYS A N 1
ATOM 2868 C CA . LYS A 1 361 ? 24.283 -9.121 -27.776 1.00 72.88 361 LYS A CA 1
ATOM 2869 C C . LYS A 1 361 ? 23.573 -7.761 -27.862 1.00 72.88 361 LYS A C 1
ATOM 2871 O O . LYS A 1 361 ? 23.983 -6.892 -28.625 1.00 72.88 361 LYS A O 1
ATOM 2876 N N . LYS A 1 362 ? 22.496 -7.582 -27.095 1.00 81.25 362 LYS A N 1
ATOM 2877 C CA . LYS A 1 362 ? 21.812 -6.294 -26.927 1.00 81.25 362 LYS A CA 1
ATOM 2878 C C . LYS A 1 362 ? 22.251 -5.682 -25.598 1.00 81.25 362 LYS A C 1
ATOM 2880 O O . LYS A 1 362 ? 22.552 -6.417 -24.659 1.00 81.25 362 LYS A O 1
ATOM 2885 N N . ALA A 1 363 ? 22.261 -4.359 -25.525 1.00 86.62 363 ALA A N 1
ATOM 2886 C CA . ALA A 1 363 ? 22.461 -3.625 -24.285 1.00 86.62 363 ALA A CA 1
ATOM 2887 C C . ALA A 1 363 ? 21.337 -2.602 -24.120 1.00 86.62 363 ALA A C 1
ATOM 2889 O O . ALA A 1 363 ? 20.903 -1.991 -25.100 1.00 86.62 363 ALA A O 1
ATOM 2890 N N . PHE A 1 364 ? 20.861 -2.443 -22.890 1.00 89.50 364 PHE A N 1
ATOM 2891 C CA . PHE A 1 364 ? 19.870 -1.439 -22.522 1.00 89.50 364 PHE A CA 1
ATOM 2892 C C . PHE A 1 364 ? 20.538 -0.387 -21.653 1.00 89.50 364 PHE A C 1
ATOM 2894 O O . PHE A 1 364 ? 21.299 -0.730 -20.751 1.00 89.50 364 PHE A O 1
ATOM 2901 N N . GLN A 1 365 ? 20.240 0.879 -21.921 1.00 91.06 365 GLN A N 1
ATOM 2902 C CA . GLN A 1 365 ? 20.730 1.994 -21.125 1.00 91.06 365 GLN A CA 1
ATOM 2903 C C . GLN A 1 365 ? 19.569 2.588 -20.336 1.00 91.06 365 GLN A C 1
ATOM 2905 O O . GLN A 1 365 ? 18.564 2.999 -20.922 1.00 91.06 365 GLN A O 1
ATOM 2910 N N . LEU A 1 366 ? 19.724 2.619 -19.017 1.00 92.44 366 LEU A N 1
ATOM 2911 C CA . LEU A 1 366 ? 18.829 3.286 -18.082 1.00 92.44 366 LEU A CA 1
ATOM 2912 C C . LEU A 1 366 ? 19.523 4.534 -17.539 1.00 92.44 366 LEU A C 1
ATOM 2914 O O . LEU A 1 366 ? 20.722 4.487 -17.277 1.00 92.44 366 LEU A O 1
ATOM 2918 N N . ILE A 1 367 ? 18.783 5.622 -17.362 1.00 92.94 367 ILE A N 1
ATOM 2919 C CA . ILE A 1 367 ? 19.243 6.871 -16.736 1.00 92.94 367 ILE A CA 1
ATOM 2920 C C . ILE A 1 367 ? 18.237 7.323 -15.671 1.00 92.94 367 ILE A C 1
ATOM 2922 O O . ILE A 1 367 ? 17.164 6.726 -15.545 1.00 92.94 367 ILE A O 1
ATOM 2926 N N . ASP A 1 368 ? 18.577 8.377 -14.926 1.00 90.50 368 ASP A N 1
ATOM 2927 C CA . ASP A 1 368 ? 17.743 8.961 -13.861 1.00 90.50 368 ASP A CA 1
ATOM 2928 C C . ASP A 1 368 ? 17.414 7.983 -12.723 1.00 90.50 368 ASP A C 1
ATOM 2930 O O . ASP A 1 368 ? 16.383 8.101 -12.067 1.00 90.50 368 ASP A O 1
ATOM 2934 N N . LEU A 1 369 ? 18.284 6.998 -12.481 1.00 88.38 369 LEU A N 1
ATOM 2935 C CA . LEU A 1 369 ? 18.071 6.026 -11.414 1.00 88.38 369 LEU A CA 1
ATOM 2936 C C . LEU A 1 369 ? 18.437 6.631 -10.045 1.00 88.38 369 LEU A C 1
ATOM 2938 O O . LEU A 1 369 ? 19.597 7.027 -9.860 1.00 88.38 369 LEU A O 1
ATOM 2942 N N . PRO A 1 370 ? 17.494 6.686 -9.082 1.00 86.44 370 PRO A N 1
ATOM 2943 C CA . PRO A 1 370 ? 17.814 6.983 -7.690 1.00 86.44 370 PRO A CA 1
ATOM 2944 C C . PRO A 1 370 ? 18.665 5.850 -7.105 1.00 86.44 370 PRO A C 1
ATOM 2946 O O . PRO A 1 370 ? 18.524 4.697 -7.513 1.00 86.44 370 PRO A O 1
ATOM 2949 N N . ASP A 1 371 ? 19.578 6.191 -6.193 1.00 87.62 371 ASP A N 1
ATOM 2950 C CA . ASP A 1 371 ? 20.426 5.236 -5.459 1.00 87.62 371 ASP A CA 1
ATOM 2951 C C . ASP A 1 371 ? 21.104 4.184 -6.359 1.00 87.62 371 ASP A C 1
ATOM 2953 O O . ASP A 1 371 ? 21.194 2.994 -6.056 1.00 87.62 371 ASP A O 1
ATOM 2957 N N . ARG A 1 372 ? 21.602 4.656 -7.512 1.00 89.31 372 ARG A N 1
ATOM 2958 C CA . ARG A 1 372 ? 22.181 3.847 -8.596 1.00 89.31 372 ARG A CA 1
ATOM 2959 C C . ARG A 1 372 ? 23.200 2.810 -8.118 1.00 89.31 372 ARG A C 1
ATOM 2961 O O . ARG A 1 372 ? 23.217 1.705 -8.653 1.00 89.31 372 ARG A O 1
ATOM 2968 N N . ASP A 1 373 ? 24.055 3.150 -7.157 1.00 88.56 373 ASP A N 1
ATOM 2969 C CA . ASP A 1 373 ? 25.069 2.219 -6.655 1.00 88.56 373 ASP A CA 1
ATOM 2970 C C . ASP A 1 373 ? 24.445 1.046 -5.877 1.00 88.56 373 ASP A C 1
ATOM 2972 O O . ASP A 1 373 ? 24.786 -0.104 -6.158 1.00 88.56 373 ASP A O 1
ATOM 2976 N N . GLU A 1 374 ? 23.480 1.310 -4.991 1.00 90.88 374 GLU A N 1
ATOM 2977 C CA . GLU A 1 374 ? 22.780 0.275 -4.215 1.00 90.88 374 GLU A CA 1
ATOM 2978 C C . GLU A 1 374 ? 21.949 -0.638 -5.126 1.00 90.88 374 GLU A C 1
ATOM 2980 O O . GLU A 1 374 ? 22.011 -1.865 -5.016 1.00 90.88 374 GLU A O 1
ATOM 2985 N N . LEU A 1 375 ? 21.244 -0.057 -6.103 1.00 89.94 375 LEU A N 1
ATOM 2986 C CA . LEU A 1 375 ? 20.494 -0.816 -7.105 1.00 89.94 375 LEU A CA 1
ATOM 2987 C C . LEU A 1 375 ? 21.409 -1.761 -7.899 1.00 89.94 375 LEU A C 1
ATOM 2989 O O . LEU A 1 375 ? 21.107 -2.947 -8.054 1.00 89.94 375 LEU A O 1
ATOM 2993 N N . VAL A 1 376 ? 22.535 -1.251 -8.411 1.00 91.88 376 VAL A N 1
ATOM 2994 C CA . VAL A 1 376 ? 23.487 -2.046 -9.201 1.00 91.88 376 VAL A CA 1
ATOM 2995 C C . VAL A 1 376 ? 24.105 -3.156 -8.352 1.00 91.88 376 VAL A C 1
ATOM 2997 O O . VAL A 1 376 ? 24.261 -4.277 -8.843 1.00 91.88 376 VAL A O 1
ATOM 3000 N N . GLU A 1 377 ? 24.440 -2.887 -7.091 1.00 92.56 377 GLU A N 1
ATOM 3001 C CA . GLU A 1 377 ? 24.972 -3.890 -6.166 1.00 92.56 377 GLU A CA 1
ATOM 3002 C C . GLU A 1 377 ? 23.944 -4.994 -5.872 1.00 92.56 377 GLU A C 1
ATOM 3004 O O . GLU A 1 377 ? 24.237 -6.182 -6.054 1.00 92.56 377 GLU A O 1
ATOM 3009 N N . SER A 1 378 ? 22.716 -4.604 -5.526 1.00 91.94 378 SER A N 1
ATOM 3010 C CA . SER A 1 378 ? 21.592 -5.505 -5.252 1.00 91.94 378 SER A CA 1
ATOM 3011 C C . SER A 1 378 ? 21.278 -6.414 -6.448 1.00 91.94 378 SER A C 1
ATOM 3013 O O . SER A 1 378 ? 21.195 -7.646 -6.332 1.00 91.94 378 SER A O 1
ATOM 3015 N N . MET A 1 379 ? 21.205 -5.841 -7.652 1.00 91.19 379 MET A N 1
ATOM 3016 C CA . MET A 1 379 ? 20.973 -6.602 -8.878 1.00 91.19 379 MET A CA 1
ATOM 3017 C C . MET A 1 379 ? 22.129 -7.553 -9.211 1.00 91.19 379 MET A C 1
ATOM 3019 O O . MET A 1 379 ? 21.889 -8.699 -9.603 1.00 91.19 379 MET A O 1
ATOM 3023 N N . ASN A 1 380 ? 23.381 -7.120 -9.031 1.00 92.88 380 ASN A N 1
ATOM 3024 C CA . ASN A 1 380 ? 24.550 -7.974 -9.247 1.00 92.88 380 ASN A CA 1
ATOM 3025 C C . ASN A 1 380 ? 24.599 -9.142 -8.251 1.00 92.88 380 ASN A C 1
ATOM 3027 O O . ASN A 1 380 ? 24.960 -10.258 -8.635 1.00 92.88 380 ASN A O 1
ATOM 3031 N N . TYR A 1 381 ? 24.200 -8.927 -6.996 1.00 91.81 381 TYR A N 1
ATOM 3032 C CA . TYR A 1 381 ? 24.065 -10.000 -6.011 1.00 91.81 381 TYR A CA 1
ATOM 3033 C C . TYR A 1 381 ? 23.047 -11.058 -6.467 1.00 91.81 381 TYR A C 1
ATOM 3035 O O . TYR A 1 381 ? 23.357 -12.257 -6.491 1.00 91.81 381 TYR A O 1
ATOM 3043 N N . ARG A 1 382 ? 21.856 -10.632 -6.913 1.00 91.75 382 ARG A N 1
ATOM 3044 C CA . ARG A 1 382 ? 20.821 -11.546 -7.433 1.00 91.75 382 ARG A CA 1
ATOM 3045 C C . ARG A 1 382 ? 21.281 -12.286 -8.689 1.00 91.75 382 ARG A C 1
ATOM 3047 O O . ARG A 1 382 ? 21.107 -13.504 -8.776 1.00 91.75 382 ARG A O 1
ATOM 3054 N N . LEU A 1 383 ? 21.945 -11.595 -9.616 1.00 91.25 383 LEU A N 1
ATOM 3055 C CA . LEU A 1 383 ? 22.515 -12.194 -10.825 1.00 91.25 383 LEU A CA 1
ATOM 3056 C C . LEU A 1 383 ? 23.496 -13.330 -10.488 1.00 91.25 383 LEU A C 1
ATOM 3058 O O . LEU A 1 383 ? 23.367 -14.438 -11.014 1.00 91.25 383 LEU A O 1
ATOM 3062 N N . ARG A 1 384 ? 24.429 -13.095 -9.553 1.00 90.25 384 ARG A N 1
ATOM 3063 C CA . ARG A 1 384 ? 25.389 -14.115 -9.088 1.00 90.25 384 ARG A CA 1
ATOM 3064 C C . ARG A 1 384 ? 24.691 -15.295 -8.414 1.00 90.25 384 ARG A C 1
ATOM 3066 O O . ARG A 1 384 ? 25.039 -16.446 -8.679 1.00 90.25 384 ARG A O 1
ATOM 3073 N N . SER A 1 385 ? 23.679 -15.032 -7.585 1.00 88.06 385 SER A N 1
ATOM 3074 C CA . SER A 1 385 ? 22.883 -16.075 -6.921 1.00 88.0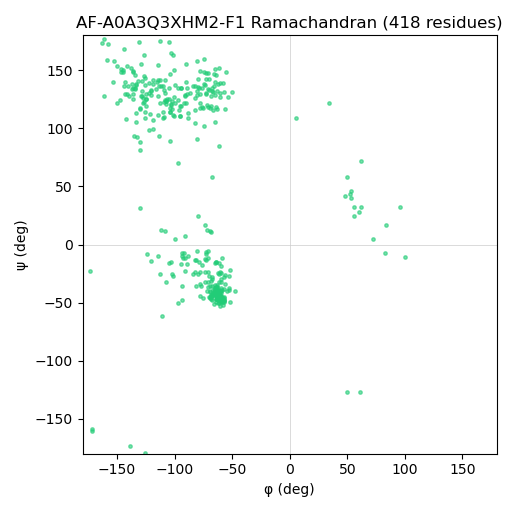6 385 SER A CA 1
ATOM 3075 C C . SER A 1 385 ? 22.178 -16.994 -7.930 1.00 88.06 385 SER A C 1
ATOM 3077 O O . SER A 1 385 ? 22.185 -18.220 -7.783 1.00 88.06 385 SER A O 1
ATOM 3079 N N . LEU A 1 386 ? 21.622 -16.430 -9.007 1.00 85.38 386 LEU A N 1
ATOM 3080 C CA . LEU A 1 386 ? 20.981 -17.198 -10.080 1.00 85.38 386 LEU A CA 1
ATOM 3081 C C . LEU A 1 386 ? 21.990 -18.016 -10.895 1.00 85.38 386 LEU A C 1
ATOM 3083 O O . LEU A 1 386 ? 21.743 -19.194 -11.170 1.00 85.38 386 LEU A O 1
ATOM 3087 N N . GLN A 1 387 ? 23.140 -17.433 -11.238 1.00 84.06 387 GLN A N 1
ATOM 3088 C CA . GLN A 1 387 ? 24.218 -18.137 -11.941 1.00 84.06 387 GLN A CA 1
ATOM 3089 C C . GLN A 1 387 ? 24.765 -19.311 -11.111 1.00 84.06 387 GLN A C 1
ATOM 3091 O O . GLN A 1 387 ? 24.964 -20.407 -11.643 1.00 84.06 387 GLN A O 1
ATOM 3096 N N . TRP A 1 388 ? 24.920 -19.126 -9.795 1.00 79.19 388 TRP A N 1
ATOM 3097 C CA . TRP A 1 388 ? 25.315 -20.189 -8.868 1.00 79.19 388 TRP A CA 1
ATOM 3098 C C . TRP A 1 388 ? 24.310 -21.346 -8.855 1.00 79.19 388 TRP A C 1
ATOM 3100 O O . TRP A 1 388 ? 24.688 -22.509 -9.025 1.00 79.19 388 TRP A O 1
ATOM 3110 N N . LYS A 1 389 ? 23.011 -21.038 -8.725 1.00 78.38 389 LYS A N 1
ATOM 3111 C CA . LYS A 1 389 ? 21.939 -22.045 -8.779 1.00 78.38 389 LYS A CA 1
ATOM 3112 C C . LYS A 1 389 ?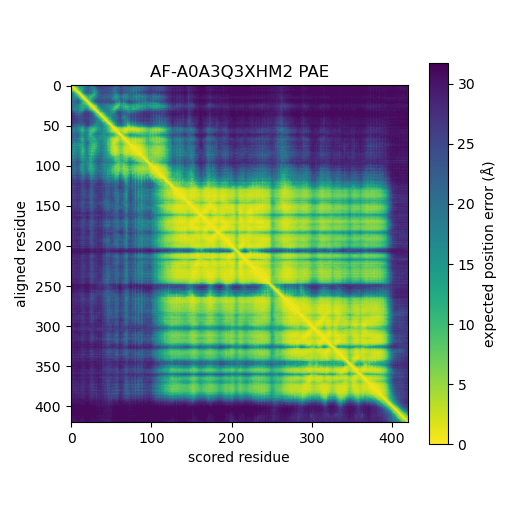 21.993 -22.832 -10.092 1.00 78.38 389 LYS A C 1
ATOM 3114 O O . LYS A 1 389 ? 21.962 -24.061 -10.065 1.00 78.38 389 LYS A O 1
ATOM 3119 N N . GLN A 1 390 ? 22.141 -22.158 -11.234 1.00 72.88 390 GLN A N 1
ATOM 3120 C CA . GLN A 1 390 ? 22.235 -22.819 -12.542 1.00 72.88 390 GLN A CA 1
ATOM 3121 C C . GLN A 1 390 ? 23.462 -23.739 -12.658 1.00 72.88 390 GLN A C 1
ATOM 3123 O O . GLN A 1 390 ? 23.339 -24.847 -13.185 1.00 72.88 390 GLN A O 1
ATOM 3128 N N . SER A 1 391 ? 24.620 -23.331 -12.129 1.00 72.94 391 SER A N 1
ATOM 3129 C CA . SER A 1 391 ? 25.836 -24.158 -12.104 1.00 72.94 391 SER A CA 1
ATOM 3130 C C . SER A 1 391 ? 25.644 -25.447 -11.291 1.00 72.94 391 SER A C 1
ATOM 3132 O O . SER A 1 391 ? 25.945 -26.543 -11.770 1.00 72.94 391 SER A O 1
ATOM 3134 N N . MET A 1 392 ? 25.021 -25.349 -10.111 1.00 67.06 392 MET A N 1
ATOM 3135 C CA . MET A 1 392 ? 24.715 -26.503 -9.253 1.00 67.06 392 MET A CA 1
ATOM 3136 C C . MET A 1 392 ? 23.776 -27.512 -9.933 1.00 67.06 392 MET A C 1
ATOM 3138 O O . MET A 1 392 ? 23.989 -28.723 -9.849 1.00 67.06 392 MET A O 1
ATOM 3142 N N . PHE A 1 393 ? 22.754 -27.039 -10.655 1.00 59.91 393 PHE A N 1
ATOM 3143 C CA . PHE A 1 393 ? 21.846 -27.919 -11.401 1.00 59.91 393 PHE A CA 1
ATOM 3144 C C . PHE A 1 393 ? 22.501 -28.560 -12.635 1.00 59.91 393 PHE A C 1
ATOM 3146 O O . PHE A 1 393 ? 22.166 -29.701 -12.964 1.00 59.91 393 PHE A O 1
ATOM 3153 N N . ARG A 1 394 ? 23.449 -27.879 -13.299 1.00 57.34 394 ARG A N 1
ATOM 3154 C CA . ARG A 1 394 ? 24.243 -28.465 -14.398 1.00 57.34 394 ARG A CA 1
ATOM 3155 C C . ARG A 1 394 ? 25.199 -29.544 -13.883 1.00 57.34 394 ARG A C 1
ATOM 3157 O O . ARG A 1 394 ? 25.187 -30.646 -14.421 1.00 57.34 394 ARG A O 1
ATOM 3164 N N . SER A 1 395 ? 25.894 -29.286 -12.776 1.00 45.66 395 SER A N 1
ATOM 3165 C CA . SER A 1 395 ? 26.770 -30.265 -12.114 1.00 45.66 395 SER A CA 1
ATOM 3166 C C . SER A 1 395 ? 26.005 -31.523 -11.660 1.00 45.66 395 SER A C 1
ATOM 3168 O O . SER A 1 395 ? 26.451 -32.656 -11.847 1.00 45.66 395 SER A O 1
ATOM 3170 N N . ARG A 1 396 ? 24.762 -31.360 -11.180 1.00 46.38 396 ARG A N 1
ATOM 3171 C CA . ARG A 1 396 ? 23.897 -32.489 -10.786 1.00 46.38 396 ARG A CA 1
ATOM 3172 C C . ARG A 1 396 ? 23.325 -33.283 -11.972 1.00 46.38 396 ARG A C 1
ATOM 3174 O O . ARG A 1 396 ? 22.990 -34.456 -11.797 1.00 46.38 396 ARG A O 1
ATOM 3181 N N . LYS A 1 397 ? 23.212 -32.679 -13.165 1.00 44.41 397 LYS A N 1
ATOM 3182 C CA . LYS A 1 397 ? 22.832 -33.373 -14.413 1.00 44.41 397 LYS A CA 1
ATOM 3183 C C . LYS A 1 397 ? 23.998 -34.158 -15.020 1.00 44.41 397 LYS A C 1
ATOM 3185 O O . LYS A 1 397 ? 23.754 -35.251 -15.528 1.00 44.41 397 LYS A O 1
ATOM 3190 N N . ASP A 1 398 ? 25.236 -33.679 -14.898 1.00 44.06 398 ASP A N 1
ATOM 3191 C CA . ASP A 1 398 ? 26.417 -34.444 -15.332 1.00 44.06 398 ASP A CA 1
ATOM 3192 C C . ASP A 1 398 ? 26.697 -35.661 -14.432 1.00 44.06 398 ASP A C 1
ATOM 3194 O O . ASP A 1 398 ? 27.141 -36.697 -14.921 1.00 44.06 398 ASP A O 1
ATOM 3198 N N . GLY A 1 399 ? 26.289 -35.627 -13.158 1.00 45.56 399 GLY A N 1
ATOM 3199 C CA . GLY A 1 399 ? 26.309 -36.802 -12.270 1.00 45.56 399 GLY A CA 1
ATOM 3200 C C . GLY A 1 399 ? 25.246 -37.880 -12.560 1.00 45.56 399 GLY A C 1
ATOM 3201 O O . GLY A 1 399 ? 25.261 -38.936 -11.929 1.00 45.56 399 GLY A O 1
ATOM 3202 N N . LYS A 1 400 ? 24.308 -37.644 -13.492 1.00 41.62 400 LYS A N 1
ATOM 3203 C CA . LYS A 1 400 ? 23.226 -38.583 -13.861 1.00 41.62 400 LYS A CA 1
ATOM 3204 C C . LYS A 1 400 ? 23.105 -38.815 -15.374 1.00 41.62 400 LYS A C 1
ATOM 3206 O O . LYS A 1 400 ? 22.023 -39.114 -15.871 1.00 41.62 400 LYS A O 1
ATOM 3211 N N . ARG A 1 401 ? 24.210 -38.758 -16.122 1.00 37.75 401 ARG A N 1
ATOM 3212 C CA . ARG A 1 401 ? 24.297 -39.378 -17.457 1.00 37.75 401 ARG A CA 1
ATOM 3213 C C . ARG A 1 401 ? 24.951 -40.760 -17.360 1.00 37.75 401 ARG A C 1
ATOM 3215 O O . ARG A 1 401 ? 26.054 -40.981 -17.838 1.00 37.75 401 ARG A O 1
ATOM 3222 N N . LYS A 1 402 ? 24.235 -41.719 -16.762 1.00 32.38 402 LYS A N 1
ATOM 3223 C CA . LYS A 1 402 ? 24.381 -43.140 -17.114 1.00 32.38 402 LYS A CA 1
ATOM 3224 C C . LYS A 1 402 ? 23.177 -43.527 -17.967 1.00 32.38 402 LYS A C 1
ATOM 3226 O O . LYS A 1 402 ? 22.044 -43.445 -17.512 1.00 32.38 402 LYS A O 1
ATOM 3231 N N . VAL A 1 403 ? 23.484 -43.844 -19.223 1.00 38.25 403 VAL A N 1
ATOM 3232 C CA . VAL A 1 403 ? 22.729 -44.622 -20.214 1.00 38.25 403 VAL A CA 1
ATOM 3233 C C . VAL A 1 403 ? 21.323 -45.053 -19.781 1.00 38.25 403 VAL A C 1
ATOM 3235 O O . VAL A 1 403 ? 21.186 -46.008 -19.028 1.00 38.25 403 VAL A O 1
ATOM 3238 N N . VAL A 1 404 ? 20.298 -44.442 -20.380 1.00 28.73 404 VAL A N 1
ATOM 3239 C CA . VAL A 1 404 ? 19.118 -45.168 -20.875 1.00 28.73 404 VAL A CA 1
ATOM 3240 C C . VAL A 1 404 ? 18.704 -44.504 -22.191 1.00 28.73 404 VAL A C 1
ATOM 3242 O O . VAL A 1 404 ? 18.225 -43.371 -22.210 1.00 28.73 404 VAL A O 1
ATOM 3245 N N . ARG A 1 405 ? 18.935 -45.201 -23.310 1.00 32.22 405 ARG A N 1
ATOM 3246 C CA . ARG A 1 405 ? 18.203 -44.963 -24.560 1.00 32.22 405 ARG A CA 1
ATOM 3247 C C . ARG A 1 405 ? 16.759 -45.374 -24.290 1.00 32.22 405 ARG A C 1
ATOM 3249 O O . ARG A 1 405 ? 16.511 -46.555 -24.081 1.00 32.22 405 ARG A O 1
ATOM 3256 N N . VAL A 1 406 ? 15.828 -44.432 -24.338 1.00 30.06 406 VAL A N 1
ATOM 3257 C CA . VAL A 1 406 ? 14.431 -44.749 -24.641 1.00 30.06 406 VAL A CA 1
ATOM 3258 C C . VAL A 1 406 ? 14.103 -43.994 -25.915 1.00 30.06 406 VAL A C 1
ATOM 3260 O O . VAL A 1 406 ? 14.036 -42.767 -25.928 1.00 30.06 406 VAL A O 1
ATOM 3263 N N . MET A 1 407 ? 13.997 -44.750 -27.007 1.00 32.16 407 MET A N 1
ATOM 3264 C CA . MET A 1 407 ? 13.297 -44.307 -28.202 1.00 32.16 407 MET A CA 1
ATOM 3265 C C . MET A 1 407 ? 11.848 -44.034 -27.800 1.00 32.16 407 MET A C 1
ATOM 3267 O O . MET A 1 407 ? 11.201 -44.900 -27.221 1.00 32.16 407 MET A O 1
ATOM 3271 N N . SER A 1 408 ? 11.344 -42.845 -28.099 1.00 28.42 408 SER A N 1
ATOM 3272 C CA . SER A 1 408 ? 9.908 -42.651 -28.277 1.00 28.42 408 SER A CA 1
ATOM 3273 C C . SER A 1 408 ? 9.715 -41.649 -29.404 1.00 28.42 408 SER A C 1
ATOM 3275 O O . SER A 1 408 ? 10.428 -40.650 -29.511 1.00 28.42 408 SER A O 1
ATOM 3277 N N . GLU A 1 409 ? 8.860 -42.065 -30.320 1.00 28.31 409 GLU A N 1
ATOM 3278 C CA . GLU A 1 409 ? 8.703 -41.584 -31.677 1.00 28.31 409 GLU A CA 1
ATOM 3279 C C . GLU A 1 409 ? 8.085 -40.185 -31.722 1.00 28.31 409 GLU A C 1
ATOM 3281 O O . GLU A 1 409 ? 7.254 -39.806 -30.896 1.00 28.31 409 GLU A O 1
ATOM 3286 N N . LEU A 1 410 ? 8.501 -39.418 -32.729 1.00 27.02 410 LEU A N 1
ATOM 3287 C CA . LEU A 1 410 ? 7.829 -38.195 -33.139 1.00 27.02 410 LEU A CA 1
ATOM 3288 C C . LEU A 1 410 ? 6.421 -38.541 -33.637 1.00 27.02 410 LEU A C 1
ATOM 3290 O O . LEU A 1 410 ? 6.277 -39.188 -34.671 1.00 27.02 410 LEU A O 1
ATOM 3294 N N . ILE A 1 411 ? 5.397 -38.043 -32.949 1.00 28.58 411 ILE A N 1
ATOM 3295 C CA . ILE A 1 411 ? 4.057 -37.884 -33.519 1.00 28.58 411 ILE A CA 1
ATOM 3296 C C . ILE A 1 411 ? 3.968 -36.437 -34.030 1.00 28.58 411 ILE A C 1
ATOM 3298 O O . ILE A 1 411 ? 3.977 -35.511 -33.213 1.00 28.58 411 ILE A O 1
ATOM 3302 N N . PRO A 1 412 ? 3.918 -36.191 -35.351 1.00 27.98 412 PRO A N 1
ATOM 3303 C CA . PRO A 1 412 ? 3.698 -34.853 -35.879 1.00 27.98 412 PRO A CA 1
ATOM 3304 C C . PRO A 1 412 ? 2.222 -34.476 -35.713 1.00 27.98 412 PRO A C 1
ATOM 3306 O O . PRO A 1 412 ? 1.337 -35.109 -36.285 1.00 27.98 412 PRO A O 1
ATOM 3309 N N . VAL A 1 413 ? 1.949 -33.426 -34.936 1.00 27.97 413 VAL A N 1
ATOM 3310 C CA . VAL A 1 413 ? 0.619 -32.808 -34.878 1.00 27.97 413 VAL A CA 1
ATOM 3311 C C . VAL A 1 413 ? 0.490 -31.855 -36.063 1.00 27.97 413 VAL A C 1
ATOM 3313 O O . VAL A 1 413 ? 1.083 -30.779 -36.095 1.00 27.97 413 VAL A O 1
ATOM 3316 N N . THR A 1 414 ? -0.270 -32.289 -37.062 1.00 28.03 414 THR A N 1
ATOM 3317 C CA . THR A 1 414 ? -0.748 -31.491 -38.193 1.00 28.03 414 THR A CA 1
ATOM 3318 C C . THR A 1 414 ? -1.769 -30.453 -37.725 1.00 28.03 414 THR A C 1
ATOM 3320 O O . THR A 1 414 ? -2.758 -30.804 -37.082 1.00 28.03 414 THR A O 1
ATOM 3323 N N . PHE A 1 415 ? -1.561 -29.185 -38.083 1.00 30.39 415 PHE A N 1
ATOM 3324 C CA . PHE A 1 415 ? -2.561 -28.124 -37.941 1.00 30.39 415 PHE A CA 1
ATOM 3325 C C . PHE A 1 415 ? -3.601 -28.232 -39.069 1.00 30.39 415 PHE A C 1
ATOM 3327 O O . PHE A 1 415 ? -3.200 -28.284 -40.234 1.00 30.39 415 PHE A O 1
ATOM 3334 N N . PRO A 1 416 ? -4.916 -28.232 -38.785 1.00 32.72 416 PRO A N 1
ATOM 3335 C CA . PRO A 1 416 ? -5.916 -28.088 -39.827 1.00 32.72 416 PRO A CA 1
ATOM 3336 C C . PRO A 1 416 ? -6.075 -26.612 -40.215 1.00 32.72 416 PRO A C 1
ATOM 3338 O O . PRO A 1 416 ? -6.275 -25.738 -39.372 1.00 32.72 416 PRO A O 1
ATOM 3341 N N . HIS A 1 417 ? -5.995 -26.366 -41.523 1.00 28.78 417 HIS A N 1
ATOM 3342 C CA . HIS A 1 417 ? -6.483 -25.163 -42.185 1.00 28.78 417 HIS A CA 1
ATOM 3343 C C . HIS A 1 417 ? -7.934 -24.866 -41.781 1.00 28.78 417 HIS A C 1
ATOM 3345 O O . HIS A 1 417 ? -8.799 -25.731 -41.903 1.00 28.78 417 HIS A O 1
ATOM 3351 N N . ALA A 1 418 ? -8.208 -23.620 -41.403 1.00 32.94 418 ALA A N 1
ATOM 3352 C CA . ALA A 1 418 ? -9.544 -23.044 -41.468 1.00 32.94 418 ALA A CA 1
ATOM 3353 C C . ALA A 1 418 ? -9.508 -21.919 -42.506 1.00 32.94 418 ALA A C 1
ATOM 3355 O O . ALA A 1 418 ? -8.822 -20.916 -42.320 1.00 32.94 418 ALA A O 1
ATOM 3356 N N . GLY A 1 419 ? -10.190 -22.145 -43.627 1.00 29.45 419 GLY A N 1
ATOM 3357 C CA . GLY A 1 419 ? -10.536 -21.110 -44.587 1.00 29.45 419 GLY A CA 1
ATOM 3358 C C . GLY A 1 419 ? -11.884 -20.489 -44.233 1.00 29.45 419 GLY A C 1
ATOM 3359 O O . GLY A 1 419 ? -12.829 -21.212 -43.917 1.00 29.45 419 GLY A O 1
ATOM 3360 N N . CYS A 1 420 ? -11.935 -19.164 -44.289 1.00 33.50 420 CYS A N 1
ATOM 3361 C CA . CYS A 1 420 ? -12.947 -18.328 -44.938 1.00 33.50 420 CYS A CA 1
ATOM 3362 C C . CYS A 1 420 ? -12.337 -16.934 -45.079 1.00 33.50 420 CYS A C 1
ATOM 3364 O O . CYS A 1 420 ? -11.822 -16.429 -44.054 1.00 33.50 420 CYS A O 1
#

Sequence (420 aa):
LPFPRPPESCSSALSLWPLADKRPLIDAEWKPCLGLLVGALDTVLDSNARVTPFRILLQIPGSQTSWVVASGAAVEEVNKHWDWLVHNLLHSLSVFENKEDVASFVRGKVKGLIAEDVRGRQAAQEEDPEKFREALLKFELHFGLPSSEKLVTFYSCCCWKGRVPRQGFLYLSINHMSFYSFLLGKEVKFVIPWAEMTRLERVSTGLMTEAIRVSTRQRQREFSMFLNLDETFGVIGQLADIALRRLLDSGGLELDRVLQQPTRITKRWVLEQAIREYALALFRLPRAEKLHEVAPCSVWTPHARCHTAGTLYTTDSYLCFSSREEGNCSLLVPLSEVLSIEKAESTSPLPNPVIVSVRTKKAFQLIDLPDRDELVESMNYRLRSLQWKQSMFRSRKDGKRKVVRVMSELIPVTFPHAGC

Mean predicted aligned error: 17.04 Å

Nearest PDB structures (foldseek):
  4tyz-assembly2_B  TM=8.895E-01  e=5.146E-06  Leishmania infantum
  5yqr-assembly1_A  TM=5.575E-01  e=3.454E-07  Tequatrovirus T4
  1fb8-assembly1_A  TM=7.698E-01  e=3.167E-03  Homo sapiens
  7bmv-assembly1_A  TM=5.275E-01  e=1.538E-02  Thermochaetoides thermophila DSM 1495
  3bji-assembly1_A  TM=4.218E-01  e=5.838E-03  Homo sapiens

pLDDT: mean 72.5, std 22.16, range [25.58, 98.12]

Foldseek 3Di:
DDDDDDDPDDDDWDAADDPDDDDGQWIWTQDQDPDDDDDDPPVPPDPPVVQFRGFIWGDQVPDPDIDTLDTHNDPVVVVVVVVVCCVPCNVVLNVDPDSVVSVVVSVVVSVVVVVVVLLQVQLVVDPHSVVSSVVQVVVCVAPVDDPLKDFQDKWWWWKDDPPDTFTWMWTDILFWIWTWGADPNDTDTDIDGLVQFPDWDWDADPPGWIWIWTDGPVDIMIITPTPDPPLVSQLSVLSSVLNVVVVCCVPPDDDDPQSVDSSNNHSVVSSLVSVVVVVCVVVVHDPPKHKDDKWWKWKQDPVVRDTATWIWIDILFWTWTDGPDPPPDIDIDGLQQWDAWDWDDADPVAAGWIWTQGNVRDIMIMGPTPPSVVVRVVSVVSSVVVVVVVVVVVVVVVVPPDDDDDDDDDDDDDDDDDDD